Protein AF-0000000080643439 (afdb_homodimer)

Sequence (658 aa):
MTVTIYDVAREARVSMATVSRVVNGNQNVKPETRDKVNDVIKKLNYRPNAVARGLASKRTTTVGVIIPDISNVYYSQLARGLEDIATMYKYHSIISNSDNDPNKEKEIFNNLLSKQVDGIIFLGGTISEEIKELINKSSVPVVVSGTNGKDEGISSVNIDFKTAAKEITTELIEKGAKTFAFVGGDYSKKAQEDVLTGLKEVLDSNHLELKNELIFNGNETYKDGLRAFESLKSGKPDAILSISDEQAIGLVHAAQDEGVNVPEDVQIISFNNTRLVEMVRPQLSSVIQPLYDIGAVGMRLLTKYMNEEEIDEPNVILPHRIEYRGTTKMTVTIYDVAREARVSMATVSRVVNGNQNVKPETRDKVNDVIKKLNYRPNAVARGLASKRTTTVGVIIPDISNVYYSQLARGLEDIATMYKYHSIISNSDNDPNKEKEIFNNLLSKQVDGIIFLGGTISEEIKELINKSSVPVVVSGTNGKDEGISSVNIDFKTAAKEITTELIEKGAKTFAFVGGDYSKKAQEDVLTGLKEVLDSNHLELKNELIFNGNETYKDGLRAFESLKSGKPDAILSISDEQAIGLVHAAQDEGVNVPEDVQIISFNNTRLVEMVRPQLSSVIQPLYDIGAVGMRLLTKYMNEEEIDEPNVILPHRIEYRGTTK

pLDDT: mean 87.73, std 12.02, range [42.56, 98.75]

Nearest PDB structures (foldseek):
  7e5w-assembly2_C  TM=8.189E-01  e=4.121E-43  Staphylococcus aureus subsp. aureus N315
  7e5w-assembly1_A-2  TM=8.144E-01  e=6.106E-43  Staphylococcus aureus subsp. aureus N315
  2o20-assembly3_E  TM=9.509E-01  e=1.280E-27  Lactococcus lactis
  3c3k-assembly1_A  TM=9.237E-01  e=1.361E-20  Actinobacillus succinogenes 130Z
  4rk1-assembly2_D  TM=8.914E-01  e=1.151E-18  Enterococcus faecium DO

Secondary structure (DSSP, 8-state):
----HHHHHHHHTS-HHHHHHHHTT-S-S-HHHHHHHHHHHHHHT----HHHHHHHHT---EEEEEES-TTSHHHHHHHHHHHHHHHHTT-EEEEEE-TT-HHHHHHHHHHHHHTT-SEEEEESS---HHHHHHHHH-SS-EEEESS---STT-EEEEE-HHHHHHHHHHHHHHTT---EEEEEETT-HHHHHHHHHHHHHHHHHTT----GGGEEEE-SSHHHHHHHHHHHGGG--SEEEES-HHHHHHHHHHHHHTT--TTTT-EEEESS--GGGGSSSSPPEEEE--HHHHHHHHHHHHHHHHTT---S-SEEEE--EEE--TT--/----HHHHHHHHTS-HHHHHHHHTT-S-S-HHHHHHHHHHHHHHT----HHHHHHHHT---EEEEEES-TTSHHHHHHHHHHHHHHHHTT-EEEEEE-TT-HHHHHHHHHHHHHTT-SEEEEESS---HHHHHHHHH-SS-EEEESS---STT-EEEEE-HHHHHHHHHHHHHHTT---EEEEEETT-HHHHHHHHHHHHHHHHHTT----GGGEEEE-SSHHHHHHHHHHHGGG--SEEEES-HHHHHHHHHHHHHTT--TTTT-EEEESS--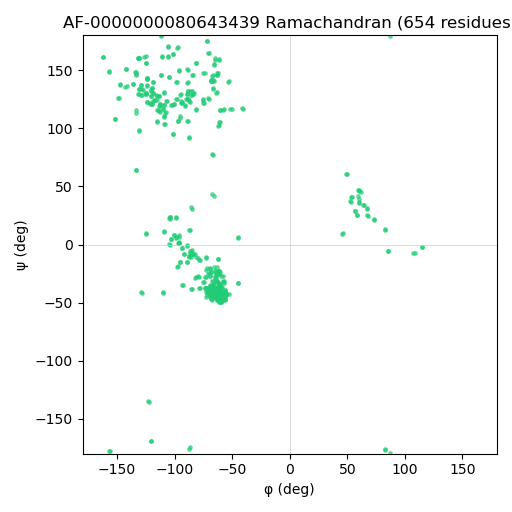GGGGSSSSPPEEEE--HHHHHHHHHHHHHHHHTT---S-SEEEE--EEE--TT--

Foldseek 3Di:
DQCDLVNLCVQLVHDSVLLLCLLVVNPPHDPVSSVSSVVSCVVNVHDPDLVVNCVVVVASLEEEEEEQDCPDLLQVLLVLLQVVLSVVVPHHYDYDHQVLPQVSVVVSVVVCVVVSHQAYEYEFFDQDPVNVVVQVPDPHAYEYFDAPCVPPPHFYEEAQLLVVLLVVLVVQVVVPWAAEAEEEANRHVRSRVSNVNSNQVNCVVVVGHHDPQRYHYDHLALVSLLVSLVSNVVVQGLEYEYAHPSSLLSVCVNCVVVVHDANPRYAYEYERPGPVQVVHVVRHKYKYDPSSVRSNVRNVLSVCVSVVHDDDHSYHHDDIDTDDTRRGD/DQCDLVNLCVQLVHDSVLLLCLLVVNPPHDPVSSVSSVVSCVVNVHDPDLVVNCVVVVASLEEEEEEQDCPDLLQVLLVLLQVVLSVVVPHHYDYDHQVLPPVSVVVSVVVCVVVSHQAYEYEFFDQDPVNVVVQVPDPHAYEYFDAPCVPPPHFYEEAQLLVVLLVVLVVQVVVPWAAEAEEEANRHVRSRVSNVNSNQVNCVVVVGHHDPQRYHYDHLALVSLLVSLVSNVVVQGLEYEYAHPSSLLSVCVNCVVVVHDANVRYAYEYERPGPVQVVHVVRHKYKYDPSSVRSNVRNVLSVCVSVVHDDDHSYHHDDIDTDDTRRGD

Solvent-accessible surface area (backbone atoms only — not comparable to full-atom values): 33015 Å² total; per-residue (Å²): 128,84,60,43,69,63,52,46,10,60,72,49,72,44,53,57,68,55,47,50,33,49,76,68,63,44,78,91,51,58,67,71,55,41,50,47,45,49,50,41,29,60,75,60,65,46,64,75,47,47,61,62,52,13,64,75,68,75,43,56,49,27,31,32,32,41,28,36,45,54,55,37,56,67,47,15,35,22,47,50,22,22,48,55,45,31,48,74,72,65,32,41,48,33,56,42,71,28,69,74,32,70,70,47,40,51,52,48,51,52,49,40,55,36,60,47,38,47,29,38,36,32,44,36,41,71,82,47,74,68,53,49,52,50,51,71,71,41,90,47,50,57,28,27,18,67,18,70,42,82,49,86,91,42,29,20,19,31,60,59,42,29,61,53,25,31,53,52,47,50,53,41,41,76,71,65,41,68,39,51,28,39,34,38,28,70,58,34,48,52,54,39,50,31,28,49,51,18,38,50,53,52,32,49,76,68,75,38,68,74,52,72,74,30,52,38,76,35,79,47,33,41,70,38,11,35,52,42,35,69,62,31,53,86,71,59,37,32,28,35,45,20,47,31,50,42,17,40,50,18,31,53,50,42,34,48,75,68,70,44,47,63,25,85,56,29,22,42,35,22,46,42,53,47,78,62,32,72,57,37,86,56,28,45,13,22,32,36,47,56,42,42,53,31,19,25,51,31,41,52,53,44,50,34,54,66,66,68,45,89,75,91,62,54,69,40,70,46,79,67,48,77,46,84,41,41,15,42,128,128,83,62,44,68,62,51,46,12,61,70,50,70,44,53,59,68,54,47,51,34,49,76,66,64,44,77,92,50,58,67,72,56,40,50,47,45,50,52,41,30,60,74,59,64,46,65,76,46,45,60,63,53,14,63,75,67,74,43,57,50,27,30,34,33,41,29,36,44,53,54,37,57,66,46,15,36,21,47,49,22,23,50,54,45,31,48,74,72,63,34,41,48,33,55,40,73,28,68,74,32,69,69,46,39,51,52,49,52,53,49,39,54,34,60,47,37,46,28,38,36,33,44,39,41,69,81,46,74,68,52,50,52,51,51,70,69,42,90,47,50,58,28,28,17,68,18,70,42,83,47,87,91,43,30,22,18,33,61,59,43,29,61,52,25,31,53,52,48,51,55,42,40,75,72,64,42,69,39,50,28,39,34,38,32,69,56,33,49,53,54,39,51,31,28,50,49,18,37,50,54,50,30,49,77,67,75,38,67,75,51,74,76,30,52,39,76,35,78,47,33,40,69,39,10,35,51,39,38,68,64,31,52,86,71,59,38,33,28,36,46,20,47,31,51,43,18,39,50,18,32,54,51,44,35,46,74,69,72,43,47,62,26,85,56,30,22,42,35,20,48,42,52,47,77,62,34,73,55,36,86,56,28,47,13,22,31,36,48,55,42,42,52,31,18,26,52,32,40,52,52,44,49,35,54,68,64,68,45,90,76,91,62,54,68,40,72,45,79,67,48,76,47,84,44,41,15,42,129

Organism: Staphylococcus saprophyticus subsp. saprophyticus (strain ATCC 15305 / DSM 20229 / NCIMB 8711 / NCTC 7292 / S-41) (NCBI:txid342451)

InterPro domains:
  IPR000843 LacI-type HTH domain [PF00356] (4-49)
  IPR000843 LacI-type HTH domain [PR00036] (4-14)
  IPR000843 LacI-type HTH domain [PR00036] (14-24)
  IPR000843 LacI-type HTH domain [PS50932] (3-57)
  IPR000843 LacI-type HTH domain [SM00354] (2-72)
  IPR000843 LacI-type HTH domain [cd01392] (6-57)
  IPR006377 Catabolite control protein A [TIGR01481] (1-329)
  IPR010982 Lambda repressor-like, DNA-binding domain superfamily [G3DSA:1.10.260.40] (1-60)
  IPR010982 Lambda repressor-like, DNA-binding domain superfamily [SSF47413] (2-60)
  IPR028082 Periplasmic binding protein-like I [SSF53822] (62-329)
  IPR046335 Transcriptional regulator LacI/GalR-like, sensor domain [PF13377] (171-328)

Structure (mmCIF, N/CA/C/O backbone):
data_AF-0000000080643439-model_v1
#
loop_
_entity.id
_entity.type
_entity.pdbx_description
1 polymer 'Catabolite control protein A'
#
loop_
_atom_site.group_PDB
_atom_site.id
_atom_site.type_symbol
_atom_site.label_atom_id
_atom_site.label_alt_id
_atom_site.label_comp_id
_atom_site.label_asym_id
_atom_site.label_entity_id
_atom_site.label_seq_id
_atom_site.pdbx_PDB_ins_code
_atom_site.Cartn_x
_atom_site.Cartn_y
_atom_site.Cartn_z
_atom_site.occupancy
_atom_site.B_iso_or_equiv
_atom_site.auth_seq_id
_atom_site.auth_comp_id
_atom_site.auth_asym_id
_atom_site.auth_atom_id
_atom_site.pdbx_PDB_model_num
ATOM 1 N N . MET A 1 1 ? -21.844 30.562 17.359 1 43.69 1 MET A N 1
ATOM 2 C CA . MET A 1 1 ? -20.562 31.234 17.609 1 43.69 1 MET A CA 1
ATOM 3 C C . MET A 1 1 ? -19.531 30.25 18.141 1 43.69 1 MET A C 1
ATOM 5 O O . MET A 1 1 ? -19.812 29.453 19.031 1 43.69 1 MET A O 1
ATOM 9 N N . THR A 1 2 ? -18.516 29.969 17.391 1 54.53 2 THR A N 1
ATOM 10 C CA . THR A 1 2 ? -17.516 29 17.828 1 54.53 2 THR A CA 1
ATOM 11 C C . THR A 1 2 ? -16.844 29.469 19.125 1 54.53 2 THR A C 1
ATOM 13 O O . THR A 1 2 ? -16.484 30.641 19.25 1 54.53 2 THR A O 1
ATOM 16 N N . VAL A 1 3 ? -17.031 28.719 20.172 1 67.62 3 VAL A N 1
ATOM 17 C CA . VAL A 1 3 ? -16.469 29.062 21.484 1 67.62 3 VAL A CA 1
ATOM 18 C C . VAL A 1 3 ? -14.953 29.188 21.359 1 67.62 3 VAL A C 1
ATOM 20 O O . VAL A 1 3 ? -14.289 28.328 20.781 1 67.62 3 VAL A O 1
ATOM 23 N N . THR A 1 4 ? -14.484 30.391 21.594 1 70.12 4 THR A N 1
ATOM 24 C CA . THR A 1 4 ? -13.055 30.656 21.547 1 70.12 4 THR A CA 1
ATOM 25 C C . THR A 1 4 ? -12.445 30.609 22.938 1 70.12 4 THR A C 1
ATOM 27 O O . THR A 1 4 ? -13.164 30.5 23.938 1 70.12 4 THR A O 1
ATOM 30 N N . ILE A 1 5 ? -11.133 30.641 22.906 1 77.88 5 ILE A N 1
ATOM 31 C CA . ILE A 1 5 ? -10.414 30.656 24.172 1 77.88 5 ILE A CA 1
ATOM 32 C C . ILE A 1 5 ? -10.82 31.891 24.984 1 77.88 5 ILE A C 1
ATOM 34 O O . ILE A 1 5 ? -10.828 31.859 26.219 1 77.88 5 ILE A O 1
ATOM 38 N N . TYR A 1 6 ? -11.234 32.938 24.297 1 76.31 6 TYR A N 1
ATOM 39 C CA . TYR A 1 6 ? -11.672 34.156 24.953 1 76.31 6 TYR A CA 1
ATOM 40 C C . TYR A 1 6 ? -12.977 33.938 25.719 1 76.31 6 TYR A C 1
ATOM 42 O O . TYR A 1 6 ? -13.148 34.438 26.828 1 76.31 6 TYR A O 1
ATOM 50 N N . ASP A 1 7 ? -13.742 33.156 25.078 1 82.19 7 ASP A N 1
ATOM 51 C CA . ASP A 1 7 ? -15.023 32.844 25.719 1 82.19 7 ASP A CA 1
ATOM 52 C C . ASP A 1 7 ? -14.828 32.031 27 1 82.19 7 ASP A C 1
ATOM 54 O O . ASP A 1 7 ? -15.5 32.281 28 1 82.19 7 ASP A O 1
ATOM 58 N N . VAL A 1 8 ? -13.891 31.172 26.812 1 85.88 8 VAL A N 1
ATOM 59 C CA . VAL A 1 8 ? -13.594 30.344 27.969 1 85.88 8 VAL A CA 1
ATOM 60 C C . VAL A 1 8 ? -13.023 31.203 29.094 1 85.88 8 VAL A C 1
ATOM 62 O O . VAL A 1 8 ? -13.422 31.078 30.25 1 85.88 8 VAL A O 1
ATOM 65 N N . ALA A 1 9 ? -12.164 32.062 28.781 1 86.69 9 ALA A N 1
ATOM 66 C CA . ALA A 1 9 ? -11.539 32.969 29.75 1 86.69 9 ALA A CA 1
ATOM 67 C C . ALA A 1 9 ? -12.57 33.844 30.406 1 86.69 9 ALA A C 1
ATOM 69 O O . ALA A 1 9 ? -12.555 34.031 31.625 1 86.69 9 ALA A O 1
ATOM 70 N N . ARG A 1 10 ? -13.398 34.312 29.672 1 85.75 10 ARG A N 1
ATOM 71 C CA . ARG A 1 10 ? -14.453 35.188 30.156 1 85.75 10 ARG A CA 1
ATOM 72 C C . ARG A 1 10 ? -15.383 34.469 31.125 1 85.75 10 ARG A C 1
ATOM 74 O O . ARG A 1 10 ? -15.68 34.969 32.219 1 85.75 10 ARG A O 1
ATOM 81 N N . GLU A 1 11 ? -15.672 33.344 30.656 1 87.62 11 GLU A N 1
ATOM 82 C CA . GLU A 1 11 ? -16.625 32.594 31.469 1 87.62 11 GLU A CA 1
ATOM 83 C C . GLU A 1 11 ? -15.992 32.062 32.75 1 87.62 11 GLU A C 1
ATOM 85 O O . GLU A 1 11 ? -16.641 32.031 33.812 1 87.62 11 GLU A O 1
ATOM 90 N N . ALA A 1 12 ? -14.859 31.688 32.625 1 88.69 12 ALA A N 1
ATOM 91 C CA . ALA A 1 12 ? -14.141 31.172 33.781 1 88.69 12 ALA A CA 1
ATOM 92 C C . ALA A 1 12 ? -13.578 32.312 34.625 1 88.69 12 ALA A C 1
ATOM 94 O O . ALA A 1 12 ? -13.094 32.094 35.719 1 88.69 12 ALA A O 1
ATOM 95 N N . ARG A 1 13 ? -13.594 33.531 34.156 1 87.62 13 ARG A N 1
ATOM 96 C CA . ARG A 1 13 ? -13.094 34.75 34.844 1 87.62 13 ARG A CA 1
ATOM 97 C C . ARG A 1 13 ? -11.602 34.625 35.156 1 87.62 13 ARG A C 1
ATOM 99 O O . ARG A 1 13 ? -11.172 34.875 36.281 1 87.62 13 ARG A O 1
ATOM 106 N N . VAL A 1 14 ? -10.984 34.062 34.188 1 87.12 14 VAL A N 1
ATOM 107 C CA . VAL A 1 14 ? -9.531 34 34.25 1 87.12 14 VAL A CA 1
ATOM 108 C C . VAL A 1 14 ? -8.914 34.625 33 1 87.12 14 VAL A C 1
ATOM 110 O O . VAL A 1 14 ? -9.633 34.938 32.031 1 87.12 14 VAL A O 1
ATOM 113 N N . SER A 1 15 ? -7.629 34.938 33.156 1 79.56 15 SER A N 1
ATOM 114 C CA . SER A 1 15 ? -6.93 35.469 31.984 1 79.56 15 SER A CA 1
ATOM 115 C C . SER A 1 15 ? -6.824 34.438 30.875 1 79.56 15 SER A C 1
ATOM 117 O O . SER A 1 15 ? -6.945 33.219 31.125 1 79.56 15 SER A O 1
ATOM 119 N N . MET A 1 16 ? -6.609 34.906 29.641 1 79.31 16 MET A N 1
ATOM 120 C CA . MET A 1 16 ? -6.375 34.031 28.5 1 79.31 16 MET A CA 1
ATOM 121 C C . MET A 1 16 ? -5.156 33.156 28.734 1 79.31 16 MET A C 1
ATOM 123 O O . MET A 1 16 ? -5.148 31.969 28.359 1 79.31 16 MET A O 1
ATOM 127 N N . ALA A 1 17 ? -4.176 33.75 29.391 1 78.19 17 ALA A N 1
ATOM 128 C CA . ALA A 1 17 ? -2.947 33.031 29.703 1 78.19 17 ALA A CA 1
ATOM 129 C C . ALA A 1 17 ? -3.225 31.844 30.641 1 78.19 17 ALA A C 1
ATOM 131 O O . ALA A 1 17 ? -2.656 30.766 30.469 1 78.19 17 ALA A O 1
ATOM 132 N N . THR A 1 18 ? -4.105 32.094 31.5 1 82.62 18 THR A N 1
ATOM 133 C CA . THR A 1 18 ? -4.457 31.062 32.469 1 82.62 18 THR A CA 1
ATOM 134 C C . THR A 1 18 ? -5.199 29.922 31.766 1 82.62 18 THR A C 1
ATOM 136 O O . THR A 1 18 ? -4.914 28.75 32.031 1 82.62 18 THR A O 1
ATOM 139 N N . VAL A 1 19 ? -6.121 30.234 30.812 1 82.25 19 VAL A N 1
ATOM 140 C CA . VAL A 1 19 ? -6.848 29.219 30.047 1 82.25 19 VAL A CA 1
ATOM 141 C C . VAL A 1 19 ? -5.875 28.406 29.203 1 82.25 19 VAL A C 1
ATOM 143 O O . VAL A 1 19 ? -5.957 27.172 29.156 1 82.25 19 VAL A O 1
ATOM 146 N N . SER A 1 20 ? -5 29.062 28.688 1 77.38 20 SER A N 1
ATOM 147 C CA . SER A 1 20 ? -3.992 28.422 27.859 1 77.38 20 SER A CA 1
ATOM 148 C C . SER A 1 20 ? -3.145 27.438 28.672 1 77.38 20 SER A C 1
ATOM 150 O O . SER A 1 20 ? -2.883 26.328 28.234 1 77.38 20 SER A O 1
ATOM 152 N N . ARG A 1 21 ? -2.82 27.891 29.859 1 77.25 21 ARG A N 1
ATOM 153 C CA . ARG A 1 21 ? -2.016 27.047 30.734 1 77.25 21 ARG A CA 1
ATOM 154 C C . ARG A 1 21 ? -2.785 25.797 31.156 1 77.25 21 ARG A C 1
ATOM 156 O O . ARG A 1 21 ? -2.223 24.703 31.219 1 77.25 21 ARG A O 1
ATOM 163 N N . VAL A 1 22 ? -3.98 25.922 31.375 1 80.31 22 VAL A N 1
ATOM 164 C CA . VAL A 1 22 ? -4.812 24.812 31.812 1 80.31 22 VAL A CA 1
ATOM 165 C C . VAL A 1 22 ? -5.008 23.828 30.672 1 80.31 22 VAL A C 1
ATOM 167 O O . VAL A 1 22 ? -4.867 22.609 30.859 1 80.31 22 VAL A O 1
ATOM 170 N N . VAL A 1 23 ? -5.23 24.391 29.516 1 77.44 23 VAL A N 1
ATOM 171 C CA . VAL A 1 23 ? -5.531 23.562 28.344 1 77.44 23 VAL A CA 1
ATOM 172 C C . VAL A 1 23 ? -4.281 22.797 27.906 1 77.44 23 VAL A C 1
ATOM 174 O O . VAL A 1 23 ? -4.375 21.672 27.422 1 77.44 23 VAL A O 1
ATOM 177 N N . ASN A 1 24 ? -3.15 23.375 28.266 1 69.69 24 ASN A N 1
ATOM 178 C CA . ASN A 1 24 ? -1.884 22.766 27.875 1 69.69 24 ASN A CA 1
ATOM 179 C C . ASN A 1 24 ? -1.288 21.938 29 1 69.69 24 ASN A C 1
ATOM 181 O O . ASN A 1 24 ? -0.145 21.484 28.922 1 69.69 24 ASN A O 1
ATOM 185 N N . GLY A 1 25 ? -1.993 21.812 29.984 1 69.06 25 GLY A N 1
ATOM 186 C CA . GLY A 1 25 ? -1.599 20.953 31.078 1 69.06 25 GLY A CA 1
ATOM 187 C C . GLY A 1 25 ? -0.469 21.531 31.922 1 69.06 25 GLY A C 1
ATOM 188 O O . GLY A 1 25 ? 0.305 20.781 32.531 1 69.06 25 GLY A O 1
ATOM 189 N N . ASN A 1 26 ? -0.316 22.75 31.859 1 65.56 26 ASN A N 1
ATOM 190 C CA . ASN A 1 26 ? 0.713 23.406 32.688 1 65.56 26 ASN A CA 1
ATOM 191 C C . ASN A 1 26 ? 0.427 23.25 34.156 1 65.56 26 ASN A C 1
ATOM 193 O O . ASN A 1 26 ? -0.703 23.469 34.625 1 65.56 26 ASN A O 1
ATOM 197 N N . GLN A 1 27 ? 1.412 22.859 34.875 1 71.5 27 GLN A N 1
ATOM 198 C CA . GLN A 1 27 ? 1.262 22.562 36.312 1 71.5 27 GLN A CA 1
ATOM 199 C C . GLN A 1 27 ? 1.234 23.828 37.125 1 71.5 27 GLN A C 1
ATOM 201 O O . GLN A 1 27 ? 0.833 23.812 38.312 1 71.5 27 GLN A O 1
ATOM 206 N N . ASN A 1 28 ? 1.552 24.875 36.656 1 73.38 28 ASN A N 1
ATOM 207 C CA . ASN A 1 28 ? 1.639 26.109 37.406 1 73.38 28 ASN A CA 1
ATOM 208 C C . ASN A 1 28 ? 0.288 26.812 37.5 1 73.38 28 ASN A C 1
ATOM 210 O O . ASN A 1 28 ? 0.217 28.047 37.406 1 73.38 28 ASN A O 1
ATOM 214 N N . VAL A 1 29 ? -0.728 26.062 37.5 1 81 29 VAL A N 1
ATOM 215 C CA . VAL A 1 29 ? -2.07 26.609 37.688 1 81 29 VAL A CA 1
ATOM 216 C C . VAL A 1 29 ? -2.701 25.969 38.938 1 81 29 VAL A C 1
ATOM 218 O O . VAL A 1 29 ? -2.582 24.766 39.156 1 81 29 VAL A O 1
ATOM 221 N N . LYS A 1 30 ? -3.195 26.797 39.844 1 87.44 30 LYS A N 1
ATOM 222 C CA . LYS A 1 30 ? -3.84 26.281 41.031 1 87.44 30 LYS A CA 1
ATOM 223 C C . LYS A 1 30 ? -4.938 25.281 40.688 1 87.44 30 LYS A C 1
ATOM 225 O O . LYS A 1 30 ? -5.66 25.453 39.719 1 87.44 30 LYS A O 1
ATOM 230 N N . PRO A 1 31 ? -5.039 24.234 41.469 1 85.62 31 PRO A N 1
ATOM 231 C CA . PRO A 1 31 ? -6.023 23.172 41.188 1 85.62 31 PRO A CA 1
ATOM 232 C C . PRO A 1 31 ? -7.445 23.719 41.062 1 85.62 31 PRO A C 1
ATOM 234 O O . PRO A 1 31 ? -8.203 23.281 40.219 1 85.62 31 PRO A O 1
ATOM 237 N N . GLU A 1 32 ? -7.801 24.641 41.969 1 85.38 32 GLU A N 1
ATOM 238 C CA . GLU A 1 32 ? -9.148 25.203 41.938 1 85.38 32 GLU A CA 1
ATOM 239 C C . GLU A 1 32 ? -9.43 25.891 40.594 1 85.38 32 GLU A C 1
ATOM 241 O O . GLU A 1 32 ? -10.508 25.75 40.031 1 85.38 32 GLU A O 1
ATOM 246 N N . THR A 1 33 ? -8.477 26.578 40.156 1 87.44 33 THR A N 1
ATOM 247 C CA . THR A 1 33 ? -8.594 27.297 38.906 1 87.44 33 THR A CA 1
ATOM 248 C C . THR A 1 33 ? -8.641 26.344 37.719 1 87.44 33 THR A C 1
ATOM 250 O O . THR A 1 33 ? -9.414 26.547 36.781 1 87.44 33 THR A O 1
ATOM 253 N N . ARG A 1 34 ? -7.891 25.375 37.75 1 88.44 34 ARG A N 1
ATOM 254 C CA . ARG A 1 34 ? -7.867 24.344 36.719 1 88.44 34 ARG A CA 1
ATOM 255 C C . ARG A 1 34 ? -9.234 23.688 36.562 1 88.44 34 ARG A C 1
ATOM 257 O O . ARG A 1 34 ? -9.727 23.516 35.438 1 88.44 34 ARG A O 1
ATOM 264 N N . ASP A 1 35 ? -9.758 23.359 37.688 1 88.19 35 ASP A N 1
ATOM 265 C CA . ASP A 1 35 ? -11.062 22.719 37.688 1 88.19 35 ASP A CA 1
ATOM 266 C C . ASP A 1 35 ? -12.125 23.641 37.094 1 88.19 35 ASP A C 1
ATOM 268 O O . ASP A 1 35 ? -12.969 23.203 36.312 1 88.19 35 ASP A O 1
ATOM 272 N N . LYS A 1 36 ? -12.086 24.875 37.531 1 87.5 36 LYS A N 1
ATOM 273 C CA . LYS A 1 36 ? -13.031 25.875 37.031 1 87.5 36 LYS A CA 1
ATOM 274 C C . LYS A 1 36 ? -12.93 26 35.531 1 87.5 36 LYS A C 1
ATOM 276 O O . LYS A 1 36 ? -13.953 26.031 34.844 1 87.5 36 LYS A O 1
ATOM 281 N N . VAL A 1 37 ? -11.742 26.062 35.031 1 89 37 VAL A N 1
ATOM 282 C CA . VAL A 1 37 ? -11.5 26.203 33.594 1 89 37 VAL A CA 1
ATOM 283 C C . VAL A 1 37 ? -11.984 24.953 32.875 1 89 37 VAL A C 1
ATOM 285 O O . VAL A 1 37 ? -12.648 25.062 31.828 1 89 37 VAL A O 1
ATOM 288 N N . ASN A 1 38 ? -11.695 23.891 33.438 1 86.25 38 ASN A N 1
ATOM 289 C CA . ASN A 1 38 ? -12.109 22.625 32.844 1 86.25 38 ASN A CA 1
ATOM 290 C C . ASN A 1 38 ? -13.625 22.5 32.812 1 86.25 38 ASN A C 1
ATOM 292 O O . ASN A 1 38 ? -14.188 21.984 31.828 1 86.25 38 ASN A O 1
ATOM 296 N N . ASP A 1 39 ? -14.258 22.891 33.844 1 85.88 39 ASP A N 1
ATOM 297 C CA . ASP A 1 39 ? -15.719 22.875 33.875 1 85.88 39 ASP A CA 1
ATOM 298 C C . ASP A 1 39 ? -16.328 23.734 32.781 1 85.88 39 ASP A C 1
ATOM 300 O O . ASP A 1 39 ? -17.297 23.344 32.156 1 85.88 39 ASP A O 1
ATOM 304 N N . VAL A 1 40 ? -15.758 24.828 32.562 1 86.75 40 VAL A N 1
ATOM 305 C CA . VAL A 1 40 ? -16.266 25.75 31.547 1 86.75 40 VAL A CA 1
ATOM 306 C C . VAL A 1 40 ? -15.984 25.188 30.156 1 86.75 40 VAL A C 1
ATOM 308 O O . VAL A 1 40 ? -16.828 25.312 29.25 1 86.75 40 VAL A O 1
ATOM 311 N N . ILE A 1 41 ? -14.883 24.578 29.984 1 82.88 41 ILE A N 1
ATOM 312 C CA . ILE A 1 41 ? -14.523 23.953 28.719 1 82.88 41 ILE A CA 1
ATOM 313 C C . ILE A 1 41 ? -15.57 22.906 28.359 1 82.88 41 ILE A C 1
ATOM 315 O O . ILE A 1 41 ? -16.031 22.844 27.219 1 82.88 41 ILE A O 1
ATOM 319 N N . LYS A 1 42 ? -15.914 22.203 29.312 1 80.19 42 LYS A N 1
ATOM 320 C CA . LYS A 1 42 ? -16.938 21.172 29.125 1 80.19 42 LYS A CA 1
ATOM 321 C C . LYS A 1 42 ? -18.297 21.797 28.828 1 80.19 42 LYS A C 1
ATOM 323 O O . LYS A 1 42 ? -19.016 21.344 27.938 1 80.19 42 LYS A O 1
ATOM 328 N N . LYS A 1 43 ? -18.625 22.766 29.641 1 80.12 43 LYS A N 1
ATOM 329 C CA . LYS A 1 43 ? -19.922 23.438 29.516 1 80.12 43 LYS A CA 1
ATOM 330 C C . LYS A 1 43 ? -20.078 24.078 28.141 1 80.12 43 LYS A C 1
ATOM 332 O O . LYS A 1 43 ? -21.141 24 27.531 1 80.12 43 LYS A O 1
ATOM 337 N N . LEU A 1 44 ? -18.953 24.656 27.703 1 80.25 44 LEU A N 1
ATOM 338 C CA . LEU A 1 44 ? -19.031 25.406 26.453 1 80.25 44 LEU A CA 1
ATOM 339 C C . LEU A 1 44 ? -18.656 24.516 25.266 1 80.25 44 LEU A C 1
ATOM 341 O O . LEU A 1 44 ? -18.719 24.969 24.109 1 80.25 44 LEU A O 1
ATOM 345 N N . ASN A 1 45 ? -18.312 23.359 25.594 1 73.81 45 ASN A N 1
ATOM 346 C CA . ASN A 1 45 ? -17.844 22.422 24.578 1 73.81 45 ASN A CA 1
ATOM 347 C C . ASN A 1 45 ? -16.703 23.016 23.75 1 73.81 45 ASN A C 1
ATOM 349 O O . ASN A 1 45 ? -16.719 22.953 22.531 1 73.81 45 ASN A O 1
ATOM 353 N N . TYR A 1 46 ? -15.883 23.688 24.609 1 69.19 46 TYR A N 1
ATOM 354 C CA . TYR A 1 46 ? -14.719 24.328 24 1 69.19 46 TYR A CA 1
ATOM 355 C C . TYR A 1 46 ? -13.656 23.281 23.656 1 69.19 46 TYR A C 1
ATOM 357 O O . TYR A 1 46 ? -13.312 22.438 24.469 1 69.19 46 TYR A O 1
ATOM 365 N N . ARG A 1 47 ? -13.336 23.25 22.422 1 62.16 47 ARG A N 1
ATOM 366 C CA . ARG A 1 47 ? -12.211 22.422 22 1 62.16 47 ARG A CA 1
ATOM 367 C C . ARG A 1 47 ? -11.023 23.281 21.578 1 62.16 47 ARG A C 1
ATOM 369 O O . ARG A 1 47 ? -11.133 24.125 20.688 1 62.16 47 ARG A O 1
ATOM 376 N N . PRO A 1 48 ? -9.914 23.25 22.422 1 56.41 48 PRO A N 1
ATOM 377 C CA . PRO A 1 48 ? -8.75 24.062 22.078 1 56.41 48 PRO A CA 1
ATOM 378 C C . PRO A 1 48 ? -8.289 23.859 20.641 1 56.41 48 PRO A C 1
ATOM 380 O O . PRO A 1 48 ? -8.289 22.734 20.141 1 56.41 48 PRO A O 1
ATOM 383 N N . ASN A 1 49 ? -8.391 24.969 19.906 1 50.66 49 ASN A N 1
ATOM 384 C CA . ASN A 1 49 ? -7.926 24.938 18.531 1 50.66 49 ASN A CA 1
ATOM 385 C C . ASN A 1 49 ? -6.434 24.641 18.438 1 50.66 49 ASN A C 1
ATOM 387 O O . ASN A 1 49 ? -5.617 25.344 19.031 1 50.66 49 ASN A O 1
ATOM 391 N N . ALA A 1 50 ? -6.047 23.438 18.109 1 47.78 50 ALA A N 1
ATOM 392 C CA . ALA A 1 50 ? -4.641 23.062 17.984 1 47.78 50 ALA A CA 1
ATOM 393 C C . ALA A 1 50 ? -3.861 24.125 17.203 1 47.78 50 ALA A C 1
ATOM 395 O O . ALA A 1 50 ? -2.688 24.375 17.5 1 47.78 50 ALA A O 1
ATOM 396 N N . VAL A 1 51 ? -4.492 24.734 16.281 1 45.5 51 VAL A N 1
ATOM 397 C CA . VAL A 1 51 ? -3.83 25.75 15.469 1 45.5 51 VAL A CA 1
ATOM 398 C C . VAL A 1 51 ? -3.447 26.953 16.328 1 45.5 51 VAL A C 1
ATOM 400 O O . VAL A 1 51 ? -2.336 27.469 16.219 1 45.5 51 VAL A O 1
ATOM 403 N N . ALA A 1 52 ? -4.348 27.375 17.219 1 45.16 52 ALA A N 1
ATOM 404 C CA . ALA A 1 52 ? -4.059 28.516 18.094 1 45.16 52 ALA A CA 1
ATOM 405 C C . ALA A 1 52 ? -2.957 28.172 19.094 1 45.16 52 ALA A C 1
ATOM 407 O O . ALA A 1 52 ? -2.102 29.016 19.391 1 45.16 52 ALA A O 1
ATOM 408 N N . ARG A 1 53 ? -3.016 26.969 19.578 1 46.44 53 ARG A N 1
ATOM 409 C CA . ARG A 1 53 ? -1.954 26.516 20.469 1 46.44 53 ARG A CA 1
ATOM 410 C C . ARG A 1 53 ? -0.609 26.484 19.75 1 46.44 53 ARG A C 1
ATOM 412 O O . ARG A 1 53 ? 0.423 26.812 20.344 1 46.44 53 ARG A O 1
ATOM 419 N N . GLY A 1 54 ? -0.639 25.969 18.562 1 46.88 54 GLY A N 1
ATOM 420 C CA . GLY A 1 54 ? 0.567 25.938 17.75 1 46.88 54 GLY A CA 1
ATOM 421 C C . GLY A 1 54 ? 1.18 27.297 17.531 1 46.88 54 GLY A C 1
ATOM 422 O O . GLY A 1 54 ? 2.404 27.438 17.469 1 46.88 54 GLY A O 1
ATOM 423 N N . LEU A 1 55 ? 0.374 28.344 17.484 1 43.09 55 LEU A N 1
ATOM 424 C CA . LEU A 1 55 ? 0.873 29.703 17.328 1 43.09 55 LEU A CA 1
ATOM 425 C C . LEU A 1 55 ? 1.708 30.125 18.547 1 43.09 55 LEU A C 1
ATOM 427 O O . LEU A 1 55 ? 2.719 30.812 18.391 1 43.09 55 LEU A O 1
ATOM 431 N N . ALA A 1 56 ? 1.241 29.812 19.734 1 42.78 56 ALA A N 1
ATOM 432 C CA . ALA A 1 56 ? 2.035 30.203 20.891 1 42.78 56 ALA A CA 1
ATOM 433 C C . ALA A 1 56 ? 3.283 29.328 21.016 1 42.78 56 ALA A C 1
ATOM 435 O O . ALA A 1 56 ? 4.355 29.812 21.375 1 42.78 56 ALA A O 1
ATOM 436 N N . SER A 1 57 ? 3.195 28.031 20.875 1 48 57 SER A N 1
ATOM 437 C CA . SER A 1 57 ? 4.312 27.125 21.078 1 48 57 SER A CA 1
ATOM 438 C C . SER A 1 57 ? 5.148 26.969 19.812 1 48 57 SER A C 1
ATOM 440 O O . SER A 1 57 ? 6.246 26.422 19.859 1 48 57 SER A O 1
ATOM 442 N N . LYS A 1 58 ? 4.957 27.766 18.875 1 55.47 58 LYS A N 1
ATOM 443 C CA . LYS A 1 58 ? 5.629 27.75 17.578 1 55.47 58 LYS A CA 1
ATOM 444 C C . LYS A 1 58 ? 5.664 26.344 17 1 55.47 58 LYS A C 1
ATOM 446 O O . LYS A 1 58 ? 6.555 26.016 16.219 1 55.47 58 LYS A O 1
ATOM 451 N N . ARG A 1 59 ? 4.852 25.359 17.703 1 67.56 59 ARG A N 1
ATOM 452 C CA . ARG A 1 59 ? 4.875 23.984 17.219 1 67.56 59 ARG A CA 1
ATOM 453 C C . ARG A 1 59 ? 3.49 23.531 16.766 1 67.56 59 ARG A C 1
ATOM 455 O O . ARG A 1 59 ? 2.506 23.719 17.484 1 67.56 59 ARG A O 1
ATOM 462 N N . THR A 1 60 ? 3.402 23.109 15.578 1 73.94 60 THR A N 1
ATOM 463 C CA . THR A 1 60 ? 2.137 22.672 14.992 1 73.94 60 THR A CA 1
ATOM 464 C C . THR A 1 60 ? 1.889 21.203 15.289 1 73.94 60 THR A C 1
ATOM 466 O O . THR A 1 60 ? 0.775 20.703 15.109 1 73.94 60 THR A O 1
ATOM 469 N N . THR A 1 61 ? 2.846 20.438 15.812 1 81.5 61 THR A N 1
ATOM 470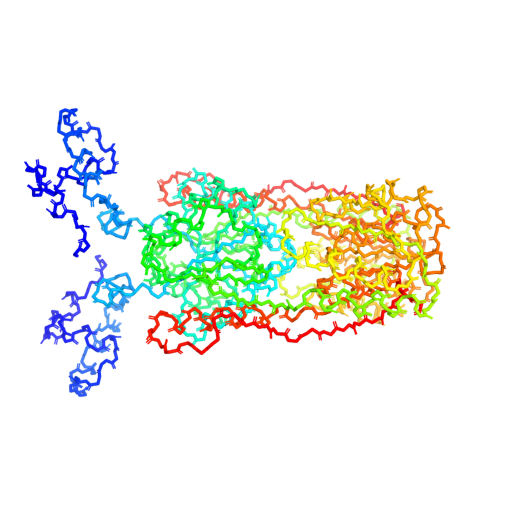 C CA . THR A 1 61 ? 2.797 19 16.062 1 81.5 61 THR A CA 1
ATOM 471 C C . THR A 1 61 ? 2.393 18.25 14.789 1 81.5 61 THR A C 1
ATOM 473 O O . THR A 1 61 ? 1.592 17.312 14.844 1 81.5 61 THR A O 1
ATOM 476 N N . THR A 1 62 ? 2.891 18.781 13.703 1 83.88 62 THR A N 1
ATOM 477 C CA . THR A 1 62 ? 2.652 18.156 12.398 1 83.88 62 THR A CA 1
ATOM 478 C C . THR A 1 62 ? 3.971 17.844 11.703 1 83.88 62 THR A C 1
ATOM 480 O O . THR A 1 62 ? 4.914 18.641 11.766 1 83.88 62 THR A O 1
ATOM 483 N N . VAL A 1 63 ? 3.982 16.672 11.141 1 91.31 63 VAL A N 1
ATOM 484 C CA . VAL A 1 63 ? 5.152 16.312 10.344 1 91.31 63 VAL A CA 1
ATOM 485 C C . VAL A 1 63 ? 4.738 16.047 8.898 1 91.31 63 VAL A C 1
ATOM 487 O O . VAL A 1 63 ? 3.646 15.539 8.641 1 91.31 63 VAL A O 1
ATOM 490 N N . GLY A 1 64 ? 5.59 16.516 7.992 1 91.25 64 GLY A N 1
ATOM 491 C CA . GLY A 1 64 ? 5.398 16.219 6.582 1 91.25 64 GLY A CA 1
ATOM 492 C C . GLY A 1 64 ? 6.066 14.93 6.152 1 91.25 64 GLY A C 1
ATOM 493 O O . GLY A 1 64 ? 7.219 14.672 6.512 1 91.25 64 GLY A O 1
ATOM 494 N N . VAL A 1 65 ? 5.305 14.141 5.449 1 92.12 65 VAL A N 1
ATOM 495 C CA . VAL A 1 65 ? 5.82 12.883 4.918 1 92.12 65 VAL A CA 1
ATOM 496 C C . VAL A 1 65 ? 5.719 12.891 3.393 1 92.12 65 VAL A C 1
ATOM 498 O O . VAL A 1 65 ? 4.629 13.039 2.838 1 92.12 65 VAL A O 1
ATOM 501 N N . ILE A 1 66 ? 6.855 12.742 2.758 1 90 66 ILE A N 1
ATOM 502 C CA . ILE A 1 66 ? 6.895 12.703 1.301 1 90 66 ILE A CA 1
ATOM 503 C C . ILE A 1 66 ? 7.223 11.281 0.836 1 90 66 ILE A C 1
ATOM 505 O O . ILE A 1 66 ? 8.266 10.727 1.196 1 90 66 ILE A O 1
ATOM 509 N N . ILE A 1 67 ? 6.32 10.727 0.083 1 89.5 67 ILE A N 1
ATOM 510 C CA . ILE A 1 67 ? 6.484 9.359 -0.403 1 89.5 67 ILE A CA 1
ATOM 511 C C . ILE A 1 67 ? 6.391 9.336 -1.927 1 89.5 67 ILE A C 1
ATOM 513 O O . ILE A 1 67 ? 5.578 10.055 -2.516 1 89.5 67 ILE A O 1
ATOM 517 N N . PRO A 1 68 ? 7.164 8.508 -2.604 1 85.94 68 PRO A N 1
ATOM 518 C CA . PRO A 1 68 ? 7.113 8.445 -4.066 1 85.94 68 PRO A CA 1
ATOM 519 C C . PRO A 1 68 ? 5.793 7.875 -4.586 1 85.94 68 PRO A C 1
ATOM 521 O O . PRO A 1 68 ? 5.23 8.391 -5.551 1 85.94 68 PRO A O 1
ATOM 524 N N . ASP A 1 69 ? 5.367 6.781 -3.936 1 82.94 69 ASP A N 1
ATOM 525 C CA . ASP A 1 69 ? 4.145 6.098 -4.352 1 82.94 69 ASP A CA 1
ATOM 526 C C . ASP A 1 69 ? 3.484 5.387 -3.174 1 82.94 69 ASP A C 1
ATOM 528 O O . ASP A 1 69 ? 3.893 4.285 -2.799 1 82.94 69 ASP A O 1
ATOM 532 N N . ILE A 1 70 ? 2.396 5.973 -2.793 1 83.06 70 ILE A N 1
ATOM 533 C CA . ILE A 1 70 ? 1.734 5.461 -1.599 1 83.06 70 ILE A CA 1
ATOM 534 C C . ILE A 1 70 ? 1.137 4.086 -1.892 1 83.06 70 ILE A C 1
ATOM 536 O O . ILE A 1 70 ? 0.888 3.301 -0.973 1 83.06 70 ILE A O 1
ATOM 540 N N . SER A 1 71 ? 0.924 3.764 -3.133 1 81.94 71 SER A N 1
ATOM 541 C CA . SER A 1 71 ? 0.288 2.496 -3.479 1 81.94 71 SER A CA 1
ATOM 542 C C . SER A 1 71 ? 1.312 1.368 -3.559 1 81.94 71 SER A C 1
ATOM 544 O O . SER A 1 71 ? 0.946 0.202 -3.723 1 81.94 71 SER A O 1
ATOM 546 N N . ASN A 1 72 ? 2.561 1.725 -3.418 1 86.25 72 ASN A N 1
ATOM 547 C CA . ASN A 1 72 ? 3.623 0.727 -3.355 1 86.25 72 ASN A CA 1
ATOM 548 C C . ASN A 1 72 ? 3.783 0.164 -1.946 1 86.25 72 ASN A C 1
ATOM 550 O O . ASN A 1 72 ? 3.941 0.92 -0.985 1 86.25 72 ASN A O 1
ATOM 554 N N . VAL A 1 73 ? 3.803 -1.193 -1.941 1 87.5 73 VAL A N 1
ATOM 555 C CA . VAL A 1 73 ? 3.781 -1.872 -0.649 1 87.5 73 VAL A CA 1
ATOM 556 C C . VAL A 1 73 ? 5.055 -1.545 0.127 1 87.5 73 VAL A C 1
ATOM 558 O O . VAL A 1 73 ? 5.035 -1.458 1.357 1 87.5 73 VAL A O 1
ATOM 561 N N . TYR A 1 74 ? 6.117 -1.282 -0.534 1 88.88 74 TYR A N 1
ATOM 562 C CA . TYR A 1 74 ? 7.371 -0.908 0.112 1 88.88 74 TYR A CA 1
ATOM 563 C C . TYR A 1 74 ? 7.211 0.389 0.897 1 88.88 74 TYR A C 1
ATOM 565 O O . TYR A 1 74 ? 7.5 0.435 2.096 1 88.88 74 TYR A O 1
ATOM 573 N N . TYR A 1 75 ? 6.637 1.303 0.335 1 89.12 75 TYR A N 1
ATOM 574 C CA . TYR A 1 75 ? 6.523 2.627 0.936 1 89.12 75 TYR A CA 1
ATOM 575 C C . TYR A 1 75 ? 5.43 2.654 1.995 1 89.12 75 TYR A C 1
ATOM 577 O O . TYR A 1 75 ? 5.547 3.357 3 1 89.12 75 TYR A O 1
ATOM 585 N N . SER A 1 76 ? 4.41 1.96 1.714 1 87.75 76 SER A N 1
ATOM 586 C CA . SER A 1 76 ? 3.307 1.978 2.668 1 87.75 76 SER A CA 1
ATOM 587 C C . SER A 1 76 ? 3.701 1.309 3.98 1 87.75 76 SER A C 1
ATOM 589 O O . SER A 1 76 ? 3.229 1.701 5.051 1 87.75 76 SER A O 1
ATOM 591 N N . GLN A 1 77 ? 4.59 0.307 3.918 1 89.38 77 GLN A N 1
ATOM 592 C CA . GLN A 1 77 ? 5.082 -0.322 5.137 1 89.38 77 GLN A CA 1
ATOM 593 C C . GLN A 1 77 ? 5.984 0.627 5.922 1 89.38 77 GLN A C 1
ATOM 595 O O . GLN A 1 77 ? 5.961 0.639 7.152 1 89.38 77 GLN A O 1
ATOM 600 N N . LEU A 1 78 ? 6.797 1.368 5.195 1 92.31 78 LEU A N 1
ATOM 601 C CA . LEU A 1 78 ? 7.582 2.412 5.848 1 92.31 78 LEU A CA 1
ATOM 602 C C . LEU A 1 78 ? 6.676 3.404 6.566 1 92.31 78 LEU A C 1
ATOM 604 O O . LEU A 1 78 ? 6.938 3.771 7.715 1 92.31 78 LEU A O 1
ATOM 608 N N . ALA A 1 79 ? 5.648 3.773 5.84 1 90.31 79 ALA A N 1
ATOM 609 C CA . ALA A 1 79 ? 4.711 4.766 6.363 1 90.31 79 ALA A CA 1
ATOM 610 C C . ALA A 1 79 ? 4.023 4.258 7.625 1 90.31 79 ALA A C 1
ATOM 612 O O . ALA A 1 79 ? 3.752 5.031 8.547 1 90.31 79 ALA A O 1
ATOM 613 N N . ARG A 1 80 ? 3.73 3.006 7.629 1 87.69 80 ARG A N 1
ATOM 614 C CA . ARG A 1 80 ? 3.082 2.418 8.797 1 87.69 80 ARG A CA 1
ATOM 615 C C . ARG A 1 80 ? 3.949 2.576 10.047 1 87.69 80 ARG A C 1
ATOM 617 O O . ARG A 1 80 ? 3.457 2.98 11.102 1 87.69 80 ARG A O 1
ATOM 624 N N . GLY A 1 81 ? 5.223 2.215 9.953 1 90.81 81 GLY A N 1
ATOM 625 C CA . GLY A 1 81 ? 6.141 2.381 11.07 1 90.81 81 GLY A CA 1
ATOM 626 C C . GLY A 1 81 ? 6.266 3.822 11.523 1 90.81 81 GLY A C 1
ATOM 627 O O . GLY A 1 81 ? 6.262 4.102 12.727 1 90.81 81 GLY A O 1
ATOM 628 N N . LEU A 1 82 ? 6.352 4.688 10.578 1 93.25 82 LEU A N 1
ATOM 629 C CA . LEU A 1 82 ? 6.453 6.113 10.859 1 93.25 82 LEU A CA 1
ATOM 630 C C . LEU A 1 82 ? 5.219 6.609 11.602 1 93.25 82 LEU A C 1
ATOM 632 O O . LEU A 1 82 ? 5.34 7.305 12.617 1 93.25 82 LEU A O 1
ATOM 636 N N . GLU A 1 83 ? 4.086 6.238 11.094 1 85.88 83 GLU A N 1
ATOM 637 C CA . GLU A 1 83 ? 2.824 6.723 11.641 1 85.88 83 GLU A CA 1
ATOM 638 C C . GLU A 1 83 ? 2.633 6.258 13.086 1 85.88 83 GLU A C 1
ATOM 640 O O . GLU A 1 83 ? 2.113 7 13.914 1 85.88 83 GLU A O 1
ATOM 645 N N . ASP A 1 84 ? 3 5.062 13.359 1 85.62 84 ASP A N 1
ATOM 646 C CA . ASP A 1 84 ? 2.859 4.539 14.711 1 85.62 84 ASP A CA 1
ATOM 647 C C . ASP A 1 84 ? 3.688 5.355 15.703 1 85.62 84 ASP A C 1
ATOM 649 O O . ASP A 1 84 ? 3.213 5.688 16.797 1 85.62 84 ASP A O 1
ATOM 653 N N . ILE A 1 85 ? 4.871 5.66 15.297 1 90.69 85 ILE A N 1
ATOM 654 C CA . ILE A 1 85 ? 5.754 6.43 16.172 1 90.69 85 ILE A CA 1
ATOM 655 C C . ILE A 1 85 ? 5.262 7.871 16.266 1 90.69 85 ILE A C 1
ATOM 657 O O . ILE A 1 85 ? 5.289 8.477 17.344 1 90.69 85 ILE A O 1
ATOM 661 N N . ALA A 1 86 ? 4.824 8.406 15.117 1 88.38 86 ALA A N 1
ATOM 662 C CA . ALA A 1 86 ? 4.266 9.758 15.141 1 88.38 86 ALA A CA 1
ATOM 663 C C . ALA A 1 86 ? 3.104 9.859 16.125 1 88.38 86 ALA A C 1
ATOM 665 O O . ALA A 1 86 ? 3.033 10.797 16.922 1 88.38 86 ALA A O 1
ATOM 666 N N . THR A 1 87 ? 2.293 8.914 16.078 1 80.44 87 THR A N 1
ATOM 667 C CA . THR A 1 87 ? 1.138 8.875 16.969 1 80.44 87 THR A CA 1
ATOM 668 C C . THR A 1 87 ? 1.579 8.781 18.422 1 80.44 87 THR A C 1
ATOM 670 O O . THR A 1 87 ? 1.018 9.453 19.297 1 80.44 87 THR A O 1
ATOM 673 N N . MET A 1 88 ? 2.553 7.973 18.688 1 84.25 88 MET A N 1
ATOM 674 C CA . MET A 1 88 ? 3.072 7.789 20.031 1 84.25 88 MET A CA 1
ATOM 675 C C . MET A 1 88 ? 3.549 9.117 20.625 1 84.25 88 MET A C 1
ATOM 677 O O . MET A 1 88 ? 3.422 9.352 21.828 1 84.25 88 MET A O 1
ATOM 681 N N . TYR A 1 89 ? 4.051 9.977 19.766 1 85.25 89 TYR A N 1
ATOM 682 C CA . TYR A 1 89 ? 4.578 11.258 20.219 1 85.25 89 TYR A CA 1
ATOM 683 C C . TYR A 1 89 ? 3.568 12.375 19.984 1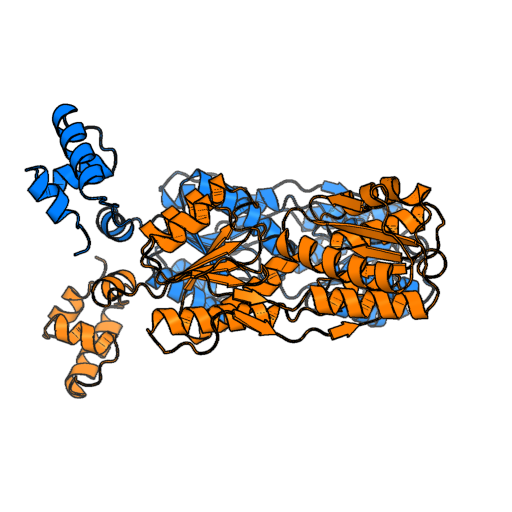 85.25 89 TYR A C 1
ATOM 685 O O . TYR A 1 89 ? 3.914 13.562 20.047 1 85.25 89 TYR A O 1
ATOM 693 N N . LYS A 1 90 ? 2.338 11.953 19.578 1 80.06 90 LYS A N 1
ATOM 694 C CA . LYS A 1 90 ? 1.208 12.859 19.406 1 80.06 90 LYS A CA 1
ATOM 695 C C . LYS A 1 90 ? 1.443 13.82 18.25 1 80.06 90 LYS A C 1
ATOM 697 O O . LYS A 1 90 ? 1.148 15.016 18.359 1 80.06 90 LYS A O 1
ATOM 702 N N . TYR A 1 91 ? 2.184 13.328 17.266 1 82.69 91 TYR A N 1
ATOM 703 C CA . TYR A 1 91 ? 2.33 14.07 16.016 1 82.69 91 TYR A CA 1
ATOM 704 C C . TYR A 1 91 ? 1.337 13.578 14.969 1 82.69 91 TYR A C 1
ATOM 706 O O . TYR A 1 91 ? 1.008 12.391 14.93 1 82.69 91 TYR A O 1
ATOM 714 N N . HIS A 1 92 ? 0.977 14.578 14.125 1 75.19 92 HIS A N 1
ATOM 715 C CA . HIS A 1 92 ? 0.171 14.25 12.953 1 75.19 92 HIS A CA 1
ATOM 716 C C . HIS A 1 92 ? 1.014 14.266 11.68 1 75.19 92 HIS A C 1
ATOM 718 O O . HIS A 1 92 ? 1.91 15.102 11.539 1 75.19 92 HIS A O 1
ATOM 724 N N . SER A 1 93 ? 0.619 13.336 10.836 1 82.75 93 SER A N 1
ATOM 725 C CA . SER A 1 93 ? 1.41 13.266 9.617 1 82.75 93 SER A CA 1
ATOM 726 C C . SER A 1 93 ? 0.618 13.773 8.414 1 82.75 93 SER A C 1
ATOM 728 O O . SER A 1 93 ? -0.562 13.445 8.258 1 82.75 93 SER A O 1
ATOM 730 N N . ILE A 1 94 ? 1.248 14.648 7.668 1 80.38 94 ILE A N 1
ATOM 731 C CA . ILE A 1 94 ? 0.771 15.016 6.34 1 80.38 94 ILE A CA 1
ATOM 732 C C . ILE A 1 94 ? 1.521 14.203 5.281 1 80.38 94 ILE A C 1
ATOM 734 O O . ILE A 1 94 ? 2.691 14.469 5.004 1 80.38 94 ILE A O 1
ATOM 738 N N . ILE A 1 95 ? 0.783 13.258 4.738 1 83.38 95 ILE A N 1
ATOM 739 C CA . ILE A 1 95 ? 1.425 12.398 3.752 1 83.38 95 ILE A CA 1
ATOM 740 C C . ILE A 1 95 ? 1.155 12.938 2.348 1 83.38 95 ILE A C 1
ATOM 742 O O . ILE A 1 95 ? 0.007 13.211 1.99 1 83.38 95 ILE A O 1
ATOM 746 N N . SER A 1 96 ? 2.232 13.078 1.599 1 82.62 96 SER A N 1
ATOM 747 C CA . SER A 1 96 ? 2.135 13.602 0.24 1 82.62 96 SER A CA 1
ATOM 748 C C . SER A 1 96 ? 2.832 12.688 -0.757 1 82.62 96 SER A C 1
ATOM 750 O O . SER A 1 96 ? 3.938 12.203 -0.5 1 82.62 96 SER A O 1
ATOM 752 N N . ASN A 1 97 ? 2.131 12.422 -1.864 1 83.19 97 ASN A N 1
ATOM 753 C CA . ASN A 1 97 ? 2.654 11.57 -2.926 1 83.19 97 ASN A CA 1
ATOM 754 C C . ASN A 1 97 ? 3.393 12.383 -3.984 1 83.19 97 ASN A C 1
ATOM 756 O O . ASN A 1 97 ? 2.803 13.25 -4.629 1 83.19 97 ASN A O 1
ATOM 760 N N . SER A 1 98 ? 4.676 12.102 -4.184 1 83 98 SER A N 1
ATOM 761 C CA . SER A 1 98 ? 5.469 12.906 -5.113 1 83 98 SER A CA 1
ATOM 762 C C . SER A 1 98 ? 5.508 12.266 -6.496 1 83 98 SER A C 1
ATOM 764 O O . SER A 1 98 ? 5.926 12.898 -7.465 1 83 98 SER A O 1
ATOM 766 N N . ASP A 1 99 ? 5.133 10.969 -6.66 1 78.25 99 ASP A N 1
ATOM 767 C CA . ASP A 1 99 ? 5.207 10.203 -7.902 1 78.25 99 ASP A CA 1
ATOM 768 C C . ASP A 1 99 ? 6.641 10.156 -8.43 1 78.25 99 ASP A C 1
ATOM 770 O O . ASP A 1 99 ? 6.859 10.125 -9.641 1 78.25 99 ASP A O 1
ATOM 774 N N . ASN A 1 100 ? 7.48 10.297 -7.496 1 79.12 100 ASN A N 1
ATOM 775 C CA . ASN A 1 100 ? 8.898 10.305 -7.82 1 79.12 100 ASN A CA 1
ATOM 776 C C . ASN A 1 100 ? 9.234 11.391 -8.836 1 79.12 100 ASN A C 1
ATOM 778 O O . ASN A 1 100 ? 10.172 11.242 -9.625 1 79.12 100 ASN A O 1
ATOM 782 N N . ASP A 1 101 ? 8.516 12.422 -8.859 1 81.69 101 ASP A N 1
ATOM 783 C CA . ASP A 1 101 ? 8.727 13.578 -9.711 1 81.69 101 ASP A CA 1
ATOM 784 C C . ASP A 1 101 ? 9.398 14.711 -8.945 1 81.69 101 ASP A C 1
ATOM 786 O O . ASP A 1 101 ? 8.836 15.234 -7.98 1 81.69 101 ASP A O 1
ATOM 790 N N . PRO A 1 102 ? 10.539 15.125 -9.414 1 82.5 102 PRO A N 1
ATOM 791 C CA . PRO A 1 102 ? 11.281 16.156 -8.68 1 82.5 102 PRO A CA 1
ATOM 792 C C . PRO A 1 102 ? 10.508 17.469 -8.578 1 82.5 102 PRO A C 1
ATOM 794 O O . PRO A 1 102 ? 10.602 18.156 -7.559 1 82.5 102 PRO A O 1
ATOM 797 N N . ASN A 1 103 ? 9.812 17.781 -9.633 1 83.94 103 ASN A N 1
ATOM 798 C CA . ASN A 1 103 ? 9.039 19.016 -9.594 1 83.94 103 ASN A CA 1
ATOM 799 C C . ASN A 1 103 ? 7.902 18.938 -8.578 1 83.94 103 ASN A C 1
ATOM 801 O O . ASN A 1 103 ? 7.656 19.891 -7.84 1 83.94 103 ASN A O 1
ATOM 805 N N . LYS A 1 104 ? 7.301 17.812 -8.555 1 82.88 104 LYS A N 1
ATOM 806 C CA . LYS A 1 104 ? 6.238 17.609 -7.57 1 82.88 104 LYS A CA 1
ATOM 807 C C . LYS A 1 104 ? 6.797 17.594 -6.148 1 82.88 104 LYS A C 1
ATOM 809 O O . LYS A 1 104 ? 6.168 18.125 -5.223 1 82.88 104 LYS A O 1
ATOM 814 N N . GLU A 1 105 ? 7.949 17.047 -6.035 1 87.12 105 GLU A N 1
ATOM 815 C CA . GLU A 1 105 ? 8.602 16.984 -4.73 1 87.12 105 GLU A CA 1
ATOM 816 C C . GLU A 1 105 ? 8.883 18.391 -4.195 1 87.12 105 GLU A C 1
ATOM 818 O O . GLU A 1 105 ? 8.672 18.656 -3.01 1 87.12 105 GLU A O 1
ATOM 823 N N . LYS A 1 106 ? 9.344 19.203 -5.074 1 86 106 LYS A N 1
ATOM 824 C CA . LYS A 1 106 ? 9.648 20.594 -4.703 1 86 106 LYS A CA 1
ATOM 825 C C . LYS A 1 106 ? 8.383 21.328 -4.266 1 86 106 LYS A C 1
ATOM 827 O O . LYS A 1 106 ? 8.398 22.047 -3.26 1 86 106 LYS A O 1
ATOM 832 N N . GLU A 1 107 ? 7.43 21.109 -5.016 1 82.69 107 GLU A N 1
ATOM 833 C CA . GLU A 1 1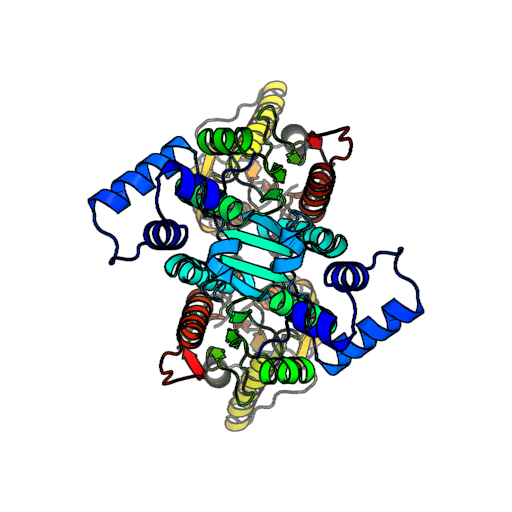07 ? 6.156 21.734 -4.688 1 82.69 107 GLU A CA 1
ATOM 834 C C . GLU A 1 107 ? 5.629 21.266 -3.34 1 82.69 107 GLU A C 1
ATOM 836 O O . GLU A 1 107 ? 5.176 22.062 -2.523 1 82.69 107 GLU A O 1
ATOM 841 N N . ILE A 1 108 ? 5.727 19.984 -3.152 1 84.5 108 ILE A N 1
ATOM 842 C CA . ILE A 1 108 ? 5.27 19.391 -1.9 1 84.5 108 ILE A CA 1
ATOM 843 C C . ILE A 1 108 ? 6.094 19.938 -0.738 1 84.5 108 ILE A C 1
ATOM 845 O O . ILE A 1 108 ? 5.539 20.328 0.293 1 84.5 108 ILE A O 1
ATOM 849 N N . PHE A 1 109 ? 7.352 20 -0.938 1 87.62 109 PHE A N 1
ATOM 850 C CA . PHE A 1 109 ? 8.258 20.484 0.098 1 87.62 109 PHE A CA 1
ATOM 851 C C . PHE A 1 109 ? 7.906 21.906 0.502 1 87.62 109 PHE A C 1
ATOM 853 O O . PHE A 1 109 ? 7.781 22.219 1.691 1 87.62 109 PHE A O 1
ATOM 860 N N . ASN A 1 110 ? 7.699 22.719 -0.451 1 83.44 110 ASN A N 1
ATOM 861 C CA . ASN A 1 110 ? 7.359 24.125 -0.205 1 83.44 110 ASN A CA 1
ATOM 862 C C . ASN A 1 110 ? 6.004 24.266 0.477 1 83.44 110 ASN A C 1
ATOM 864 O O . ASN A 1 110 ? 5.828 25.109 1.357 1 83.44 110 ASN A O 1
ATOM 868 N N . ASN A 1 111 ? 5.195 23.453 0.059 1 78.75 111 ASN A N 1
ATOM 869 C CA . ASN A 1 111 ? 3.869 23.453 0.668 1 78.75 111 ASN A CA 1
ATOM 870 C C . ASN A 1 111 ? 3.928 23.062 2.143 1 78.75 111 ASN A C 1
ATOM 872 O O . ASN A 1 111 ? 3.236 23.656 2.975 1 78.75 111 ASN A O 1
ATOM 876 N N . LEU A 1 112 ? 4.691 22.062 2.402 1 85.44 112 LEU A N 1
ATOM 877 C CA . LEU A 1 112 ? 4.84 21.609 3.781 1 85.44 112 LEU A CA 1
ATOM 878 C C . LEU A 1 112 ? 5.469 22.703 4.645 1 85.44 112 LEU A C 1
ATOM 880 O O . LEU A 1 112 ? 5.062 22.906 5.789 1 85.44 112 LEU A O 1
ATOM 884 N N . LEU A 1 113 ? 6.375 23.422 4.082 1 83.38 113 LEU A N 1
ATOM 885 C CA . LEU A 1 113 ? 6.992 24.531 4.797 1 83.38 113 LEU A CA 1
ATOM 886 C C . LEU A 1 113 ? 5.973 25.641 5.066 1 83.38 113 LEU A C 1
ATOM 888 O O . LEU A 1 113 ? 5.953 26.219 6.156 1 83.38 113 LEU A O 1
ATOM 892 N N . SER A 1 114 ? 5.266 25.859 4.055 1 74.06 114 SER A N 1
ATOM 893 C CA . SER A 1 114 ? 4.246 26.891 4.184 1 74.06 114 SER A CA 1
ATOM 894 C C . SER A 1 114 ? 3.23 26.531 5.266 1 74.06 114 SER A C 1
ATOM 896 O O . SER A 1 114 ? 2.656 27.422 5.898 1 74.06 114 SER A O 1
ATOM 898 N N . LYS A 1 115 ? 3.094 25.297 5.52 1 74.12 115 LYS A N 1
ATOM 899 C CA . LYS A 1 115 ? 2.156 24.828 6.535 1 74.12 115 LYS A CA 1
ATOM 900 C C . LYS A 1 115 ? 2.816 24.766 7.91 1 74.12 115 LYS A C 1
ATOM 902 O O . LYS A 1 115 ? 2.191 24.359 8.891 1 74.12 115 LYS A O 1
ATOM 907 N N . GLN A 1 116 ? 4.004 25.109 7.906 1 79 116 GLN A N 1
ATOM 908 C CA . GLN A 1 116 ? 4.777 25.234 9.141 1 79 116 GLN A CA 1
ATOM 909 C C . GLN A 1 116 ? 4.848 23.906 9.883 1 79 116 GLN A C 1
ATOM 911 O O . GLN A 1 116 ? 4.609 23.844 11.086 1 79 116 GLN A O 1
ATOM 916 N N . VAL A 1 117 ? 5.133 22.891 9.102 1 85.62 117 VAL A N 1
ATOM 917 C CA . VAL A 1 117 ? 5.344 21.609 9.766 1 85.62 117 VAL A CA 1
ATOM 918 C C . VAL A 1 117 ? 6.598 21.672 10.633 1 85.62 117 VAL A C 1
ATOM 920 O O . VAL A 1 117 ? 7.5 22.469 10.375 1 85.62 117 VAL A O 1
ATOM 923 N N . ASP A 1 118 ? 6.578 20.797 11.641 1 90.56 118 ASP A N 1
ATOM 924 C CA . ASP A 1 118 ? 7.703 20.781 12.57 1 90.56 118 ASP A CA 1
ATOM 925 C C . ASP A 1 118 ? 8.898 20.031 11.984 1 90.56 118 ASP A C 1
ATOM 927 O O . ASP A 1 118 ? 10.039 20.266 12.375 1 90.56 118 ASP A O 1
ATOM 931 N N . GLY A 1 119 ? 8.711 19.125 11.156 1 94.75 119 GLY A N 1
ATOM 932 C CA . GLY A 1 119 ? 9.719 18.312 10.508 1 94.75 119 GLY A CA 1
ATOM 933 C C . GLY A 1 119 ? 9.219 17.609 9.258 1 94.75 119 GLY A C 1
ATOM 934 O O . GLY A 1 119 ? 8.008 17.531 9.031 1 94.75 119 GLY A O 1
ATOM 935 N N . ILE A 1 120 ? 10.188 17.203 8.469 1 94.19 120 ILE A N 1
ATOM 936 C CA . ILE A 1 120 ? 9.836 16.516 7.227 1 94.19 120 ILE A CA 1
ATOM 937 C C . ILE A 1 120 ? 10.625 15.211 7.113 1 94.19 120 ILE A C 1
ATOM 939 O O . ILE A 1 120 ? 11.812 15.172 7.434 1 94.19 120 ILE A O 1
ATOM 943 N N . ILE A 1 121 ? 9.938 14.211 6.695 1 94.25 121 ILE A N 1
ATOM 944 C CA . ILE A 1 121 ? 10.602 12.93 6.457 1 94.25 121 ILE A CA 1
ATOM 945 C C . ILE A 1 121 ? 10.344 12.469 5.027 1 94.25 121 ILE A C 1
ATOM 947 O O . ILE A 1 121 ? 9.203 12.516 4.555 1 94.25 121 ILE A O 1
ATOM 951 N N . PHE A 1 122 ? 11.398 12.133 4.387 1 91.06 122 PHE A N 1
ATOM 952 C CA . PHE A 1 122 ? 11.312 11.492 3.08 1 91.06 122 PHE A CA 1
ATOM 953 C C . PHE A 1 122 ? 11.367 9.977 3.221 1 91.06 122 PHE A C 1
ATOM 955 O O . PHE A 1 122 ? 12.297 9.43 3.816 1 91.06 122 PHE A O 1
ATOM 962 N N . LEU A 1 123 ? 10.352 9.344 2.705 1 89.38 123 LEU A N 1
ATOM 963 C CA . LEU A 1 123 ? 10.352 7.887 2.699 1 89.38 123 LEU A CA 1
ATOM 964 C C . LEU A 1 123 ? 10.727 7.348 1.322 1 89.38 123 LEU A C 1
ATOM 966 O O . LEU A 1 123 ? 9.875 7.258 0.434 1 89.38 123 LEU A O 1
ATOM 970 N N . GLY A 1 124 ? 11.906 7.082 1.181 1 76.81 124 GLY A N 1
ATOM 971 C CA . GLY A 1 124 ? 12.398 6.531 -0.072 1 76.81 124 GLY A CA 1
ATOM 972 C C . GLY A 1 124 ? 12.672 7.59 -1.125 1 76.81 124 GLY A C 1
ATOM 973 O O . GLY A 1 124 ? 12.742 8.781 -0.812 1 76.81 124 GLY A O 1
ATOM 974 N N . GLY A 1 125 ? 13.031 7.137 -2.227 1 72.38 125 GLY A N 1
ATOM 975 C CA . GLY A 1 125 ? 13.273 7.988 -3.381 1 72.38 125 GLY A CA 1
ATOM 976 C C . GLY A 1 125 ? 14.688 8.531 -3.441 1 72.38 125 GLY A C 1
ATOM 977 O O . GLY A 1 125 ? 15.578 8.031 -2.744 1 72.38 125 GLY A O 1
ATOM 978 N N . THR A 1 126 ? 14.93 9.32 -4.488 1 71.06 126 THR A N 1
ATOM 979 C CA . THR A 1 126 ? 16.203 10 -4.699 1 71.06 126 THR A CA 1
ATOM 980 C C . THR A 1 126 ? 16.062 11.5 -4.43 1 71.06 126 THR A C 1
ATOM 982 O O . THR A 1 126 ? 15.148 12.148 -4.957 1 71.06 126 THR A O 1
ATOM 985 N N . ILE A 1 127 ? 16.906 11.898 -3.533 1 77 127 ILE A N 1
ATOM 986 C CA . ILE A 1 127 ? 16.875 13.336 -3.283 1 77 127 ILE A CA 1
ATOM 987 C C . ILE A 1 127 ? 17.688 14.055 -4.348 1 77 127 ILE A C 1
ATOM 989 O O . ILE A 1 127 ? 18.891 13.82 -4.484 1 77 127 ILE A O 1
ATOM 993 N N . SER A 1 128 ? 17.016 14.844 -5.09 1 78.94 128 SER A N 1
ATOM 994 C CA . SER A 1 128 ? 17.719 15.617 -6.109 1 78.94 128 SER A CA 1
ATOM 995 C C . SER A 1 128 ? 18.578 16.703 -5.48 1 78.94 128 SER A C 1
ATOM 997 O O . SER A 1 128 ? 18.406 17.047 -4.305 1 78.94 128 SER A O 1
ATOM 999 N N . GLU A 1 129 ? 19.469 17.219 -6.285 1 81.44 129 GLU A N 1
ATOM 1000 C CA . GLU A 1 129 ? 20.312 18.328 -5.816 1 81.44 129 GLU A CA 1
ATOM 1001 C C . GLU A 1 129 ? 19.469 19.547 -5.445 1 81.44 129 GLU A C 1
ATOM 1003 O O . GLU A 1 129 ? 19.797 20.25 -4.492 1 81.44 129 GLU A O 1
ATOM 1008 N N . GLU A 1 130 ? 18.453 19.688 -6.16 1 83.44 130 GLU A N 1
ATOM 1009 C CA . GLU A 1 130 ? 17.578 20.812 -5.898 1 83.44 130 GLU A CA 1
ATOM 1010 C C . GLU A 1 130 ? 16.891 20.672 -4.539 1 83.44 130 GLU A C 1
ATOM 1012 O O . GLU A 1 130 ? 16.781 21.656 -3.789 1 83.44 130 GLU A O 1
ATOM 1017 N N . ILE A 1 131 ? 16.484 19.516 -4.266 1 84.12 131 ILE A N 1
ATOM 1018 C CA . ILE A 1 131 ? 15.828 19.266 -2.99 1 84.12 131 ILE A CA 1
ATOM 1019 C C . ILE A 1 131 ? 16.844 19.375 -1.852 1 84.12 131 ILE A C 1
ATOM 1021 O O . ILE A 1 131 ? 16.516 19.891 -0.773 1 84.12 131 ILE A O 1
ATOM 1025 N N . LYS A 1 132 ? 18 18.984 -2.086 1 84.81 132 LYS A N 1
ATOM 1026 C CA . LYS A 1 132 ? 19.062 19.094 -1.092 1 84.81 132 LYS A CA 1
ATOM 1027 C C . LYS A 1 132 ? 19.297 20.547 -0.713 1 84.81 132 LYS A C 1
ATOM 1029 O O . LYS A 1 132 ? 19.5 20.875 0.462 1 84.81 132 LYS A O 1
ATOM 1034 N N . GLU A 1 133 ? 19.281 21.312 -1.69 1 85.31 133 GLU A N 1
ATOM 1035 C CA . GLU A 1 133 ? 19.484 22.734 -1.453 1 85.31 133 GLU A CA 1
ATOM 1036 C C . GLU A 1 133 ? 18.344 23.312 -0.613 1 85.31 133 GLU A C 1
ATOM 1038 O O . GLU A 1 133 ? 18.594 24.125 0.283 1 85.31 133 GLU A O 1
ATOM 1043 N N . LEU A 1 134 ? 17.234 22.891 -0.953 1 85.31 134 LEU A N 1
ATOM 1044 C CA . LEU A 1 134 ? 16.062 23.359 -0.206 1 85.31 134 LEU A CA 1
ATOM 1045 C C . LEU A 1 134 ? 16.141 22.906 1.248 1 85.31 134 LEU A C 1
ATOM 1047 O O . LEU A 1 134 ? 15.805 23.672 2.156 1 85.31 134 LEU A O 1
ATOM 1051 N N . ILE A 1 135 ? 16.562 21.703 1.414 1 86.5 135 ILE A N 1
ATOM 1052 C CA . ILE A 1 135 ? 16.688 21.125 2.754 1 86.5 135 ILE A CA 1
ATOM 1053 C C . ILE A 1 135 ? 17.703 21.938 3.559 1 86.5 135 ILE A C 1
ATOM 1055 O O . ILE A 1 135 ? 17.453 22.297 4.711 1 86.5 135 ILE A O 1
ATOM 1059 N N . ASN A 1 136 ? 18.75 22.281 2.982 1 85 136 ASN A N 1
ATOM 1060 C CA . ASN A 1 136 ? 19.828 23 3.65 1 85 136 ASN A CA 1
ATOM 1061 C C . ASN A 1 136 ? 19.422 24.422 4.008 1 85 136 ASN A C 1
ATOM 1063 O O . ASN A 1 136 ? 19.906 24.984 4.992 1 85 136 ASN A O 1
ATOM 1067 N N . LYS A 1 137 ? 18.547 24.891 3.25 1 84.12 137 LYS A N 1
ATOM 1068 C CA . LYS A 1 137 ? 18.109 26.266 3.463 1 84.12 137 LYS A CA 1
ATOM 1069 C C . LYS A 1 137 ? 16.938 26.312 4.445 1 84.12 137 LYS A C 1
ATOM 1071 O O . LYS A 1 137 ? 16.609 27.375 4.973 1 84.12 137 LYS A O 1
ATOM 1076 N N . SER A 1 138 ? 16.422 25.172 4.605 1 84.19 138 SER A N 1
ATOM 1077 C CA . SER A 1 138 ? 15.234 25.141 5.457 1 84.19 138 SER A CA 1
ATOM 1078 C C . SER A 1 138 ? 15.617 25.047 6.93 1 84.19 138 SER A C 1
ATOM 1080 O O . SER A 1 138 ? 16.641 24.469 7.281 1 84.19 138 SER A O 1
ATOM 1082 N N . SER A 1 139 ? 14.805 25.688 7.746 1 85.19 139 SER A N 1
ATOM 1083 C CA . SER A 1 139 ? 15.016 25.609 9.188 1 85.19 139 SER A CA 1
ATOM 1084 C C . SER A 1 139 ? 14.336 24.391 9.789 1 85.19 139 SER A C 1
ATOM 1086 O O . SER A 1 139 ? 14.547 24.062 10.961 1 85.19 139 SER A O 1
ATOM 1088 N N . VAL A 1 140 ? 13.617 23.719 9 1 90.31 140 VAL A N 1
ATOM 1089 C CA . VAL A 1 140 ? 12.891 22.531 9.469 1 90.31 140 VAL A CA 1
ATOM 1090 C C . VAL A 1 140 ? 13.766 21.297 9.32 1 90.31 140 VAL A C 1
ATOM 1092 O O . VAL A 1 140 ? 14.391 21.078 8.273 1 90.31 140 VAL A O 1
ATOM 1095 N N . PRO A 1 141 ? 13.891 20.516 10.391 1 94.12 141 PRO A N 1
ATOM 1096 C CA . PRO A 1 141 ? 14.695 19.297 10.266 1 94.12 141 PRO A CA 1
ATOM 1097 C C . PRO A 1 141 ? 14.117 18.312 9.258 1 94.12 141 PRO A C 1
ATOM 1099 O O . PRO A 1 141 ? 12.891 18.172 9.156 1 94.12 141 PRO A O 1
ATOM 1102 N N . VAL A 1 142 ? 15.094 17.609 8.586 1 93.19 142 VAL A N 1
ATOM 1103 C CA . VAL A 1 142 ? 14.711 16.641 7.562 1 93.19 142 VAL A CA 1
ATOM 1104 C C . VAL A 1 142 ? 15.445 15.32 7.797 1 93.19 142 VAL A C 1
ATOM 1106 O O . VAL A 1 142 ? 16.641 15.312 8.109 1 93.19 142 VAL A O 1
ATOM 1109 N N . VAL A 1 143 ? 14.703 14.234 7.715 1 93.56 143 VAL A N 1
ATOM 1110 C CA . VAL A 1 143 ? 15.273 12.891 7.773 1 93.56 143 VAL A CA 1
ATOM 1111 C C . VAL A 1 143 ? 14.875 12.102 6.531 1 93.56 143 VAL A C 1
ATOM 1113 O O . VAL A 1 143 ? 13.773 12.289 6 1 93.56 143 VAL A O 1
ATOM 1116 N N . VAL A 1 144 ? 15.773 11.32 6.055 1 91.44 144 VAL A N 1
ATOM 1117 C CA . VAL A 1 144 ? 15.5 10.453 4.918 1 91.44 144 VAL A CA 1
ATOM 1118 C C . VAL A 1 144 ? 15.539 8.992 5.367 1 91.44 144 VAL A C 1
ATOM 1120 O O . VAL A 1 144 ? 16.516 8.555 5.988 1 91.44 144 VAL A O 1
ATOM 1123 N N . SER A 1 145 ? 14.445 8.234 5.035 1 91.25 145 SER A N 1
ATOM 1124 C CA . SER A 1 145 ? 14.352 6.824 5.406 1 91.25 145 SER A CA 1
ATOM 1125 C C . SER A 1 145 ? 14.203 5.938 4.172 1 91.25 145 SER A C 1
ATOM 1127 O O . SER A 1 145 ? 13.289 6.137 3.365 1 91.25 145 SER A O 1
ATOM 1129 N N . GLY A 1 146 ? 14.953 4.883 4.062 1 83.94 146 GLY A N 1
ATOM 1130 C CA . GLY A 1 146 ? 14.867 3.941 2.959 1 83.94 146 GLY A CA 1
ATOM 1131 C C . GLY A 1 146 ? 15.695 4.355 1.757 1 83.94 146 GLY A C 1
ATOM 1132 O O . GLY A 1 146 ? 15.586 3.752 0.687 1 83.94 146 GLY A O 1
ATOM 1133 N N . THR A 1 147 ? 16.312 5.543 1.77 1 66.12 147 THR A N 1
ATOM 1134 C CA . THR A 1 147 ? 17.203 5.984 0.709 1 66.12 147 THR A CA 1
ATOM 1135 C C . THR A 1 147 ? 18.484 6.582 1.295 1 66.12 147 THR A C 1
ATOM 1137 O O . THR A 1 147 ? 18.484 7.066 2.43 1 66.12 147 THR A O 1
ATOM 1140 N N . ASN A 1 148 ? 19.594 5.91 1.075 1 58.03 148 ASN A N 1
ATOM 1141 C CA . ASN A 1 148 ? 20.75 6.543 1.694 1 58.03 148 ASN A CA 1
ATOM 1142 C C . ASN A 1 148 ? 20.984 7.953 1.152 1 58.03 148 ASN A C 1
ATOM 1144 O O . ASN A 1 148 ? 20.906 8.172 -0.057 1 58.03 148 ASN A O 1
ATOM 1148 N N . GLY A 1 149 ? 20.672 8.914 1.923 1 52.97 149 GLY A N 1
ATOM 1149 C CA . GLY A 1 149 ? 21.047 10.312 1.738 1 52.97 149 GLY A CA 1
ATOM 1150 C C . GLY A 1 149 ? 22.531 10.555 1.864 1 52.97 149 GLY A C 1
ATOM 1151 O O . GLY A 1 149 ? 22.984 11.234 2.787 1 52.97 149 GLY A O 1
ATOM 1152 N N . LYS A 1 150 ? 23.391 9.695 1.305 1 53.47 150 LYS A N 1
ATOM 1153 C CA . LYS A 1 150 ? 24.781 9.961 1.626 1 53.47 150 LYS A CA 1
ATOM 1154 C C . LYS A 1 150 ? 25.109 11.453 1.503 1 53.47 150 LYS A C 1
ATOM 1156 O O . LYS A 1 150 ? 26.266 11.844 1.541 1 53.47 150 LYS A O 1
ATOM 1161 N N . ASP A 1 151 ? 23.984 12.109 1.271 1 58.5 151 ASP A N 1
ATOM 1162 C CA . ASP A 1 151 ? 24.406 13.5 1.122 1 58.5 151 ASP A CA 1
ATOM 1163 C C . ASP A 1 151 ? 24.75 14.117 2.477 1 58.5 151 ASP A C 1
ATOM 1165 O O . ASP A 1 151 ? 24.109 13.82 3.482 1 58.5 151 ASP A O 1
ATOM 1169 N N . GLU A 1 152 ? 25.922 14.602 2.527 1 63.44 152 GLU A N 1
ATOM 1170 C CA . GLU A 1 152 ? 26.422 15.312 3.693 1 63.44 152 GLU A CA 1
ATOM 1171 C C . GLU A 1 152 ? 25.359 16.219 4.293 1 63.44 152 GLU A C 1
ATOM 1173 O O . GLU A 1 152 ? 24.688 16.953 3.568 1 63.44 152 GLU A O 1
ATOM 1178 N N . GLY A 1 153 ? 24.953 15.938 5.527 1 72.25 153 GLY A N 1
ATOM 1179 C CA . GLY A 1 153 ? 24.125 16.875 6.285 1 72.25 153 GLY A CA 1
ATOM 1180 C C . GLY A 1 153 ? 22.703 16.406 6.445 1 72.25 153 GLY A C 1
ATOM 1181 O O . GLY A 1 153 ? 21.922 17.016 7.184 1 72.25 153 GLY A O 1
ATOM 1182 N N . ILE A 1 154 ? 22.328 15.289 5.75 1 83 154 ILE A N 1
ATOM 1183 C CA . ILE A 1 154 ? 20.953 14.82 5.902 1 83 154 ILE A CA 1
ATOM 1184 C C . ILE A 1 154 ? 20.953 13.477 6.633 1 83 154 ILE A C 1
ATOM 1186 O O . ILE A 1 154 ? 21.625 12.539 6.219 1 83 154 ILE A O 1
ATOM 1190 N N . SER A 1 155 ? 20.297 13.461 7.707 1 90.06 155 SER A N 1
ATOM 1191 C CA . SER A 1 155 ? 20.203 12.234 8.492 1 90.06 155 SER A CA 1
ATOM 1192 C C . SER A 1 155 ? 19.391 11.172 7.762 1 90.06 155 SER A C 1
ATOM 1194 O O . SER A 1 155 ? 18.422 11.492 7.066 1 90.06 155 SER A O 1
ATOM 1196 N N . SER A 1 156 ? 19.891 9.93 7.93 1 91.44 156 SER A N 1
ATOM 1197 C CA . SER A 1 156 ? 19.266 8.867 7.145 1 91.44 156 SER A CA 1
ATOM 1198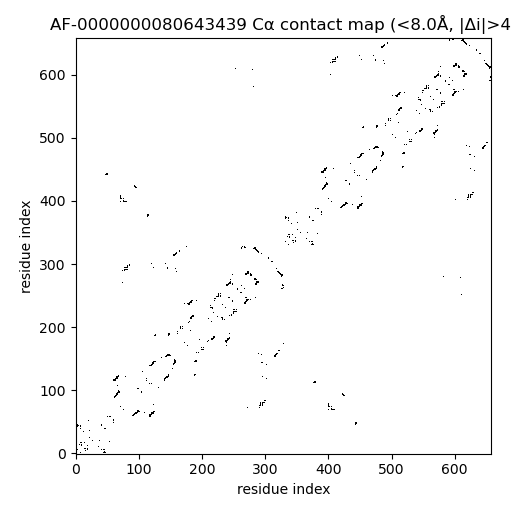 C C . SER A 1 156 ? 19.156 7.574 7.949 1 91.44 156 SER A C 1
ATOM 1200 O O . SER A 1 156 ? 19.906 7.367 8.906 1 91.44 156 SER A O 1
ATOM 1202 N N . VAL A 1 157 ? 18.156 6.781 7.648 1 93 157 VAL A N 1
ATOM 1203 C CA . VAL A 1 157 ? 17.969 5.438 8.188 1 93 157 VAL A CA 1
ATOM 1204 C C . VAL A 1 157 ? 17.859 4.434 7.043 1 93 157 VAL A C 1
ATOM 1206 O O . VAL A 1 157 ? 16.984 4.562 6.18 1 93 157 VAL A O 1
ATOM 1209 N N . ASN A 1 158 ? 18.75 3.436 7.051 1 92 158 ASN A N 1
ATOM 1210 C CA . ASN A 1 158 ? 18.766 2.441 5.984 1 92 158 ASN A CA 1
ATOM 1211 C C . ASN A 1 158 ? 19.406 1.138 6.441 1 92 158 ASN A C 1
ATOM 1213 O O . ASN A 1 158 ? 19.797 1.005 7.605 1 92 158 ASN A O 1
ATOM 1217 N N . ILE A 1 159 ? 19.484 0.221 5.461 1 93.38 159 ILE A N 1
ATOM 1218 C CA . ILE A 1 159 ? 20.328 -0.95 5.656 1 93.38 159 ILE A CA 1
ATOM 1219 C C . ILE A 1 159 ? 21.594 -0.82 4.812 1 93.38 159 ILE A C 1
ATOM 1221 O O . ILE A 1 159 ? 21.734 0.131 4.039 1 93.38 159 ILE A O 1
ATOM 1225 N N . ASP A 1 160 ? 22.547 -1.692 5.035 1 94.25 160 ASP A N 1
ATOM 1226 C CA . ASP A 1 160 ? 23.75 -1.742 4.219 1 94.25 160 ASP A CA 1
ATOM 1227 C C . ASP A 1 160 ? 23.547 -2.627 2.99 1 94.25 160 ASP A C 1
ATOM 1229 O O . ASP A 1 160 ? 23.891 -3.812 3.012 1 94.25 160 ASP A O 1
ATOM 1233 N N . PHE A 1 161 ? 23.141 -1.998 1.91 1 93.75 161 PHE A N 1
ATOM 1234 C CA . PHE A 1 161 ? 22.797 -2.727 0.694 1 93.75 161 PHE A CA 1
ATOM 1235 C C . PHE A 1 161 ? 24.031 -3.383 0.092 1 93.75 161 PHE A C 1
ATOM 1237 O O . PHE A 1 161 ? 23.953 -4.453 -0.512 1 93.75 161 PHE A O 1
ATOM 1244 N N . LYS A 1 162 ? 25.094 -2.691 0.198 1 95.94 162 LYS A N 1
ATOM 1245 C CA . LYS A 1 162 ? 26.312 -3.242 -0.357 1 95.94 162 LYS A CA 1
ATOM 1246 C C . LYS A 1 162 ? 26.688 -4.562 0.312 1 95.94 162 LYS A C 1
ATOM 1248 O O . LYS A 1 162 ? 26.953 -5.559 -0.368 1 95.94 162 LYS A O 1
ATOM 1253 N N . THR A 1 163 ? 26.656 -4.555 1.584 1 97.06 163 THR A N 1
ATOM 1254 C CA . THR A 1 163 ? 26.969 -5.762 2.336 1 97.06 163 THR A CA 1
ATOM 1255 C C . THR A 1 163 ? 25.953 -6.863 2.045 1 97.06 163 THR A C 1
ATOM 1257 O O . THR A 1 163 ? 26.312 -8.031 1.894 1 97.06 163 THR A O 1
ATOM 1260 N N . ALA A 1 164 ? 24.703 -6.484 1.974 1 96.94 164 ALA A N 1
ATOM 1261 C CA . ALA A 1 164 ? 23.672 -7.453 1.654 1 96.94 164 ALA A CA 1
ATOM 1262 C C . ALA A 1 164 ? 23.906 -8.086 0.288 1 96.94 164 ALA A C 1
ATOM 1264 O O . ALA A 1 164 ? 23.781 -9.305 0.132 1 96.94 164 ALA A O 1
ATOM 1265 N N . ALA A 1 165 ? 24.266 -7.258 -0.634 1 97.69 165 ALA A N 1
ATOM 1266 C CA . ALA A 1 165 ? 24.531 -7.742 -1.988 1 97.69 165 ALA A CA 1
ATOM 1267 C C . ALA A 1 165 ? 25.719 -8.688 -2.012 1 97.69 165 ALA A C 1
ATOM 1269 O O . ALA A 1 165 ? 25.703 -9.711 -2.709 1 97.69 165 ALA A O 1
ATOM 1270 N N . LYS A 1 166 ? 26.719 -8.344 -1.269 1 98.5 166 LYS A N 1
ATOM 1271 C CA . LYS A 1 166 ? 27.891 -9.195 -1.195 1 98.5 166 LYS A CA 1
ATOM 1272 C C . LYS A 1 166 ? 27.547 -10.57 -0.626 1 98.5 166 LYS A C 1
ATOM 1274 O O . LYS A 1 166 ? 28 -11.594 -1.149 1 98.5 166 LYS A O 1
ATOM 1279 N N 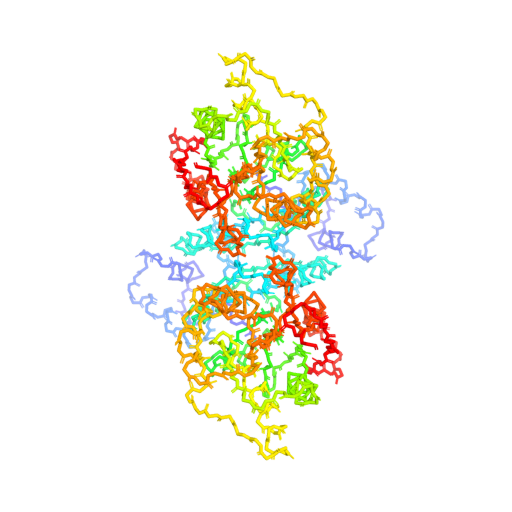. GLU A 1 167 ? 26.781 -10.562 0.385 1 98.25 167 GLU A N 1
ATOM 1280 C CA . GLU A 1 167 ? 26.406 -11.805 1.054 1 98.25 167 GLU A CA 1
ATOM 1281 C C . GLU A 1 167 ? 25.609 -12.711 0.12 1 98.25 167 GLU A C 1
ATOM 1283 O O . GLU A 1 167 ? 25.922 -13.898 -0.006 1 98.25 167 GLU A O 1
ATOM 1288 N N . ILE A 1 168 ? 24.656 -12.172 -0.601 1 98.06 168 ILE A N 1
ATOM 1289 C CA . ILE A 1 168 ? 23.797 -12.953 -1.476 1 98.06 168 ILE A CA 1
ATOM 1290 C C . ILE A 1 168 ? 24.594 -13.484 -2.658 1 98.06 168 ILE A C 1
ATOM 1292 O O . ILE A 1 168 ? 24.438 -14.641 -3.053 1 98.06 168 ILE A O 1
ATOM 1296 N N . THR A 1 169 ? 25.391 -12.617 -3.18 1 98.5 169 THR A N 1
ATOM 1297 C CA . THR A 1 169 ? 26.172 -13 -4.344 1 98.5 169 THR A CA 1
ATOM 1298 C C . THR A 1 169 ? 27.141 -14.125 -3.998 1 98.5 169 THR A C 1
ATOM 1300 O O . THR A 1 169 ? 27.266 -15.094 -4.754 1 98.5 169 THR A O 1
ATOM 1303 N N . THR A 1 170 ? 27.781 -14.008 -2.865 1 98.5 170 THR A N 1
ATOM 1304 C CA . THR A 1 170 ? 28.703 -15.039 -2.4 1 98.5 170 THR A CA 1
ATOM 1305 C C . THR A 1 170 ? 27.984 -16.375 -2.25 1 98.5 170 THR A C 1
ATOM 1307 O O . THR A 1 170 ? 28.484 -17.406 -2.721 1 98.5 170 THR A O 1
ATOM 1310 N N . GLU A 1 171 ? 26.844 -16.328 -1.614 1 98.06 171 GLU A N 1
ATOM 1311 C CA . GLU A 1 171 ? 26.047 -17.531 -1.393 1 98.06 171 GLU A CA 1
ATOM 1312 C C . GLU A 1 171 ? 25.656 -18.188 -2.715 1 98.06 171 GLU A C 1
ATOM 1314 O O . GLU A 1 171 ? 25.734 -19.406 -2.859 1 98.06 171 GLU A O 1
ATOM 1319 N N . LEU A 1 172 ? 25.25 -17.406 -3.678 1 98.12 172 LEU A N 1
ATOM 1320 C CA . LEU A 1 172 ? 24.797 -17.938 -4.965 1 98.12 172 LEU A CA 1
ATOM 1321 C C . LEU A 1 172 ? 25.953 -18.531 -5.75 1 98.12 172 LEU A C 1
ATOM 1323 O O . LEU A 1 172 ? 25.781 -19.547 -6.434 1 98.12 172 LEU A O 1
ATOM 1327 N N . ILE A 1 173 ? 27.125 -17.938 -5.66 1 98.12 173 ILE A N 1
ATOM 1328 C CA . ILE A 1 173 ? 28.328 -18.453 -6.32 1 98.12 173 ILE A CA 1
ATOM 1329 C C . ILE A 1 173 ? 28.703 -19.797 -5.703 1 98.12 173 ILE A C 1
ATOM 1331 O O . ILE A 1 173 ? 29.031 -20.75 -6.418 1 98.12 173 ILE A O 1
ATOM 1335 N N . GLU A 1 174 ? 28.625 -19.812 -4.398 1 97 174 GLU A N 1
ATOM 1336 C CA . GLU A 1 174 ? 28.953 -21.047 -3.689 1 97 174 GLU A CA 1
ATOM 1337 C C . GLU A 1 174 ? 28 -22.172 -4.094 1 97 174 GLU A C 1
ATOM 1339 O O . GLU A 1 174 ? 28.375 -23.344 -4.078 1 97 174 GLU A O 1
ATOM 1344 N N . LYS A 1 175 ? 26.875 -21.781 -4.562 1 95.75 175 LYS A N 1
ATOM 1345 C CA . LYS A 1 175 ? 25.875 -22.766 -4.965 1 95.75 175 LYS A CA 1
ATOM 1346 C C . LYS A 1 175 ? 25.938 -23.031 -6.469 1 95.75 175 LYS A C 1
ATOM 1348 O O . LYS A 1 175 ? 25.062 -23.703 -7.02 1 95.75 175 LYS A O 1
ATOM 1353 N N . GLY A 1 176 ? 26.859 -22.375 -7.156 1 95.69 176 GLY A N 1
ATOM 1354 C CA . GLY A 1 176 ? 27.172 -22.797 -8.516 1 95.69 176 GLY A CA 1
ATOM 1355 C C . GLY A 1 176 ? 26.812 -21.75 -9.555 1 95.69 176 GLY A C 1
ATOM 1356 O O . GLY A 1 176 ? 27.047 -21.938 -10.75 1 95.69 176 GLY A O 1
ATOM 1357 N N . ALA A 1 177 ? 26.234 -20.641 -9.141 1 98 177 ALA A N 1
ATOM 1358 C CA . ALA A 1 177 ? 25.891 -19.594 -10.102 1 98 177 ALA A CA 1
ATOM 1359 C C . ALA A 1 177 ? 27.125 -18.953 -10.695 1 98 177 ALA A C 1
ATOM 1361 O O . ALA A 1 177 ? 28.109 -18.719 -9.992 1 98 177 ALA A O 1
ATOM 1362 N N . LYS A 1 178 ? 27.078 -18.656 -11.977 1 97.88 178 LYS A N 1
ATOM 1363 C CA . LYS A 1 178 ? 28.234 -18.062 -12.656 1 97.88 178 LYS A CA 1
ATOM 1364 C C . LYS A 1 178 ? 27.828 -16.812 -13.422 1 97.88 178 LYS A C 1
ATOM 1366 O O . LYS A 1 178 ? 28.609 -15.859 -13.508 1 97.88 178 LYS A O 1
ATOM 1371 N N . THR A 1 179 ? 26.688 -16.891 -14.047 1 98.44 179 THR A N 1
ATOM 1372 C CA . THR A 1 179 ? 26.203 -15.75 -14.82 1 98.44 179 THR A CA 1
ATOM 1373 C C . THR A 1 179 ? 25.109 -15.008 -14.055 1 98.44 179 THR A C 1
ATOM 1375 O O . THR A 1 179 ? 24.047 -15.562 -13.773 1 98.44 179 THR A O 1
ATOM 1378 N N . PHE A 1 180 ? 25.406 -13.75 -13.797 1 98.69 180 PHE A N 1
ATOM 1379 C CA . PHE A 1 180 ? 24.5 -12.953 -12.977 1 98.69 180 PHE A CA 1
ATOM 1380 C C . PHE A 1 180 ? 23.828 -11.859 -13.805 1 98.69 180 PHE A C 1
ATOM 1382 O O . PHE A 1 180 ? 24.438 -11.344 -14.75 1 98.69 180 PHE A O 1
ATOM 1389 N N . ALA A 1 181 ? 22.594 -11.555 -13.484 1 98.75 181 ALA A N 1
ATOM 1390 C CA . ALA A 1 181 ? 21.891 -10.391 -14 1 98.75 181 ALA A CA 1
ATOM 1391 C C . ALA A 1 181 ? 21.359 -9.516 -12.859 1 98.75 181 ALA A C 1
ATOM 1393 O O . ALA A 1 181 ? 21.203 -9.992 -11.734 1 98.75 181 ALA A O 1
ATOM 1394 N N . PHE A 1 182 ? 21.172 -8.258 -13.219 1 98.25 182 PHE A N 1
ATOM 1395 C CA . PHE A 1 182 ? 20.703 -7.293 -12.227 1 98.25 182 PHE A CA 1
ATOM 1396 C C . PHE A 1 182 ? 19.547 -6.477 -12.773 1 98.25 182 PHE A C 1
ATOM 1398 O O . PHE A 1 182 ? 19.609 -5.977 -13.898 1 98.25 182 PHE A O 1
ATOM 1405 N N . VAL A 1 183 ? 18.484 -6.441 -11.953 1 97.38 183 VAL A N 1
ATOM 1406 C CA . VAL A 1 183 ? 17.328 -5.617 -12.289 1 97.38 183 VAL A CA 1
ATOM 1407 C C . VAL A 1 183 ? 17.172 -4.504 -11.258 1 97.38 183 VAL A C 1
ATOM 1409 O O . VAL A 1 183 ? 16.719 -4.75 -10.133 1 97.38 183 VAL A O 1
ATOM 1412 N N . GLY A 1 184 ? 17.516 -3.324 -11.688 1 93.5 184 GLY A N 1
ATOM 1413 C CA . GLY A 1 184 ? 17.469 -2.166 -10.812 1 93.5 184 GLY A CA 1
ATOM 1414 C C . GLY A 1 184 ? 16.109 -1.492 -10.789 1 93.5 184 GLY A C 1
ATOM 1415 O O . GLY A 1 184 ? 15.102 -2.09 -11.195 1 93.5 184 GLY A O 1
ATOM 1416 N N . GLY A 1 185 ? 16.062 -0.345 -10.078 1 83.25 185 GLY A N 1
ATOM 1417 C CA . GLY A 1 185 ? 14.852 0.464 -9.992 1 83.25 185 GLY A CA 1
ATOM 1418 C C . GLY A 1 185 ? 15.133 1.955 -9.984 1 83.25 185 GLY A C 1
ATOM 1419 O O . GLY A 1 185 ? 16.031 2.42 -9.273 1 83.25 185 GLY A O 1
ATOM 1420 N N . ASP A 1 186 ? 14.422 2.689 -10.703 1 72.62 186 ASP A N 1
ATOM 1421 C CA . ASP A 1 186 ? 14.656 4.121 -10.875 1 72.62 186 ASP A CA 1
ATOM 1422 C C . ASP A 1 186 ? 14.281 4.895 -9.617 1 72.62 186 ASP A C 1
ATOM 1424 O O . ASP A 1 186 ? 14.797 5.984 -9.375 1 72.62 186 ASP A O 1
ATOM 1428 N N . TYR A 1 187 ? 13.469 4.297 -8.789 1 70.38 187 TYR A N 1
ATOM 1429 C CA . TYR A 1 187 ? 13.008 4.984 -7.586 1 70.38 187 TYR A CA 1
ATOM 1430 C C . TYR A 1 187 ? 14.016 4.82 -6.453 1 70.38 187 TYR A C 1
ATOM 1432 O O . TYR A 1 187 ? 13.953 5.535 -5.449 1 70.38 187 TYR A O 1
ATOM 1440 N N . SER A 1 188 ? 14.961 4.027 -6.645 1 75.81 188 SER A N 1
ATOM 1441 C CA . SER A 1 188 ? 15.906 3.684 -5.59 1 75.81 188 SER A CA 1
ATOM 1442 C C . SER A 1 188 ? 17.344 3.75 -6.09 1 75.81 188 SER A C 1
ATOM 1444 O O . SER A 1 188 ? 18.109 2.787 -5.953 1 75.81 188 SER A O 1
ATOM 1446 N N . LYS A 1 189 ? 17.766 4.871 -6.438 1 76.12 189 LYS A N 1
ATOM 1447 C CA . LYS A 1 189 ? 19.062 5.008 -7.086 1 76.12 189 LYS A CA 1
ATOM 1448 C C . LYS A 1 189 ? 20.188 4.59 -6.148 1 76.12 189 LYS A C 1
ATOM 1450 O O . LYS A 1 189 ? 21.109 3.879 -6.555 1 76.12 189 LYS A O 1
ATOM 1455 N N . LYS A 1 190 ? 20.094 4.984 -4.992 1 77.12 190 LYS A N 1
ATOM 1456 C CA . LYS A 1 190 ? 21.172 4.652 -4.059 1 77.12 190 LYS A CA 1
ATOM 1457 C C . LYS A 1 190 ? 21.203 3.152 -3.777 1 77.12 190 LYS A C 1
ATOM 1459 O O . LYS A 1 190 ? 22.281 2.547 -3.77 1 77.12 190 LYS A O 1
ATOM 1464 N N . ALA A 1 191 ? 20.078 2.586 -3.52 1 85 191 ALA A N 1
ATOM 1465 C CA . ALA A 1 191 ? 20.031 1.144 -3.303 1 85 191 ALA A CA 1
ATOM 1466 C C . ALA A 1 191 ? 20.594 0.389 -4.504 1 85 191 ALA A C 1
ATOM 1468 O O . ALA A 1 191 ? 21.359 -0.557 -4.34 1 85 191 ALA A O 1
ATOM 1469 N N . GLN A 1 192 ? 20.203 0.863 -5.637 1 89.56 192 GLN A N 1
ATOM 1470 C CA . GLN A 1 192 ? 20.688 0.246 -6.871 1 89.56 192 GLN A CA 1
ATOM 1471 C C . GLN A 1 192 ? 22.203 0.332 -6.977 1 89.56 192 GLN A C 1
ATOM 1473 O O . GLN A 1 192 ? 22.859 -0.656 -7.305 1 89.56 192 GLN A O 1
ATOM 1478 N N . GLU A 1 193 ? 22.734 1.458 -6.688 1 89.44 193 GLU A N 1
ATOM 1479 C CA . GLU A 1 193 ? 24.172 1.657 -6.793 1 89.44 193 GLU A CA 1
ATOM 1480 C C . GLU A 1 193 ? 24.922 0.795 -5.781 1 89.44 193 GLU A C 1
ATOM 1482 O O . GLU A 1 193 ? 25.938 0.186 -6.109 1 89.44 193 GLU A O 1
ATOM 1487 N N . ASP A 1 194 ? 24.438 0.768 -4.609 1 92 194 ASP A N 1
ATOM 1488 C CA . ASP A 1 194 ? 25.078 -0.001 -3.551 1 92 194 ASP A CA 1
ATOM 1489 C C . ASP A 1 194 ? 25.031 -1.497 -3.854 1 92 194 ASP A C 1
ATOM 1491 O O . ASP A 1 194 ? 26.016 -2.205 -3.656 1 92 194 ASP A O 1
ATOM 1495 N N . VAL A 1 195 ? 23.906 -1.956 -4.32 1 95.06 195 VAL A N 1
ATOM 1496 C CA . VAL A 1 195 ? 23.75 -3.371 -4.648 1 95.06 195 VAL A CA 1
ATOM 1497 C C . VAL A 1 195 ? 24.688 -3.729 -5.812 1 95.06 195 VAL A C 1
ATOM 1499 O O . VAL A 1 195 ? 25.359 -4.754 -5.773 1 95.06 195 VAL A O 1
ATOM 1502 N N . LEU A 1 196 ? 24.672 -2.865 -6.781 1 95.44 196 LEU A N 1
ATOM 1503 C CA . LEU A 1 196 ? 25.531 -3.1 -7.938 1 95.44 196 LEU A CA 1
ATOM 1504 C C . LEU A 1 196 ? 27 -3.154 -7.523 1 95.44 196 LEU A C 1
ATOM 1506 O O . LEU A 1 196 ? 27.766 -3.998 -8.016 1 95.44 196 LEU A O 1
ATOM 1510 N N . THR A 1 197 ? 27.375 -2.256 -6.699 1 96.25 197 THR A N 1
ATOM 1511 C CA . THR A 1 197 ? 28.75 -2.217 -6.215 1 96.25 197 THR A CA 1
ATOM 1512 C C . THR A 1 197 ? 29.094 -3.51 -5.484 1 96.25 197 THR A C 1
ATOM 1514 O O . THR A 1 197 ? 30.141 -4.109 -5.742 1 96.25 197 THR A O 1
ATOM 1517 N N . GLY A 1 198 ? 28.25 -3.924 -4.578 1 97.94 198 GLY A N 1
ATOM 1518 C CA . GLY A 1 198 ? 28.484 -5.164 -3.854 1 97.94 198 GLY A CA 1
ATOM 1519 C C . GLY A 1 198 ? 28.531 -6.383 -4.754 1 97.94 198 GLY A C 1
ATOM 1520 O O . GLY A 1 198 ? 29.391 -7.246 -4.598 1 97.94 198 GLY A O 1
ATOM 1521 N N . LEU A 1 199 ? 27.625 -6.422 -5.715 1 98.38 199 LEU A N 1
ATOM 1522 C CA . LEU A 1 199 ? 27.562 -7.504 -6.688 1 98.38 199 LEU A CA 1
ATOM 1523 C C . LEU A 1 199 ? 28.844 -7.578 -7.504 1 98.38 199 LEU A C 1
ATOM 1525 O O . LEU A 1 199 ? 29.469 -8.641 -7.59 1 98.38 199 LEU A O 1
ATOM 1529 N N . LYS A 1 200 ? 29.266 -6.496 -8.016 1 98.31 200 LYS A N 1
ATOM 1530 C CA . LYS A 1 200 ? 30.438 -6.438 -8.875 1 98.31 200 LYS A CA 1
ATOM 1531 C C . LYS A 1 200 ? 31.703 -6.801 -8.109 1 98.31 200 LYS A C 1
ATOM 1533 O O . LYS A 1 200 ? 32.594 -7.484 -8.633 1 98.31 200 LYS A O 1
ATOM 1538 N N . GLU A 1 201 ? 31.797 -6.305 -6.918 1 98.31 201 GLU A N 1
ATOM 1539 C CA . GLU A 1 201 ? 32.969 -6.594 -6.098 1 98.31 201 GLU A CA 1
ATOM 1540 C C . GLU A 1 201 ? 33.125 -8.094 -5.883 1 98.31 201 GLU A C 1
ATOM 1542 O O . GLU A 1 201 ? 34.25 -8.625 -6.016 1 98.31 201 GLU A O 1
ATOM 1547 N N . VAL A 1 202 ? 32.062 -8.758 -5.543 1 98.62 202 VAL A N 1
ATOM 1548 C CA . VAL A 1 202 ? 32.125 -10.188 -5.281 1 98.62 202 VAL A CA 1
ATOM 1549 C C . VAL A 1 202 ? 32.406 -10.945 -6.582 1 98.62 202 VAL A C 1
ATOM 1551 O O . VAL A 1 202 ? 33.156 -11.906 -6.609 1 98.62 202 VAL A O 1
ATOM 1554 N N . LEU A 1 203 ? 31.734 -10.516 -7.672 1 98.56 203 LEU A N 1
ATOM 1555 C CA . LEU A 1 203 ? 31.969 -11.156 -8.961 1 98.56 203 LEU A CA 1
ATOM 1556 C C . LEU A 1 203 ? 33.438 -11.047 -9.359 1 98.56 203 LEU A C 1
ATOM 1558 O O . LEU A 1 203 ? 34.062 -12.039 -9.75 1 98.56 203 LEU A O 1
ATOM 1562 N N . ASP A 1 204 ? 34 -9.914 -9.211 1 98 204 ASP A N 1
ATOM 1563 C CA . ASP A 1 204 ? 35.406 -9.664 -9.555 1 98 204 ASP A CA 1
ATOM 1564 C C . ASP A 1 204 ? 36.344 -10.562 -8.742 1 98 204 ASP A C 1
ATOM 1566 O O . ASP A 1 204 ? 37.25 -11.156 -9.281 1 98 204 ASP A O 1
ATOM 1570 N N . SER A 1 205 ? 36.062 -10.672 -7.527 1 97.88 205 SER A N 1
ATOM 1571 C CA . SER A 1 205 ? 36.906 -11.477 -6.629 1 97.88 205 SER A CA 1
ATOM 1572 C C . SER A 1 205 ? 36.844 -12.953 -6.996 1 97.88 205 SER A C 1
ATOM 1574 O O . SER A 1 205 ? 37.688 -13.734 -6.59 1 97.88 205 SER A O 1
ATOM 1576 N N . ASN A 1 206 ? 35.844 -13.352 -7.715 1 98.06 206 ASN A N 1
ATOM 1577 C CA . ASN A 1 206 ? 35.688 -14.742 -8.133 1 98.06 206 ASN A CA 1
ATOM 1578 C C . ASN A 1 206 ? 35.938 -14.914 -9.625 1 98.06 206 ASN A C 1
ATOM 1580 O O . ASN A 1 206 ? 35.562 -15.922 -10.219 1 98.06 206 ASN A O 1
ATOM 1584 N N . HIS A 1 207 ? 36.469 -13.867 -10.219 1 97.88 207 HIS A N 1
ATOM 1585 C CA . HIS A 1 207 ? 36.844 -13.852 -11.625 1 97.88 207 HIS A CA 1
ATOM 1586 C C . HIS A 1 207 ? 35.656 -14.023 -12.539 1 97.88 207 HIS A C 1
ATOM 1588 O O . HIS A 1 207 ? 35.719 -14.75 -13.531 1 97.88 207 HIS A O 1
ATOM 1594 N N . LEU A 1 208 ? 34.531 -13.484 -12.094 1 98.06 208 LEU A N 1
ATOM 1595 C CA . LEU A 1 208 ? 33.312 -13.375 -12.883 1 98.06 208 LEU A CA 1
ATOM 1596 C C . LEU A 1 208 ? 33 -11.922 -13.242 1 98.06 208 LEU A C 1
ATOM 1598 O O . LEU A 1 208 ? 33.625 -11.008 -12.703 1 98.06 208 LEU A O 1
ATOM 1602 N N . GLU A 1 209 ? 32.156 -11.742 -14.25 1 96.62 209 GLU A N 1
ATOM 1603 C CA . GLU A 1 209 ? 31.828 -10.383 -14.68 1 96.62 209 GLU A CA 1
ATOM 1604 C C . GLU A 1 209 ? 30.328 -10.203 -14.867 1 96.62 209 GLU A C 1
ATOM 1606 O O . GLU A 1 209 ? 29.625 -11.141 -15.242 1 96.62 209 GLU A O 1
ATOM 1611 N N . LEU A 1 210 ? 29.938 -9.039 -14.578 1 98 210 LEU A N 1
ATOM 1612 C CA . LEU A 1 210 ? 28.578 -8.633 -14.914 1 98 210 LEU A CA 1
ATOM 1613 C C . LEU A 1 210 ? 28.547 -7.895 -16.25 1 98 210 LEU A C 1
ATOM 1615 O O . LEU A 1 210 ? 28.984 -6.75 -16.344 1 98 210 LEU A O 1
ATOM 1619 N N . LYS A 1 211 ? 28 -8.555 -17.234 1 96.81 211 LYS A N 1
ATOM 1620 C CA . LYS A 1 211 ? 27.938 -7.941 -18.562 1 96.81 211 LYS A CA 1
ATOM 1621 C C . LYS A 1 211 ? 26.875 -6.836 -18.594 1 96.81 211 LYS A C 1
ATOM 1623 O O . LYS A 1 211 ? 25.828 -6.953 -17.969 1 96.81 211 LYS A O 1
ATOM 1628 N N . ASN A 1 212 ? 27.078 -5.855 -19.344 1 95.56 212 ASN A N 1
ATOM 1629 C CA . ASN A 1 212 ? 26.172 -4.707 -19.453 1 95.56 212 ASN A CA 1
ATOM 1630 C C . ASN A 1 212 ? 24.797 -5.113 -19.969 1 95.56 212 ASN A C 1
ATOM 1632 O O . ASN A 1 212 ? 23.781 -4.523 -19.594 1 95.56 212 ASN A O 1
ATOM 1636 N N . GLU A 1 213 ? 24.781 -6.133 -20.828 1 96.5 213 GLU A N 1
ATOM 1637 C CA . GLU A 1 213 ? 23.531 -6.578 -21.422 1 96.5 213 GLU A CA 1
ATOM 1638 C C . GLU A 1 213 ? 22.656 -7.312 -20.406 1 96.5 213 GLU A C 1
ATOM 1640 O O . GLU A 1 213 ? 21.469 -7.551 -20.641 1 96.5 213 GLU A O 1
ATOM 1645 N N . LEU A 1 214 ? 23.297 -7.613 -19.234 1 98.25 214 LEU A N 1
ATOM 1646 C CA . LEU A 1 214 ? 22.578 -8.336 -18.188 1 98.25 214 LEU A CA 1
ATOM 1647 C C . LEU A 1 214 ? 22.188 -7.402 -17.047 1 98.25 214 LEU A C 1
ATOM 1649 O O . LEU A 1 214 ? 22 -7.844 -15.914 1 98.25 214 LEU A O 1
ATOM 1653 N N . ILE A 1 215 ? 22.125 -6.121 -17.406 1 97.44 215 ILE A N 1
ATOM 1654 C CA . ILE A 1 215 ? 21.625 -5.094 -16.5 1 97.44 215 ILE A CA 1
ATOM 1655 C C . ILE A 1 215 ? 20.359 -4.465 -17.094 1 97.44 215 ILE A C 1
ATOM 1657 O O . ILE A 1 215 ? 20.359 -4.035 -18.25 1 97.44 215 ILE A O 1
ATOM 1661 N N . PHE A 1 216 ? 19.281 -4.508 -16.297 1 96.81 216 PHE A N 1
ATOM 1662 C CA . PHE A 1 216 ? 18 -3.906 -16.688 1 96.81 216 PHE A CA 1
ATOM 1663 C C . PHE A 1 216 ? 17.516 -2.922 -15.633 1 96.81 216 PHE A C 1
ATOM 1665 O O . PHE A 1 216 ? 17.594 -3.203 -14.438 1 96.81 216 PHE A O 1
ATOM 1672 N N . ASN A 1 217 ? 17.156 -1.747 -16.047 1 92.62 217 ASN A N 1
ATOM 1673 C CA . ASN A 1 217 ? 16.578 -0.751 -15.156 1 92.62 217 ASN A CA 1
ATOM 1674 C C . ASN A 1 217 ? 15.133 -0.433 -15.531 1 92.62 217 ASN A C 1
ATOM 1676 O O . ASN A 1 217 ? 14.867 0.019 -16.641 1 92.62 217 ASN A O 1
ATOM 1680 N N . GLY A 1 218 ? 14.258 -0.771 -14.617 1 88.25 218 GLY A N 1
ATOM 1681 C CA . GLY A 1 218 ? 12.852 -0.481 -14.82 1 88.25 218 GLY A CA 1
ATOM 1682 C C . GLY A 1 218 ? 12.258 0.415 -13.75 1 88.25 218 GLY A C 1
ATOM 1683 O O . GLY A 1 218 ? 12.992 1.03 -12.977 1 88.25 218 GLY A O 1
ATOM 1684 N N . ASN A 1 219 ? 10.906 0.559 -13.719 1 83 219 ASN A N 1
ATOM 1685 C CA . ASN A 1 219 ? 10.203 1.418 -12.773 1 83 219 ASN A CA 1
ATOM 1686 C C . ASN A 1 219 ? 9.641 0.62 -11.602 1 83 219 ASN A C 1
ATOM 1688 O O . ASN A 1 219 ? 8.578 0.953 -11.07 1 83 219 ASN A O 1
ATOM 1692 N N . GLU A 1 220 ? 10.219 -0.522 -11.344 1 88.56 220 GLU A N 1
ATOM 1693 C CA . GLU A 1 220 ? 9.961 -1.332 -10.156 1 88.56 220 GLU A CA 1
ATOM 1694 C C . GLU A 1 220 ? 8.547 -1.897 -10.172 1 88.56 220 GLU A C 1
ATOM 1696 O O . GLU A 1 220 ? 7.957 -2.145 -9.109 1 88.56 220 GLU A O 1
ATOM 1701 N N . THR A 1 221 ? 7.977 -2.037 -11.375 1 91 221 THR A N 1
ATOM 1702 C CA . THR A 1 221 ? 6.629 -2.59 -11.484 1 91 221 THR A CA 1
ATOM 1703 C C . THR A 1 221 ? 6.68 -4.051 -11.914 1 91 221 THR A C 1
ATOM 1705 O O . THR A 1 221 ? 7.707 -4.531 -12.398 1 91 221 THR A O 1
ATOM 1708 N N . TYR A 1 222 ? 5.574 -4.699 -11.711 1 95.5 222 TYR A N 1
ATOM 1709 C CA . TYR A 1 222 ? 5.41 -6.07 -12.172 1 95.5 222 TYR A CA 1
ATOM 1710 C C . TYR A 1 222 ? 5.668 -6.176 -13.672 1 95.5 222 TYR A C 1
ATOM 1712 O O . TYR A 1 222 ? 6.387 -7.066 -14.117 1 95.5 222 TYR A O 1
ATOM 1720 N N . LYS A 1 223 ? 5.09 -5.293 -14.453 1 95.38 223 LYS A N 1
ATOM 1721 C CA . LYS A 1 223 ? 5.25 -5.281 -15.906 1 95.38 223 LYS A CA 1
ATOM 1722 C C . LYS A 1 223 ? 6.715 -5.082 -16.297 1 95.38 223 LYS A C 1
ATOM 1724 O O . LYS A 1 223 ? 7.184 -5.652 -17.281 1 95.38 223 LYS A O 1
ATOM 1729 N N . ASP A 1 224 ? 7.371 -4.344 -15.531 1 95.5 224 ASP A N 1
ATOM 1730 C CA . ASP A 1 224 ? 8.797 -4.156 -15.773 1 95.5 224 ASP A CA 1
ATOM 1731 C C . ASP A 1 224 ? 9.57 -5.453 -15.539 1 95.5 224 ASP A C 1
ATOM 1733 O O . ASP A 1 224 ? 10.57 -5.719 -16.203 1 95.5 224 ASP A O 1
ATOM 1737 N N . GLY A 1 225 ? 9.102 -6.23 -14.555 1 97.38 225 GLY A N 1
ATOM 1738 C CA . GLY A 1 225 ? 9.703 -7.535 -14.344 1 97.38 225 GLY A CA 1
ATOM 1739 C C . GLY A 1 225 ? 9.578 -8.453 -15.547 1 97.38 225 GLY A C 1
ATOM 1740 O O . GLY A 1 225 ? 10.539 -9.133 -15.914 1 97.38 225 GLY A O 1
ATOM 1741 N N . LEU A 1 226 ? 8.406 -8.406 -16.188 1 97.62 226 LEU A N 1
ATOM 1742 C CA . LEU A 1 226 ? 8.188 -9.195 -17.406 1 97.62 226 LEU A CA 1
ATOM 1743 C C . LEU A 1 226 ? 9.125 -8.742 -18.516 1 97.62 226 LEU A C 1
ATOM 1745 O O . LEU A 1 226 ? 9.766 -9.578 -19.172 1 97.62 226 LEU A O 1
ATOM 1749 N N . ARG A 1 227 ? 9.227 -7.477 -18.672 1 97.56 227 ARG A N 1
ATOM 1750 C CA . ARG A 1 227 ? 10.094 -6.91 -19.703 1 97.56 227 ARG A CA 1
ATOM 1751 C C . ARG A 1 227 ? 11.562 -7.203 -19.406 1 97.56 227 ARG A C 1
ATOM 1753 O O . ARG A 1 227 ? 12.344 -7.449 -20.328 1 97.56 227 ARG A O 1
ATOM 1760 N N . ALA A 1 228 ? 11.883 -7.102 -18.156 1 98.12 228 ALA A N 1
ATOM 1761 C CA . ALA A 1 228 ? 13.258 -7.387 -17.766 1 98.12 228 ALA A CA 1
ATOM 1762 C C . ALA A 1 228 ? 13.664 -8.797 -18.172 1 98.12 228 ALA A C 1
ATOM 1764 O O . ALA A 1 228 ? 14.75 -9 -18.734 1 98.12 228 ALA A O 1
ATOM 1765 N N . PHE A 1 229 ? 12.82 -9.734 -17.922 1 98.5 229 PHE A N 1
ATOM 1766 C CA . PHE A 1 229 ? 13.164 -11.109 -18.266 1 98.5 229 PHE A CA 1
ATOM 1767 C C . PHE A 1 229 ? 13.367 -11.258 -19.766 1 98.5 229 PHE A C 1
ATOM 1769 O O . PHE A 1 229 ? 14.289 -11.938 -20.219 1 98.5 229 PHE A O 1
ATOM 1776 N N . GLU A 1 230 ? 12.492 -10.664 -20.5 1 97.88 230 GLU A N 1
ATOM 1777 C CA . GLU A 1 230 ? 12.602 -10.695 -21.953 1 97.88 230 GLU A CA 1
ATOM 1778 C C . GLU A 1 230 ? 13.953 -10.156 -22.422 1 97.88 230 GLU A C 1
ATOM 1780 O O . GLU A 1 230 ? 14.555 -10.695 -23.344 1 97.88 230 GLU A O 1
ATOM 1785 N N . SER A 1 231 ? 14.383 -9.18 -21.797 1 97.81 231 SER A N 1
ATOM 1786 C CA . SER A 1 231 ? 15.641 -8.539 -22.156 1 97.81 231 SER A CA 1
ATOM 1787 C C . SER A 1 231 ? 16.844 -9.383 -21.734 1 97.81 231 SER A C 1
ATOM 1789 O O . SER A 1 231 ? 17.875 -9.375 -22.375 1 97.81 231 SER A O 1
ATOM 1791 N N . LEU A 1 232 ? 16.703 -10.109 -20.641 1 98.31 232 LEU A N 1
ATOM 1792 C CA . LEU A 1 232 ? 17.844 -10.75 -20 1 98.31 232 LEU A CA 1
ATOM 1793 C C . LEU A 1 232 ? 17.969 -12.211 -20.422 1 98.31 232 LEU A C 1
ATOM 1795 O O . LEU A 1 232 ? 19.016 -12.828 -20.281 1 98.31 232 LEU A O 1
ATOM 1799 N N . LYS A 1 233 ? 16.922 -12.781 -20.938 1 96.94 233 LYS A N 1
ATOM 1800 C CA . LYS A 1 233 ? 16.828 -14.234 -21.094 1 96.94 233 LYS A CA 1
ATOM 1801 C C . LYS A 1 233 ? 17.891 -14.75 -22.062 1 96.94 233 LYS A C 1
ATOM 1803 O O . LYS A 1 233 ? 18.375 -15.875 -21.922 1 96.94 233 LYS A O 1
ATOM 1808 N N . SER A 1 234 ? 18.266 -13.977 -23.047 1 96.56 234 SER A N 1
ATOM 1809 C CA . SER A 1 234 ? 19.234 -14.414 -24.047 1 96.56 234 SER A CA 1
ATOM 1810 C C . SER A 1 234 ? 20.594 -14.672 -23.406 1 96.56 234 SER A C 1
ATOM 1812 O O . SER A 1 234 ? 21.375 -15.5 -23.891 1 96.56 234 SER A O 1
ATOM 1814 N N . GLY A 1 235 ? 20.875 -14.031 -22.266 1 97 235 GLY A N 1
ATOM 1815 C CA . GLY A 1 235 ? 22.125 -14.219 -21.562 1 97 235 GLY A CA 1
ATOM 1816 C C . GLY A 1 235 ? 22.141 -15.445 -20.672 1 97 235 GLY A C 1
ATOM 1817 O O . GLY A 1 235 ? 23.188 -15.828 -20.141 1 97 235 GLY A O 1
ATOM 1818 N N . LYS A 1 236 ? 21.031 -16.031 -20.547 1 96.81 236 LYS A N 1
ATOM 1819 C CA . LYS A 1 236 ? 20.844 -17.234 -19.75 1 96.81 236 LYS A CA 1
ATOM 1820 C C . LYS A 1 236 ? 21.469 -17.078 -18.359 1 96.81 236 LYS A C 1
ATOM 1822 O O . LYS A 1 236 ? 22.281 -17.906 -17.938 1 96.81 236 LYS A O 1
ATOM 1827 N N . PRO A 1 237 ? 20.984 -16.125 -17.625 1 98.31 237 PRO A N 1
ATOM 1828 C CA . PRO A 1 237 ? 21.531 -15.961 -16.281 1 98.31 237 PRO A CA 1
ATOM 1829 C C . PRO A 1 237 ? 21.188 -17.125 -15.359 1 98.31 237 PRO A C 1
ATOM 1831 O O . PRO A 1 237 ? 20.078 -17.688 -15.445 1 98.31 237 PRO A O 1
ATOM 1834 N N . ASP A 1 238 ? 22.172 -17.422 -14.477 1 98 238 ASP A N 1
ATOM 1835 C CA . ASP A 1 238 ? 21.938 -18.391 -13.422 1 98 238 ASP A CA 1
ATOM 1836 C C . ASP A 1 238 ? 21.203 -17.766 -12.234 1 98 238 ASP A C 1
ATOM 1838 O O . ASP A 1 238 ? 20.562 -18.469 -11.461 1 98 238 ASP A O 1
ATOM 1842 N N . ALA A 1 239 ? 21.453 -16.469 -12.117 1 98.62 239 ALA A N 1
ATOM 1843 C CA . ALA A 1 239 ? 20.891 -15.766 -10.969 1 98.62 239 ALA A CA 1
ATOM 1844 C C . ALA A 1 239 ? 20.547 -14.32 -11.344 1 98.62 239 ALA A C 1
ATOM 1846 O O . ALA A 1 239 ? 21.281 -13.664 -12.078 1 98.62 239 ALA A O 1
ATOM 1847 N N . ILE A 1 240 ? 19.422 -13.875 -10.883 1 98.75 240 ILE A N 1
ATOM 1848 C CA . ILE A 1 240 ? 18.984 -12.5 -11.078 1 98.75 240 ILE A CA 1
ATOM 1849 C C . ILE A 1 240 ? 18.75 -11.836 -9.727 1 98.75 240 ILE A C 1
ATOM 1851 O O . ILE A 1 240 ? 18 -12.352 -8.891 1 98.75 240 ILE A O 1
ATOM 1855 N N . LEU A 1 241 ? 19.438 -10.758 -9.484 1 98.5 241 LEU A N 1
ATOM 1856 C CA . LEU A 1 241 ? 19.172 -9.891 -8.344 1 98.5 241 LEU A CA 1
ATOM 1857 C C . LEU A 1 241 ? 18.25 -8.75 -8.742 1 98.5 241 LEU A C 1
ATOM 1859 O O . LEU A 1 241 ? 18.547 -7.996 -9.672 1 98.5 241 LEU A O 1
ATOM 1863 N N . SER A 1 242 ? 17.125 -8.641 -8.094 1 97.31 242 SER A N 1
ATOM 1864 C CA . SER A 1 242 ? 16.141 -7.602 -8.383 1 97.31 242 SER A CA 1
ATOM 1865 C C . SER A 1 242 ? 15.898 -6.719 -7.164 1 97.31 242 SER A C 1
ATOM 1867 O O . SER A 1 242 ? 15.648 -7.219 -6.066 1 97.31 242 SER A O 1
ATOM 1869 N N . ILE A 1 243 ? 15.867 -5.469 -7.348 1 93.69 243 ILE A N 1
ATOM 1870 C CA . ILE A 1 243 ? 15.664 -4.551 -6.23 1 93.69 243 ILE A CA 1
ATOM 1871 C C . ILE A 1 243 ? 14.242 -4.684 -5.703 1 93.69 243 ILE A C 1
ATOM 1873 O O . ILE A 1 243 ? 14.031 -4.84 -4.5 1 93.69 243 ILE A O 1
ATOM 1877 N N . SER A 1 244 ? 13.297 -4.73 -6.562 1 93.25 244 SER A N 1
ATOM 1878 C CA . SER A 1 244 ? 11.883 -4.684 -6.215 1 93.25 244 SER A CA 1
ATOM 1879 C C . SER A 1 244 ? 11.273 -6.078 -6.18 1 93.25 244 SER A C 1
ATOM 1881 O O . SER A 1 244 ? 11.555 -6.91 -7.043 1 93.25 244 SER A O 1
ATOM 1883 N N . ASP A 1 245 ? 10.414 -6.273 -5.172 1 95.81 245 ASP A N 1
ATOM 1884 C CA . ASP A 1 245 ? 9.695 -7.543 -5.098 1 95.81 245 ASP A CA 1
ATOM 1885 C C . ASP A 1 245 ? 8.742 -7.699 -6.277 1 95.81 245 ASP A C 1
ATOM 1887 O O . ASP A 1 245 ? 8.594 -8.797 -6.82 1 95.81 245 ASP A O 1
ATOM 1891 N N . GLU A 1 246 ? 8.117 -6.625 -6.656 1 95 246 GLU A N 1
ATOM 1892 C CA . GLU A 1 246 ? 7.168 -6.684 -7.762 1 95 246 GLU A CA 1
ATOM 1893 C C . GLU A 1 246 ? 7.863 -7.082 -9.062 1 95 246 GLU A C 1
ATOM 1895 O O . GLU A 1 246 ? 7.355 -7.914 -9.812 1 95 246 GLU A O 1
ATOM 1900 N N . GLN A 1 247 ? 8.961 -6.492 -9.305 1 96.19 247 GLN A N 1
ATOM 1901 C CA . GLN A 1 247 ? 9.742 -6.859 -10.477 1 96.19 247 GLN A CA 1
ATOM 1902 C C . GLN A 1 247 ? 10.172 -8.32 -10.414 1 96.19 247 GLN A C 1
ATOM 1904 O O . GLN A 1 247 ? 10.148 -9.023 -11.43 1 96.19 247 GLN A O 1
ATOM 1909 N N . ALA A 1 248 ? 10.594 -8.719 -9.227 1 98.19 248 ALA A N 1
ATOM 1910 C CA . ALA A 1 248 ? 11.031 -10.102 -9.055 1 98.19 248 ALA A CA 1
ATOM 1911 C C . ALA A 1 248 ? 9.906 -11.078 -9.359 1 98.19 248 ALA A C 1
ATOM 1913 O O . ALA A 1 248 ? 10.141 -12.125 -9.984 1 98.19 248 ALA A O 1
ATOM 1914 N N . ILE A 1 249 ? 8.719 -10.727 -8.945 1 98.12 249 ILE A N 1
ATOM 1915 C CA . ILE A 1 249 ? 7.566 -11.57 -9.234 1 98.12 249 ILE A CA 1
ATOM 1916 C C . ILE A 1 249 ? 7.34 -11.625 -10.742 1 98.12 249 ILE A C 1
ATOM 1918 O O . ILE A 1 249 ? 7.082 -12.695 -11.297 1 98.12 249 ILE A O 1
ATOM 1922 N N . GLY A 1 250 ? 7.438 -10.469 -11.406 1 98.25 250 GLY A N 1
ATOM 1923 C CA . GLY A 1 250 ? 7.359 -10.445 -12.852 1 98.25 250 GLY A CA 1
ATOM 1924 C C . GLY A 1 250 ? 8.391 -11.344 -13.523 1 98.25 250 GLY A C 1
ATOM 1925 O O . GLY A 1 250 ? 8.078 -12.047 -14.484 1 98.25 250 GLY A O 1
ATOM 1926 N N . LEU A 1 251 ? 9.586 -11.344 -13.008 1 98.62 251 LEU A N 1
ATOM 1927 C CA . LEU A 1 251 ? 10.664 -12.188 -13.508 1 98.62 251 LEU A CA 1
ATOM 1928 C C . LEU A 1 251 ? 10.32 -13.664 -13.344 1 98.62 251 LEU A C 1
ATOM 1930 O O . LEU A 1 251 ? 10.508 -14.453 -14.273 1 98.62 251 LEU A O 1
ATOM 1934 N N . VAL A 1 252 ? 9.82 -14.055 -12.18 1 98.5 252 VAL A N 1
ATOM 1935 C CA . VAL A 1 252 ? 9.453 -15.438 -11.898 1 98.5 252 VAL A CA 1
ATOM 1936 C C . VAL A 1 252 ? 8.383 -15.898 -12.883 1 98.5 252 VAL A C 1
ATOM 1938 O O . VAL A 1 252 ? 8.516 -16.953 -13.508 1 98.5 252 VAL A O 1
ATOM 1941 N N . HIS A 1 253 ? 7.387 -15.07 -13.07 1 97.81 253 HIS A N 1
ATOM 1942 C CA . HIS A 1 253 ? 6.27 -15.445 -13.93 1 97.81 253 HIS A CA 1
ATOM 1943 C C . HIS A 1 253 ? 6.699 -15.516 -15.398 1 97.81 253 HIS A C 1
ATOM 1945 O O . HIS A 1 253 ? 6.293 -16.422 -16.125 1 97.81 253 HIS A O 1
ATOM 1951 N N . ALA A 1 254 ? 7.461 -14.539 -15.812 1 98.06 254 ALA A N 1
ATOM 1952 C CA . ALA A 1 254 ? 7.945 -14.539 -17.188 1 98.06 254 ALA A CA 1
ATOM 1953 C C . ALA A 1 254 ? 8.805 -15.766 -17.469 1 98.06 254 ALA A C 1
ATOM 1955 O O . ALA A 1 254 ? 8.695 -16.375 -18.531 1 98.06 254 ALA A O 1
ATOM 1956 N N . ALA A 1 255 ? 9.648 -16.156 -16.531 1 98.19 255 ALA A N 1
ATOM 1957 C CA . ALA A 1 255 ? 10.461 -17.359 -16.656 1 98.19 255 ALA A CA 1
ATOM 1958 C C . ALA A 1 255 ? 9.578 -18.594 -16.781 1 98.19 255 ALA A C 1
ATOM 1960 O O . ALA A 1 255 ? 9.766 -19.406 -17.703 1 98.19 255 ALA A O 1
ATOM 1961 N N . GLN A 1 256 ? 8.609 -18.656 -15.93 1 96.06 256 GLN A N 1
ATOM 1962 C CA . GLN A 1 256 ? 7.699 -19.797 -15.938 1 96.06 256 GLN A CA 1
ATOM 1963 C C . GLN A 1 256 ? 6.918 -19.875 -17.25 1 96.06 256 GLN A C 1
ATOM 1965 O O . GLN A 1 256 ? 6.738 -20.969 -17.797 1 96.06 256 GLN A O 1
ATOM 1970 N N . ASP A 1 257 ? 6.52 -18.75 -17.703 1 95.94 257 ASP A N 1
ATOM 1971 C CA . ASP A 1 257 ? 5.766 -18.688 -18.953 1 95.94 257 ASP A CA 1
ATOM 1972 C C . ASP A 1 257 ? 6.59 -19.219 -20.125 1 95.94 257 ASP A C 1
ATOM 1974 O O . ASP A 1 257 ? 6.039 -19.719 -21.094 1 95.94 257 ASP A O 1
ATOM 1978 N N . GLU A 1 258 ? 7.852 -19.188 -19.969 1 96.25 258 GLU A N 1
ATOM 1979 C CA . GLU A 1 258 ? 8.742 -19.609 -21.047 1 96.25 258 GLU A CA 1
ATOM 1980 C C . GLU A 1 258 ? 9.305 -21 -20.797 1 96.25 258 GLU A C 1
ATOM 1982 O O . GLU A 1 258 ? 10.195 -21.453 -21.516 1 96.25 258 GLU A O 1
ATOM 1987 N N . GLY A 1 259 ? 8.859 -21.594 -19.797 1 96.44 259 GLY A N 1
ATOM 1988 C CA . GLY A 1 259 ? 9.273 -22.969 -19.5 1 96.44 259 GLY A CA 1
ATOM 1989 C C . GLY A 1 259 ? 10.602 -23.047 -18.766 1 96.44 259 GLY A C 1
ATOM 1990 O O . GLY A 1 259 ? 11.234 -24.094 -18.734 1 96.44 259 GLY A O 1
ATOM 1991 N N . VAL A 1 260 ? 11.078 -21.906 -18.266 1 97.56 260 VAL A N 1
ATOM 1992 C CA . VAL A 1 260 ? 12.305 -21.875 -17.469 1 97.56 260 VAL A CA 1
ATOM 1993 C C . VAL A 1 260 ? 11.984 -22.172 -16 1 97.56 260 VAL A C 1
ATOM 1995 O O . VAL A 1 260 ? 11.125 -21.531 -15.406 1 97.56 260 VAL A O 1
ATOM 1998 N N . ASN A 1 261 ? 12.688 -23.109 -15.406 1 97.25 261 ASN A N 1
ATOM 1999 C CA . ASN A 1 261 ? 12.398 -23.531 -14.047 1 97.25 261 ASN A CA 1
ATOM 2000 C C . ASN A 1 261 ? 13.086 -22.625 -13.023 1 97.25 261 ASN A C 1
ATOM 2002 O O . ASN A 1 261 ? 14.273 -22.328 -13.148 1 97.25 261 ASN A O 1
ATOM 2006 N N . VAL A 1 262 ? 12.383 -22.203 -12.07 1 97.94 262 VAL A N 1
ATOM 2007 C CA . VAL A 1 262 ? 12.883 -21.453 -10.914 1 97.94 262 VAL A CA 1
ATOM 2008 C C . VAL A 1 262 ? 12.797 -22.328 -9.664 1 97.94 262 VAL A C 1
ATOM 2010 O O . VAL A 1 262 ? 11.711 -22.75 -9.266 1 97.94 262 VAL A O 1
ATOM 2013 N N . PRO A 1 263 ? 13.922 -22.656 -9.062 1 97.69 263 PRO A N 1
ATOM 2014 C CA . PRO A 1 263 ? 15.234 -22.016 -9.141 1 97.69 263 PRO A CA 1
ATOM 2015 C C . PRO A 1 263 ? 16.234 -22.812 -9.992 1 97.69 263 PRO A C 1
ATOM 2017 O O . PRO A 1 263 ? 17.391 -22.438 -10.102 1 97.69 263 PRO A O 1
ATOM 2020 N N . GLU A 1 264 ? 15.82 -23.922 -10.547 1 97.56 264 GLU A N 1
ATOM 2021 C CA . GLU A 1 264 ? 16.75 -24.875 -11.141 1 97.56 264 GLU A CA 1
ATOM 2022 C C . GLU A 1 264 ? 17.531 -24.234 -12.289 1 97.56 264 GLU A C 1
ATOM 2024 O O . GLU A 1 264 ? 18.75 -24.406 -12.391 1 97.56 264 GLU A O 1
ATOM 2029 N N . ASP A 1 265 ? 16.828 -23.516 -13.148 1 97.5 265 ASP A N 1
ATOM 2030 C CA . ASP A 1 265 ? 17.453 -22.922 -14.32 1 97.5 265 ASP A CA 1
ATOM 2031 C C . ASP A 1 265 ? 17.922 -21.5 -14.023 1 97.5 265 ASP A C 1
ATOM 2033 O O . ASP A 1 265 ? 18.891 -21.016 -14.602 1 97.5 265 ASP A O 1
ATOM 2037 N N . VAL A 1 266 ? 17.156 -20.797 -13.188 1 98.38 266 VAL A N 1
ATOM 2038 C CA . VAL A 1 266 ? 17.5 -19.422 -12.828 1 98.38 266 VAL A CA 1
ATOM 2039 C C . VAL A 1 266 ? 17.031 -19.125 -11.414 1 98.38 266 VAL A C 1
ATOM 2041 O O . VAL A 1 266 ? 15.875 -19.375 -11.07 1 98.38 266 VAL A O 1
ATOM 2044 N N . GLN A 1 267 ? 17.969 -18.656 -10.602 1 98.69 267 GLN A N 1
ATOM 2045 C CA . GLN A 1 267 ? 17.641 -18.203 -9.25 1 98.69 267 GLN A CA 1
ATOM 2046 C C . GLN A 1 267 ? 17.266 -16.734 -9.242 1 98.69 267 GLN A C 1
ATOM 2048 O O . GLN A 1 267 ? 17.844 -15.93 -9.984 1 98.69 267 GLN A O 1
ATOM 2053 N N . ILE A 1 268 ? 16.234 -16.375 -8.469 1 98.75 268 ILE A N 1
ATOM 2054 C CA . ILE A 1 268 ? 15.773 -14.992 -8.398 1 98.75 268 ILE A CA 1
ATOM 2055 C C . ILE A 1 268 ? 15.672 -14.555 -6.938 1 98.75 268 ILE A C 1
ATOM 2057 O O . ILE A 1 268 ? 15.086 -15.258 -6.109 1 98.75 268 ILE A O 1
ATOM 2061 N N . ILE A 1 269 ? 16.25 -13.461 -6.594 1 98.56 269 ILE A N 1
ATOM 2062 C CA . ILE A 1 269 ? 16.234 -12.93 -5.238 1 98.56 269 ILE A CA 1
ATOM 2063 C C . ILE A 1 269 ? 15.961 -11.43 -5.277 1 98.56 269 ILE A C 1
ATOM 2065 O O . ILE A 1 269 ? 16.469 -10.727 -6.152 1 98.56 269 ILE A O 1
ATOM 2069 N N . SER A 1 270 ? 15.125 -10.93 -4.363 1 97.62 270 SER A N 1
ATOM 2070 C CA . SER A 1 270 ? 14.812 -9.508 -4.305 1 97.62 270 SER A CA 1
ATOM 2071 C C . SER A 1 270 ? 15.383 -8.867 -3.045 1 97.62 270 SER A C 1
ATOM 2073 O O . SER A 1 270 ? 16.047 -9.531 -2.254 1 97.62 270 SER A O 1
ATOM 2075 N N . PHE A 1 271 ? 15.172 -7.504 -2.84 1 94.12 271 PHE A N 1
ATOM 2076 C CA . PHE A 1 271 ? 15.836 -6.797 -1.75 1 94.12 271 PHE A CA 1
ATOM 2077 C C . PHE A 1 271 ? 14.82 -6.082 -0.869 1 94.12 271 PHE A C 1
ATOM 2079 O O . PHE A 1 271 ? 15.188 -5.32 0.023 1 94.12 271 PHE A O 1
ATOM 2086 N N . ASN A 1 272 ? 13.531 -6.262 -0.979 1 90.38 272 ASN A N 1
ATOM 2087 C CA . ASN A 1 272 ? 12.578 -5.48 -0.2 1 90.38 272 ASN A CA 1
ATOM 2088 C C . ASN A 1 272 ? 11.891 -6.332 0.86 1 90.38 272 ASN A C 1
ATOM 2090 O O . ASN A 1 272 ? 11.68 -5.875 1.985 1 90.38 272 ASN A O 1
ATOM 2094 N N . ASN A 1 273 ? 11.555 -7.457 0.517 1 94.5 273 ASN A N 1
ATOM 2095 C CA . ASN A 1 273 ? 10.867 -8.422 1.369 1 94.5 273 ASN A CA 1
ATOM 2096 C C . ASN A 1 273 ? 9.523 -7.879 1.852 1 94.5 273 ASN A C 1
ATOM 2098 O O . ASN A 1 273 ? 9.242 -7.883 3.051 1 94.5 273 ASN A O 1
ATOM 2102 N N . THR A 1 274 ? 8.766 -7.34 0.963 1 93.25 274 THR A N 1
ATOM 2103 C CA . THR A 1 274 ? 7.383 -7.02 1.288 1 93.25 274 THR A CA 1
ATOM 2104 C C . THR A 1 274 ? 6.543 -8.289 1.396 1 93.25 274 THR A C 1
ATOM 2106 O O . THR A 1 274 ? 7.035 -9.391 1.127 1 93.25 274 THR A O 1
ATOM 2109 N N . ARG A 1 275 ? 5.332 -8.109 1.768 1 90.88 275 ARG A N 1
ATOM 2110 C CA . ARG A 1 275 ? 4.469 -9.281 1.915 1 90.88 275 ARG A CA 1
ATOM 2111 C C . ARG A 1 275 ? 4.289 -10 0.583 1 90.88 275 ARG A C 1
ATOM 2113 O O . ARG A 1 275 ? 3.908 -11.172 0.551 1 90.88 275 ARG A O 1
ATOM 2120 N N . LEU A 1 276 ? 4.66 -9.414 -0.494 1 94.88 276 LEU A N 1
ATOM 2121 C CA . LEU A 1 276 ? 4.52 -9.977 -1.832 1 94.88 276 LEU A CA 1
ATOM 2122 C C . LEU A 1 276 ? 5.371 -11.227 -1.99 1 94.88 276 LEU A C 1
ATOM 2124 O O . LEU A 1 276 ? 5.055 -12.102 -2.799 1 94.88 276 LEU A O 1
ATOM 2128 N N . VAL A 1 277 ? 6.391 -11.375 -1.204 1 96.31 277 VAL A N 1
ATOM 2129 C CA . VAL A 1 277 ? 7.355 -12.461 -1.379 1 96.31 277 VAL A CA 1
ATOM 2130 C C . VAL A 1 277 ? 6.688 -13.797 -1.062 1 96.31 277 VAL A C 1
ATOM 2132 O O . VAL A 1 277 ? 7.121 -14.844 -1.549 1 96.31 277 VAL A O 1
ATOM 2135 N N . GLU A 1 278 ? 5.66 -13.703 -0.273 1 94.5 278 GLU A N 1
ATOM 2136 C CA . GLU A 1 278 ? 4.953 -14.922 0.105 1 94.5 278 GLU A CA 1
ATOM 2137 C C . GLU A 1 278 ? 3.797 -15.211 -0.85 1 94.5 278 GLU A C 1
ATOM 2139 O O . GLU A 1 278 ? 3.242 -16.312 -0.848 1 94.5 278 GLU A O 1
ATOM 2144 N N . MET A 1 279 ? 3.512 -14.305 -1.716 1 95.75 279 MET A N 1
ATOM 2145 C CA . MET A 1 279 ? 2.316 -14.406 -2.549 1 95.75 279 MET A CA 1
ATOM 2146 C C . MET A 1 279 ? 2.676 -14.836 -3.967 1 95.75 279 MET A C 1
ATOM 2148 O O . MET A 1 279 ? 1.976 -14.492 -4.922 1 95.75 279 MET A O 1
ATOM 2152 N N . VAL A 1 280 ? 3.746 -15.445 -4.07 1 96.44 280 VAL A N 1
ATOM 2153 C CA . VAL A 1 280 ? 4.219 -15.977 -5.348 1 96.44 280 VAL A CA 1
ATOM 2154 C C . VAL A 1 280 ? 4.711 -17.406 -5.168 1 96.44 280 VAL A C 1
ATOM 2156 O O . VAL A 1 280 ? 5.133 -17.797 -4.074 1 96.44 280 VAL A O 1
ATOM 2159 N N . ARG A 1 281 ? 4.551 -18.25 -6.242 1 94.38 281 ARG A N 1
ATOM 2160 C CA . ARG A 1 281 ? 5.062 -19.609 -6.238 1 94.38 281 ARG A CA 1
ATOM 2161 C C . ARG A 1 281 ? 6.094 -19.812 -7.34 1 94.38 281 ARG A C 1
ATOM 2163 O O . ARG A 1 281 ? 5.816 -19.562 -8.516 1 94.38 281 ARG A O 1
ATOM 2170 N N . PRO A 1 282 ? 7.258 -20.375 -7.039 1 96.31 282 PRO A N 1
ATOM 2171 C CA . PRO A 1 282 ? 7.719 -20.578 -5.668 1 96.31 282 PRO A CA 1
ATOM 2172 C C . PRO A 1 282 ? 7.883 -19.281 -4.891 1 96.31 282 PRO A C 1
ATOM 2174 O O . PRO A 1 282 ? 7.969 -18.203 -5.492 1 96.31 282 PRO A O 1
ATOM 2177 N N . GLN A 1 283 ? 7.879 -19.375 -3.602 1 97.19 283 GLN A N 1
ATOM 2178 C CA . GLN A 1 283 ? 8.023 -18.172 -2.781 1 97.19 283 GLN A CA 1
ATOM 2179 C C . GLN A 1 283 ? 9.383 -17.516 -3.014 1 97.19 283 GLN A C 1
ATOM 2181 O O . GLN A 1 283 ? 10.391 -18.203 -3.195 1 97.19 283 GLN A O 1
ATOM 2186 N N . LEU A 1 284 ? 9.398 -16.234 -2.914 1 98.25 284 LEU A N 1
ATOM 2187 C CA . LEU A 1 284 ? 10.523 -15.438 -3.375 1 98.25 284 LEU A CA 1
ATOM 2188 C C . LEU A 1 284 ? 11.57 -15.289 -2.277 1 98.25 284 LEU A C 1
ATOM 2190 O O . LEU A 1 284 ? 11.25 -14.891 -1.155 1 98.25 284 LEU A O 1
ATOM 2194 N N . SER A 1 285 ? 12.852 -15.656 -2.549 1 98.62 285 SER A N 1
ATOM 2195 C CA . SER A 1 285 ? 13.984 -15.32 -1.689 1 98.62 285 SER A CA 1
ATOM 2196 C C . SER A 1 285 ? 14.234 -13.812 -1.671 1 98.62 285 SER A C 1
ATOM 2198 O O . SER A 1 285 ? 14.086 -13.141 -2.693 1 98.62 285 SER A O 1
ATOM 2200 N N . SER A 1 286 ? 14.578 -13.336 -0.475 1 98.38 286 SER A N 1
ATOM 2201 C CA . SER A 1 286 ? 14.711 -11.883 -0.408 1 98.38 286 SER A CA 1
ATOM 2202 C C . SER A 1 286 ? 15.617 -11.461 0.744 1 98.38 286 SER A C 1
ATOM 2204 O O . SER A 1 286 ? 15.719 -12.172 1.747 1 98.38 286 SER A O 1
ATOM 2206 N N . VAL A 1 287 ? 16.297 -10.336 0.521 1 97.5 287 VAL A N 1
ATOM 2207 C CA . VAL A 1 287 ? 16.906 -9.602 1.631 1 97.5 287 VAL A CA 1
ATOM 2208 C C . VAL A 1 287 ? 15.805 -8.945 2.469 1 97.5 287 VAL A C 1
ATOM 2210 O O . VAL A 1 287 ? 14.922 -8.281 1.931 1 97.5 287 VAL A O 1
ATOM 2213 N N . ILE A 1 288 ? 15.828 -9.211 3.717 1 96.5 288 ILE A N 1
ATOM 2214 C CA . ILE A 1 288 ? 14.836 -8.648 4.625 1 96.5 288 ILE A CA 1
ATOM 2215 C C . ILE A 1 288 ? 15.328 -7.305 5.156 1 96.5 288 ILE A C 1
ATOM 2217 O O . ILE A 1 288 ? 16.281 -7.246 5.945 1 96.5 288 ILE A O 1
ATOM 2221 N N . GLN A 1 289 ? 14.672 -6.246 4.594 1 93.88 289 GLN A N 1
ATOM 2222 C CA . GLN A 1 289 ? 14.797 -4.926 5.199 1 93.88 289 GLN A CA 1
ATOM 2223 C C . GLN A 1 289 ? 13.758 -4.723 6.301 1 93.88 289 GLN A C 1
ATOM 2225 O O . GLN A 1 289 ? 12.57 -4.973 6.094 1 93.88 289 GLN A O 1
ATOM 2230 N N . PRO A 1 290 ? 14.18 -4.426 7.488 1 94.31 290 PRO A N 1
ATOM 2231 C CA . PRO A 1 290 ? 13.164 -4.113 8.5 1 94.31 290 PRO A CA 1
ATOM 2232 C C . PRO A 1 290 ? 12.406 -2.822 8.195 1 94.31 290 PRO A C 1
ATOM 2234 O O . PRO A 1 290 ? 12.617 -1.809 8.867 1 94.31 290 PRO A O 1
ATOM 2237 N N . LEU A 1 291 ? 11.461 -2.846 7.27 1 93.06 291 LEU A N 1
ATOM 2238 C CA . LEU A 1 291 ? 10.789 -1.68 6.715 1 93.06 291 LEU A CA 1
ATOM 2239 C C . LEU A 1 291 ? 10.039 -0.912 7.801 1 93.06 291 LEU A C 1
ATOM 2241 O O . LEU A 1 291 ? 10.148 0.314 7.887 1 93.06 291 LEU A O 1
ATOM 2245 N N . TYR A 1 292 ? 9.297 -1.646 8.625 1 91.19 292 TYR A N 1
ATOM 2246 C CA . TYR A 1 292 ? 8.594 -1.01 9.734 1 91.19 292 TYR A CA 1
ATOM 2247 C C . TYR A 1 292 ? 9.57 -0.24 10.625 1 91.19 292 TYR A C 1
ATOM 2249 O O . TYR A 1 292 ? 9.312 0.914 10.977 1 91.19 292 TYR A O 1
ATOM 2257 N N . ASP A 1 293 ? 10.656 -0.852 10.875 1 95.44 293 ASP A N 1
ATOM 2258 C CA . ASP A 1 293 ? 11.648 -0.249 11.758 1 95.44 293 ASP A CA 1
ATOM 2259 C C . ASP A 1 293 ? 12.328 0.947 11.094 1 95.44 293 ASP A C 1
ATOM 2261 O O . ASP A 1 293 ? 12.688 1.916 11.766 1 95.44 293 ASP A O 1
ATOM 2265 N N . ILE A 1 294 ? 12.555 0.844 9.867 1 94.81 294 ILE A N 1
ATOM 2266 C CA . ILE A 1 294 ? 13.18 1.955 9.148 1 94.81 294 ILE A CA 1
ATOM 2267 C C . ILE A 1 294 ? 12.297 3.197 9.266 1 94.81 294 ILE A C 1
ATOM 2269 O O . ILE A 1 294 ? 12.789 4.285 9.578 1 94.81 294 ILE A O 1
ATOM 2273 N N . GLY A 1 295 ? 11.016 3 9.039 1 94.5 295 GLY A N 1
ATOM 2274 C CA . GLY A 1 295 ? 10.094 4.105 9.203 1 94.5 295 GLY A CA 1
ATOM 2275 C C . GLY A 1 295 ? 10.016 4.609 10.633 1 94.5 295 GLY A C 1
ATOM 2276 O O . GLY A 1 295 ? 10.039 5.82 10.875 1 94.5 295 GLY A O 1
ATOM 2277 N N . ALA A 1 296 ? 9.945 3.658 11.578 1 95.38 296 ALA A N 1
ATOM 2278 C CA . ALA A 1 296 ? 9.828 3.977 12.992 1 95.38 296 ALA A CA 1
ATOM 2279 C C . ALA A 1 296 ? 11.062 4.734 13.492 1 95.38 296 ALA A C 1
ATOM 2281 O O . ALA A 1 296 ? 10.938 5.777 14.141 1 95.38 296 ALA A O 1
ATOM 2282 N N . VAL A 1 297 ? 12.25 4.23 13.156 1 96.12 297 VAL A N 1
ATOM 2283 C CA . VAL A 1 297 ? 13.508 4.832 13.594 1 96.12 297 VAL A CA 1
ATOM 2284 C C . VAL A 1 297 ? 13.688 6.195 12.93 1 96.12 297 VAL A C 1
ATOM 2286 O O . VAL A 1 297 ? 14.188 7.133 13.547 1 96.12 297 VAL A O 1
ATOM 2289 N N . GLY A 1 298 ? 13.258 6.258 11.656 1 95.5 298 GLY A N 1
ATOM 2290 C CA . GLY A 1 298 ? 13.297 7.547 10.984 1 95.5 298 GLY A CA 1
ATOM 2291 C C . GLY A 1 298 ? 12.484 8.617 11.688 1 95.5 298 GLY A C 1
ATOM 2292 O O . GLY A 1 298 ? 12.953 9.734 11.883 1 95.5 298 GLY A O 1
ATOM 2293 N N . MET A 1 299 ? 11.32 8.273 12.133 1 95.56 299 MET A N 1
ATOM 2294 C CA . MET A 1 299 ? 10.461 9.211 12.844 1 95.56 299 MET A CA 1
ATOM 2295 C C . MET A 1 299 ? 11.047 9.555 14.211 1 95.56 299 MET A C 1
ATOM 2297 O O . MET A 1 299 ? 10.953 10.703 14.656 1 95.56 299 MET A O 1
ATOM 2301 N N . ARG A 1 300 ? 11.586 8.586 14.852 1 95.56 300 ARG A N 1
ATOM 2302 C CA . ARG A 1 300 ? 12.219 8.828 16.141 1 95.56 300 ARG A CA 1
ATOM 2303 C C . ARG A 1 300 ? 13.391 9.797 16 1 95.56 300 ARG A C 1
ATOM 2305 O O . ARG A 1 300 ? 13.57 10.688 16.844 1 95.56 300 ARG A O 1
ATOM 2312 N N . LEU A 1 301 ? 14.172 9.578 15.023 1 95.56 301 LEU A N 1
ATOM 2313 C CA . LEU A 1 301 ? 15.289 10.477 14.75 1 95.56 301 LEU A CA 1
ATOM 2314 C C . LEU A 1 301 ? 14.789 11.898 14.484 1 95.56 301 LEU A C 1
ATOM 2316 O O . LEU A 1 301 ? 15.367 12.859 14.992 1 95.56 301 LEU A O 1
ATOM 2320 N N . LEU A 1 302 ? 13.742 12.008 13.703 1 95.62 302 LEU A N 1
ATOM 2321 C CA . LEU A 1 302 ? 13.148 13.312 13.414 1 95.62 302 LEU A CA 1
ATOM 2322 C C . LEU A 1 302 ? 12.656 13.984 14.688 1 95.62 302 LEU A C 1
ATOM 2324 O O . LEU A 1 302 ? 12.836 15.195 14.867 1 95.62 302 LEU A O 1
ATOM 2328 N N . THR A 1 303 ? 12.086 13.211 15.539 1 93.88 303 THR A N 1
ATOM 2329 C CA . THR A 1 303 ? 11.594 13.742 16.812 1 93.88 303 THR A CA 1
ATOM 2330 C C . THR A 1 303 ? 12.734 14.281 17.656 1 93.88 303 THR A C 1
ATOM 2332 O O . THR A 1 303 ? 12.594 15.32 18.312 1 93.88 303 THR A O 1
ATOM 2335 N N . LYS A 1 304 ? 13.797 13.617 17.641 1 94.12 304 LYS A N 1
ATOM 2336 C CA . LYS A 1 304 ? 14.969 14.094 18.375 1 94.12 304 LYS A CA 1
ATOM 2337 C C . LYS A 1 304 ? 15.438 15.445 17.844 1 94.12 304 LYS A C 1
ATOM 2339 O O . LYS A 1 304 ? 15.773 16.344 18.625 1 94.12 304 LYS A O 1
ATOM 2344 N N . TYR A 1 305 ? 15.43 15.57 16.562 1 93.31 305 TYR A N 1
ATOM 2345 C CA . TYR A 1 305 ? 15.797 16.844 15.953 1 93.31 305 TYR A CA 1
ATOM 2346 C C . TYR A 1 305 ? 14.82 17.938 16.344 1 93.31 305 TYR A C 1
ATOM 2348 O O . TYR A 1 305 ? 15.234 19.047 16.688 1 93.31 305 TYR A O 1
ATOM 2356 N N . MET A 1 306 ? 13.602 17.609 16.266 1 92 306 MET A N 1
ATOM 2357 C CA . MET A 1 306 ? 12.562 18.578 16.562 1 92 306 MET A CA 1
ATOM 2358 C C . MET A 1 306 ? 12.633 19.016 18.031 1 92 306 MET A C 1
ATOM 2360 O O . MET A 1 306 ? 12.297 20.156 18.359 1 92 306 MET A O 1
ATOM 2364 N N . ASN A 1 307 ? 13.117 18.188 18.812 1 90.44 307 ASN A N 1
ATOM 2365 C CA . ASN A 1 307 ? 13.242 18.484 20.25 1 90.44 307 ASN A CA 1
ATOM 2366 C C . ASN A 1 307 ? 14.641 19 20.578 1 90.44 307 ASN A C 1
ATOM 2368 O O . ASN A 1 307 ? 14.977 19.172 21.75 1 90.44 307 ASN A O 1
ATOM 2372 N N . GLU A 1 308 ? 15.453 19.141 19.688 1 90.5 308 GLU A N 1
ATOM 2373 C CA . GLU A 1 308 ? 16.812 19.641 19.828 1 90.5 308 GLU A CA 1
ATOM 2374 C C . GLU A 1 308 ? 17.625 18.75 20.781 1 90.5 308 GLU A C 1
ATOM 2376 O O . GLU A 1 308 ? 18.359 19.266 21.625 1 90.5 308 GLU A O 1
ATOM 2381 N N . GLU A 1 309 ? 17.297 17.531 20.641 1 91.31 309 GLU A N 1
ATOM 2382 C CA . GLU A 1 309 ? 18.078 16.578 21.406 1 91.31 309 GLU A CA 1
ATOM 2383 C C . GLU A 1 309 ? 19.406 16.25 20.703 1 91.31 309 GLU A C 1
ATOM 2385 O O . GLU A 1 309 ? 19.531 16.453 19.5 1 91.31 309 GLU A O 1
ATOM 2390 N N . GLU A 1 310 ? 20.344 15.82 21.484 1 89.44 310 GLU A N 1
ATOM 2391 C CA . GLU A 1 310 ? 21.625 15.414 20.922 1 89.44 310 GLU A CA 1
ATOM 2392 C C . GLU A 1 310 ? 21.469 14.156 20.062 1 89.44 310 GLU A C 1
ATOM 2394 O O . GLU A 1 310 ? 20.75 13.227 20.422 1 89.44 310 GLU A O 1
ATOM 2399 N N . ILE A 1 311 ? 22.078 14.266 18.953 1 89.88 311 ILE A N 1
ATOM 2400 C CA . ILE A 1 311 ? 22.047 13.133 18.031 1 89.88 311 ILE A CA 1
ATOM 2401 C C . ILE A 1 311 ? 23.438 12.531 17.891 1 89.88 311 ILE A C 1
ATOM 2403 O O . ILE A 1 311 ? 24.359 13.195 17.406 1 89.88 311 ILE A O 1
ATOM 2407 N N . ASP A 1 312 ? 23.562 11.273 18.266 1 88.06 312 ASP A N 1
ATOM 2408 C CA . ASP A 1 312 ? 24.844 10.594 18.219 1 88.06 312 ASP A CA 1
ATOM 2409 C C . ASP A 1 312 ? 25.125 10.008 16.844 1 88.06 312 ASP A C 1
ATOM 2411 O O . ASP A 1 312 ? 26.25 10.047 16.359 1 88.06 312 ASP A O 1
ATOM 2415 N N . GLU A 1 313 ? 24.109 9.5 16.234 1 89.88 313 GLU A N 1
ATOM 2416 C CA . GLU A 1 313 ? 24.25 8.844 14.938 1 89.88 313 GLU A CA 1
ATOM 2417 C C . GLU A 1 313 ? 23.203 9.359 13.945 1 89.88 313 GLU A C 1
ATOM 2419 O O . GLU A 1 313 ? 22.094 8.828 13.867 1 89.88 313 GLU A O 1
ATOM 2424 N N . PRO A 1 314 ? 23.625 10.289 13.109 1 90.25 314 PRO A N 1
ATOM 2425 C CA . PRO A 1 314 ? 22.672 10.836 12.133 1 90.25 314 PRO A CA 1
ATOM 2426 C C . PRO A 1 314 ? 22.359 9.852 11.008 1 90.25 314 PRO A C 1
ATOM 2428 O O . PRO A 1 314 ? 21.328 9.969 10.352 1 90.25 314 PRO A O 1
ATOM 2431 N N . ASN A 1 315 ? 23.359 9.047 10.805 1 91 315 ASN A N 1
ATOM 2432 C CA . ASN A 1 315 ? 23.172 8 9.812 1 91 315 ASN A CA 1
ATOM 2433 C C . ASN A 1 315 ? 23.047 6.625 10.461 1 91 315 ASN A C 1
ATOM 2435 O O . ASN A 1 315 ? 24.047 6.035 10.859 1 91 315 ASN A O 1
ATOM 2439 N N . VAL A 1 316 ? 21.812 6.125 10.523 1 93.19 316 VAL A N 1
ATOM 2440 C CA . VAL A 1 316 ? 21.547 4.871 11.219 1 93.19 316 VAL A CA 1
ATOM 2441 C C . VAL A 1 316 ? 21.484 3.723 10.211 1 93.19 316 VAL A C 1
ATOM 2443 O O . VAL A 1 316 ? 20.719 3.793 9.242 1 93.19 316 VAL A O 1
ATOM 2446 N N . ILE A 1 317 ? 22.25 2.742 10.422 1 94.12 317 ILE A N 1
ATOM 2447 C CA . ILE A 1 317 ? 22.234 1.534 9.609 1 94.12 317 ILE A CA 1
ATOM 2448 C C . ILE A 1 317 ? 21.625 0.381 10.406 1 94.12 317 ILE A C 1
ATOM 2450 O O . ILE A 1 317 ? 22.203 -0.059 11.406 1 94.12 317 ILE A O 1
ATOM 2454 N N . LEU A 1 318 ? 20.469 -0.082 9.984 1 95.5 318 LEU A N 1
ATOM 2455 C CA . LEU A 1 318 ? 19.812 -1.198 10.648 1 95.5 318 LEU A CA 1
ATOM 2456 C C . LEU A 1 318 ? 20.281 -2.529 10.07 1 95.5 318 LEU A C 1
ATOM 2458 O O . LEU A 1 318 ? 20.641 -2.604 8.891 1 95.5 318 LEU A O 1
ATOM 2462 N N . PRO A 1 319 ? 20.266 -3.502 10.883 1 96.19 319 PRO A N 1
ATOM 2463 C CA . PRO A 1 319 ? 20.672 -4.816 10.391 1 96.19 319 PRO A CA 1
ATOM 2464 C C . PRO A 1 319 ? 19.688 -5.418 9.398 1 96.19 319 PRO A C 1
ATOM 2466 O O . PRO A 1 319 ? 18.469 -5.246 9.555 1 96.19 319 PRO A O 1
ATOM 2469 N N . HIS A 1 320 ? 20.234 -6.051 8.398 1 96.06 320 HIS A N 1
ATOM 2470 C CA . HIS A 1 320 ? 19.422 -6.816 7.453 1 96.06 320 HIS A CA 1
ATOM 2471 C C . HIS A 1 320 ? 19.578 -8.312 7.688 1 96.06 320 HIS A C 1
ATOM 2473 O O . HIS A 1 320 ? 20.422 -8.742 8.469 1 96.06 320 HIS A O 1
ATOM 2479 N N . ARG A 1 321 ? 18.672 -9.07 7.172 1 96.94 321 ARG A N 1
ATOM 2480 C CA . ARG A 1 321 ? 18.75 -10.523 7.102 1 96.94 321 ARG A CA 1
ATOM 2481 C C . ARG A 1 321 ? 18.406 -11.023 5.699 1 96.94 321 ARG A C 1
ATOM 2483 O O . ARG A 1 321 ? 17.891 -10.266 4.871 1 96.94 321 ARG A O 1
ATOM 2490 N N . ILE A 1 322 ? 18.859 -12.258 5.496 1 97.88 322 ILE A N 1
ATOM 2491 C CA . ILE A 1 322 ? 18.5 -12.867 4.219 1 97.88 322 ILE A CA 1
ATOM 2492 C C . ILE A 1 322 ? 17.609 -14.086 4.461 1 97.88 322 ILE A C 1
ATOM 2494 O O . ILE A 1 322 ? 17.906 -14.914 5.324 1 97.88 322 ILE A O 1
ATOM 2498 N N . GLU A 1 323 ? 16.516 -14.141 3.799 1 97.88 323 GLU A N 1
ATOM 2499 C CA . GLU A 1 323 ? 15.648 -15.305 3.848 1 97.88 323 GLU A CA 1
ATOM 2500 C C . GLU A 1 323 ? 15.602 -16.016 2.498 1 97.88 323 GLU A C 1
ATOM 2502 O O . GLU A 1 323 ? 15.148 -15.453 1.505 1 97.88 323 GLU A O 1
ATOM 2507 N N . TYR A 1 324 ? 16.109 -17.203 2.502 1 98 324 TYR A N 1
ATOM 2508 C CA . TYR A 1 324 ? 16.078 -18.031 1.298 1 98 324 TYR A CA 1
ATOM 2509 C C . TYR A 1 324 ? 14.812 -18.875 1.25 1 98 324 TYR A C 1
ATOM 2511 O O . TYR A 1 324 ? 14.5 -19.594 2.199 1 98 324 TYR A O 1
ATOM 2519 N N . ARG A 1 325 ? 14.094 -18.703 0.095 1 97.62 325 ARG A N 1
ATOM 2520 C CA . ARG A 1 325 ? 12.844 -19.438 -0.085 1 97.62 325 ARG A CA 1
ATOM 2521 C C . ARG A 1 325 ? 12.883 -20.297 -1.346 1 97.62 325 ARG A C 1
ATOM 2523 O O . ARG A 1 325 ? 13.875 -21 -1.594 1 97.62 325 ARG A O 1
ATOM 2530 N N . GLY A 1 326 ? 11.805 -20.266 -2.107 1 97.69 326 GLY A N 1
ATOM 2531 C CA . GLY A 1 326 ? 11.672 -21.234 -3.18 1 97.69 326 GLY A CA 1
ATOM 2532 C C . GLY A 1 326 ? 12.336 -20.797 -4.469 1 97.69 326 GLY A C 1
ATOM 2533 O O . GLY A 1 326 ? 12.547 -21.609 -5.375 1 97.69 326 GLY A O 1
ATOM 2534 N N . THR A 1 327 ? 12.773 -19.531 -4.57 1 98.5 327 THR A N 1
ATOM 2535 C CA . THR A 1 327 ? 13.312 -19.047 -5.84 1 98.5 327 THR A CA 1
ATOM 2536 C C . THR A 1 327 ? 14.836 -19.156 -5.852 1 98.5 327 THR A C 1
ATOM 2538 O O . THR A 1 327 ? 15.484 -18.672 -6.785 1 98.5 327 THR A O 1
ATOM 2541 N N . THR A 1 328 ? 15.43 -19.766 -4.836 1 98.19 328 THR A N 1
ATOM 2542 C CA . THR A 1 328 ? 16.859 -20.031 -4.812 1 98.19 328 THR A CA 1
ATOM 2543 C C . THR A 1 328 ? 17.141 -21.484 -4.441 1 98.19 328 THR A C 1
ATOM 2545 O O . THR A 1 328 ? 16.281 -22.141 -3.857 1 98.19 328 THR A O 1
ATOM 2548 N N . LYS A 1 329 ? 18.406 -21.938 -4.801 1 95.75 329 LYS A N 1
ATOM 2549 C CA . LYS A 1 329 ? 18.812 -23.312 -4.555 1 95.75 329 LYS A CA 1
ATOM 2550 C C . LYS A 1 329 ? 19.312 -23.484 -3.125 1 95.75 329 LYS A C 1
ATOM 2552 O O . LYS A 1 329 ? 19.938 -22.578 -2.566 1 95.75 329 LYS A O 1
ATOM 2557 N N . MET B 1 1 ? 14.648 36.781 12.711 1 44 1 MET B N 1
ATOM 2558 C CA . MET B 1 1 ? 13.266 37.156 12.93 1 44 1 MET B CA 1
ATOM 2559 C C . MET B 1 1 ? 12.383 36.75 11.766 1 44 1 MET B C 1
ATOM 2561 O O . MET B 1 1 ? 12.734 36.938 10.602 1 44 1 MET B O 1
ATOM 2565 N N . THR B 1 2 ? 11.508 35.812 11.977 1 54.5 2 THR B N 1
ATOM 2566 C CA . THR B 1 2 ? 10.664 35.344 10.891 1 54.5 2 THR B CA 1
ATOM 2567 C C . THR B 1 2 ? 9.812 36.469 10.336 1 54.5 2 THR B C 1
ATOM 2569 O O . THR B 1 2 ? 9.219 37.25 11.094 1 54.5 2 THR B O 1
ATOM 2572 N N . VAL B 1 3 ? 10.039 36.812 9.094 1 67.69 3 VAL B N 1
ATOM 2573 C CA . VAL B 1 3 ? 9.312 37.906 8.438 1 67.69 3 VAL B CA 1
ATOM 2574 C C . VAL B 1 3 ? 7.812 37.625 8.492 1 67.69 3 VAL B C 1
ATOM 2576 O O . VAL B 1 3 ? 7.363 36.531 8.172 1 67.69 3 VAL B O 1
ATOM 2579 N N . THR B 1 4 ? 7.133 38.5 9.188 1 70.25 4 THR B N 1
ATOM 2580 C CA . THR B 1 4 ? 5.684 38.375 9.312 1 70.25 4 THR B CA 1
ATOM 2581 C C . THR B 1 4 ? 4.973 39.281 8.312 1 70.25 4 THR B C 1
ATOM 2583 O O . THR B 1 4 ? 5.617 40.062 7.625 1 70.25 4 THR B O 1
ATOM 2586 N N . ILE B 1 5 ? 3.682 39 8.25 1 77.81 5 ILE B N 1
ATOM 2587 C CA . ILE B 1 5 ? 2.863 39.844 7.375 1 77.81 5 ILE B CA 1
ATOM 2588 C C . ILE B 1 5 ? 2.977 41.312 7.793 1 77.81 5 ILE B C 1
ATOM 2590 O O . ILE B 1 5 ? 2.881 42.219 6.957 1 77.81 5 ILE B O 1
ATOM 2594 N N . TYR B 1 6 ? 3.264 41.531 9.055 1 76.5 6 TYR B N 1
ATOM 2595 C CA . TYR B 1 6 ? 3.42 42.906 9.57 1 76.5 6 TYR B CA 1
ATOM 2596 C C . TYR B 1 6 ? 4.668 43.562 9 1 76.5 6 TYR B C 1
ATOM 2598 O O . TYR B 1 6 ? 4.648 44.75 8.648 1 76.5 6 TYR B O 1
ATOM 2606 N N . ASP B 1 7 ? 5.605 42.719 8.883 1 82.31 7 ASP B N 1
ATOM 2607 C CA . ASP B 1 7 ? 6.855 43.25 8.344 1 82.31 7 ASP B CA 1
ATOM 2608 C C . ASP B 1 7 ? 6.699 43.625 6.875 1 82.31 7 ASP B C 1
ATOM 2610 O O . ASP B 1 7 ? 7.23 44.656 6.441 1 82.31 7 ASP B O 1
ATOM 2614 N N . VAL B 1 8 ? 5.953 42.781 6.285 1 85.94 8 VAL B N 1
ATOM 2615 C CA . VAL B 1 8 ? 5.703 43.062 4.875 1 85.94 8 VAL B CA 1
ATOM 2616 C C . VAL B 1 8 ? 4.891 44.344 4.746 1 85.94 8 VAL B C 1
ATOM 2618 O O . VAL B 1 8 ? 5.207 45.188 3.922 1 85.94 8 VAL B O 1
ATOM 2621 N N . ALA B 1 9 ? 3.936 44.5 5.531 1 86.88 9 ALA B N 1
ATOM 2622 C CA . ALA B 1 9 ? 3.078 45.688 5.512 1 86.88 9 ALA B CA 1
ATOM 2623 C C . ALA B 1 9 ? 3.879 46.938 5.82 1 86.88 9 ALA B C 1
ATOM 2625 O O . ALA B 1 9 ? 3.723 47.969 5.148 1 86.88 9 ALA B O 1
ATOM 2626 N N . ARG B 1 10 ? 4.672 46.812 6.707 1 85.94 10 ARG B N 1
ATOM 2627 C CA . ARG B 1 10 ? 5.5 47.938 7.133 1 85.94 10 ARG B CA 1
ATOM 2628 C C . ARG B 1 10 ? 6.461 48.375 6.027 1 85.94 10 ARG B C 1
ATOM 2630 O O . ARG B 1 10 ? 6.57 49.562 5.711 1 85.94 10 ARG B O 1
ATOM 2637 N N . GLU B 1 11 ? 6.992 47.344 5.5 1 87.69 11 GLU B N 1
ATOM 2638 C CA . GLU B 1 11 ? 8 47.656 4.484 1 87.69 11 GLU B CA 1
ATOM 2639 C C . GLU B 1 11 ? 7.355 48.156 3.199 1 87.69 11 GLU B C 1
ATOM 2641 O O . GLU B 1 11 ? 7.902 49.031 2.529 1 87.69 11 GLU B O 1
ATOM 2646 N N . ALA B 1 12 ? 6.332 47.594 2.93 1 88.75 12 ALA B N 1
ATOM 2647 C CA . ALA B 1 12 ? 5.613 48 1.726 1 88.75 12 ALA B CA 1
ATOM 2648 C C . ALA B 1 12 ? 4.789 49.281 1.978 1 88.75 12 ALA B C 1
ATOM 2650 O O . ALA B 1 12 ? 4.25 49.875 1.041 1 88.75 12 ALA B O 1
ATOM 2651 N N . ARG B 1 13 ? 4.625 49.719 3.186 1 87.38 13 ARG B N 1
ATOM 2652 C CA . ARG B 1 13 ? 3.863 50.875 3.604 1 87.38 13 ARG B CA 1
ATOM 2653 C C . ARG B 1 13 ? 2.398 50.75 3.191 1 87.38 13 ARG B C 1
ATOM 2655 O O . ARG B 1 13 ? 1.831 51.688 2.609 1 87.38 13 ARG B O 1
ATOM 2662 N N . VAL B 1 14 ? 1.974 49.594 3.373 1 87.38 14 VAL B N 1
ATOM 2663 C CA . VAL B 1 14 ? 0.554 49.344 3.16 1 87.38 14 VAL B CA 1
ATOM 2664 C C . VAL B 1 14 ? -0.045 48.688 4.402 1 87.38 14 VAL B C 1
ATOM 2666 O O . VAL B 1 14 ? 0.683 48.312 5.32 1 87.38 14 VAL B O 1
ATOM 2669 N N . SER B 1 15 ? -1.383 48.781 4.453 1 79.56 15 SER B N 1
ATOM 2670 C CA . SER B 1 15 ? -2.062 48.125 5.566 1 79.56 15 SER B CA 1
ATOM 2671 C C . SER B 1 15 ? -1.883 46.594 5.512 1 79.56 15 SER B C 1
ATOM 2673 O O . SER B 1 15 ? -1.572 46.031 4.457 1 79.56 15 SER B O 1
ATOM 2675 N N . MET B 1 16 ? -2.092 45.938 6.648 1 79.62 16 MET B N 1
ATOM 2676 C CA . MET B 1 16 ? -2.064 44.5 6.727 1 79.62 16 MET B CA 1
ATOM 2677 C C . MET B 1 16 ? -3.125 43.875 5.816 1 79.62 16 MET B C 1
ATOM 2679 O O . MET B 1 16 ? -2.893 42.844 5.195 1 79.62 16 MET B O 1
ATOM 2683 N N . ALA B 1 17 ? -4.238 44.594 5.777 1 78.38 17 ALA B N 1
ATOM 2684 C CA . ALA B 1 17 ? -5.34 44.125 4.934 1 78.38 17 ALA B CA 1
ATOM 2685 C C . ALA B 1 17 ? -4.941 44.125 3.463 1 78.38 17 ALA B C 1
ATOM 2687 O O . ALA B 1 17 ? -5.293 43.188 2.721 1 78.38 17 ALA B O 1
ATOM 2688 N N . THR B 1 18 ? -4.195 45.094 3.154 1 82.69 18 THR B N 1
ATOM 2689 C CA . THR B 1 18 ? -3.754 45.188 1.769 1 82.69 18 THR B CA 1
ATOM 2690 C C . THR B 1 18 ? -2.766 44.094 1.424 1 82.69 18 THR B C 1
ATOM 2692 O O . THR B 1 18 ? -2.859 43.469 0.358 1 82.69 18 THR B O 1
ATOM 2695 N N . VAL B 1 19 ? -1.84 43.719 2.359 1 82.44 19 VAL B N 1
ATOM 2696 C CA . VAL B 1 19 ? -0.878 42.656 2.148 1 82.44 19 VAL B CA 1
ATOM 2697 C C . VAL B 1 19 ? -1.614 41.312 2.023 1 82.44 19 VAL B C 1
ATOM 2699 O O . VAL B 1 19 ? -1.312 40.531 1.139 1 82.44 19 VAL B O 1
ATOM 2702 N N . SER B 1 20 ? -2.541 41.219 2.779 1 77.44 20 SER B N 1
ATOM 2703 C CA . SER B 1 20 ? -3.342 40 2.764 1 77.44 20 SER B CA 1
ATOM 2704 C C . SER B 1 20 ? -4.07 39.812 1.434 1 77.44 20 SER B C 1
ATOM 2706 O O . SER B 1 20 ? -4.09 38.719 0.863 1 77.44 20 SER B O 1
ATOM 2708 N N . ARG B 1 21 ? -4.57 40.906 0.977 1 77.5 21 ARG B N 1
ATOM 2709 C CA . ARG B 1 21 ? -5.289 40.906 -0.293 1 77.5 21 ARG B CA 1
ATOM 2710 C C . ARG B 1 21 ? -4.352 40.562 -1.446 1 77.5 21 ARG B C 1
ATOM 2712 O O . ARG B 1 21 ? -4.715 39.781 -2.346 1 77.5 21 ARG B O 1
ATOM 2719 N N . VAL B 1 22 ? -3.217 41 -1.399 1 80.31 22 VAL B N 1
ATOM 2720 C CA . VAL B 1 22 ? -2.242 40.781 -2.463 1 80.31 22 VAL B CA 1
ATOM 2721 C C . VAL B 1 22 ? -1.773 39.344 -2.438 1 80.31 22 VAL B C 1
ATOM 2723 O O . VAL B 1 22 ? -1.715 38.688 -3.48 1 80.31 22 VAL B O 1
ATOM 2726 N N . VAL B 1 23 ? -1.562 38.844 -1.233 1 77.25 23 VAL B N 1
ATOM 2727 C CA . VAL B 1 23 ? -1.022 37.5 -1.052 1 77.25 23 VAL B CA 1
ATOM 2728 C C . VAL B 1 23 ? -2.074 36.469 -1.445 1 77.25 23 VAL B C 1
ATOM 2730 O O . VAL B 1 23 ? -1.739 35.406 -1.958 1 77.25 23 VAL B O 1
ATOM 2733 N N . ASN B 1 24 ? -3.303 36.906 -1.333 1 69.69 24 ASN B N 1
ATOM 2734 C CA . ASN B 1 24 ? -4.402 36 -1.629 1 69.69 24 ASN B CA 1
ATOM 2735 C C . ASN B 1 24 ? -4.938 36.219 -3.045 1 69.69 24 ASN B C 1
ATOM 2737 O O . ASN B 1 24 ? -5.969 35.656 -3.41 1 69.69 24 ASN B O 1
ATOM 2741 N N . GLY B 1 25 ? -4.312 37 -3.709 1 69.12 25 GLY B N 1
ATOM 2742 C CA . GLY B 1 25 ? -4.641 37.188 -5.109 1 69.12 25 GLY B CA 1
ATOM 2743 C C . GLY B 1 25 ? -5.926 37.969 -5.316 1 69.12 25 GLY B C 1
ATOM 2744 O O . GLY B 1 25 ? -6.609 37.781 -6.328 1 69.12 25 GLY B O 1
ATOM 2745 N N . ASN B 1 26 ? -6.285 38.688 -4.371 1 65.69 26 ASN B N 1
ATOM 2746 C CA . ASN B 1 26 ? -7.48 39.531 -4.5 1 65.69 26 ASN B CA 1
ATOM 2747 C C . ASN B 1 26 ? -7.312 40.594 -5.574 1 65.69 26 ASN B C 1
ATOM 2749 O O . ASN B 1 26 ? -6.281 41.25 -5.629 1 65.69 26 ASN B O 1
ATOM 2753 N N . GLN B 1 27 ? -8.258 40.688 -6.418 1 71.69 27 GLN B N 1
ATOM 2754 C CA . GLN B 1 27 ? -8.188 41.562 -7.57 1 71.69 27 GLN B CA 1
ATOM 2755 C C . GLN B 1 27 ? -8.453 43.031 -7.164 1 71.69 27 GLN B C 1
ATOM 2757 O O . GLN B 1 27 ? -8.156 43.938 -7.918 1 71.69 27 GLN B O 1
ATOM 2762 N N . ASN B 1 28 ? -8.906 43.281 -6.078 1 73.38 28 ASN B N 1
ATOM 2763 C CA . ASN B 1 28 ? -9.281 44.625 -5.66 1 73.38 28 ASN B CA 1
ATOM 2764 C C . ASN B 1 28 ? -8.086 45.375 -5.09 1 73.38 28 ASN B C 1
ATOM 2766 O O . ASN B 1 28 ? -8.219 46.094 -4.09 1 73.38 28 ASN B O 1
ATOM 2770 N N . VAL B 1 29 ? -6.969 45.094 -5.594 1 80.75 29 VAL B N 1
ATOM 2771 C CA . VAL B 1 29 ? -5.766 45.812 -5.223 1 80.75 29 VAL B CA 1
ATOM 2772 C C . VAL B 1 29 ? -5.145 46.469 -6.465 1 80.75 29 VAL B C 1
ATOM 2774 O O . VAL B 1 29 ? -5.066 45.812 -7.523 1 80.75 29 VAL B O 1
ATOM 2777 N N . LYS B 1 30 ? -4.887 47.75 -6.371 1 87.25 30 LYS B N 1
ATOM 2778 C CA . LYS B 1 30 ? -4.27 48.438 -7.496 1 87.25 30 LYS B CA 1
ATOM 2779 C C . LYS B 1 30 ? -2.986 47.75 -7.938 1 87.25 30 LYS B C 1
ATOM 2781 O O . LYS B 1 30 ? -2.221 47.25 -7.102 1 87.25 30 LYS B O 1
ATOM 2786 N N . PRO B 1 31 ? -2.768 47.656 -9.234 1 85.38 31 PRO B N 1
ATOM 2787 C CA . PRO B 1 31 ? -1.593 46.969 -9.766 1 85.38 31 PRO B CA 1
ATOM 2788 C C . PRO B 1 31 ? -0.283 47.469 -9.18 1 85.38 31 PRO B C 1
ATOM 2790 O O . PRO B 1 31 ? 0.617 46.688 -8.875 1 85.38 31 PRO B O 1
ATOM 2793 N N . GLU B 1 32 ? -0.174 48.812 -9.047 1 85.5 32 GLU B N 1
ATOM 2794 C CA . GLU B 1 32 ? 1.043 49.406 -8.508 1 85.5 32 GLU B CA 1
ATOM 2795 C C . GLU B 1 32 ? 1.313 48.906 -7.086 1 85.5 32 GLU B C 1
ATOM 2797 O O . GLU B 1 32 ? 2.453 48.594 -6.742 1 85.5 32 GLU B O 1
ATOM 2802 N N . THR B 1 33 ? 0.315 48.812 -6.352 1 87.38 33 THR B N 1
ATOM 2803 C CA . THR B 1 33 ? 0.413 48.344 -4.969 1 87.38 33 THR B CA 1
ATOM 2804 C C . THR B 1 33 ? 0.739 46.875 -4.91 1 87.38 33 THR B C 1
ATOM 2806 O O . THR B 1 33 ? 1.543 46.438 -4.078 1 87.38 33 THR B O 1
ATOM 2809 N N . ARG B 1 34 ? 0.142 46.125 -5.699 1 88.62 34 ARG B N 1
ATOM 2810 C CA . ARG B 1 34 ? 0.395 44.688 -5.797 1 88.62 34 ARG B CA 1
ATOM 2811 C C . ARG B 1 34 ? 1.867 44.406 -6.082 1 88.62 34 ARG B C 1
ATOM 2813 O O . ARG B 1 34 ? 2.479 43.531 -5.438 1 88.62 34 ARG B O 1
ATOM 2820 N N . ASP B 1 35 ? 2.342 45.156 -7.043 1 88 35 ASP B N 1
ATOM 2821 C CA . ASP B 1 35 ? 3.742 44.969 -7.414 1 88 35 ASP B CA 1
ATOM 2822 C C . ASP B 1 35 ? 4.668 45.312 -6.25 1 88 35 ASP B C 1
ATOM 2824 O O . ASP B 1 35 ? 5.645 44.594 -5.996 1 88 35 ASP B O 1
ATOM 2828 N N . LYS B 1 36 ? 4.375 46.438 -5.629 1 87.5 36 LYS B N 1
ATOM 2829 C CA . LYS B 1 36 ? 5.16 46.875 -4.48 1 87.5 36 LYS B CA 1
ATOM 2830 C C . LYS B 1 36 ? 5.176 45.812 -3.387 1 87.5 36 LYS B C 1
ATOM 2832 O O . LYS B 1 36 ? 6.23 45.5 -2.832 1 87.5 36 LYS B O 1
ATOM 2837 N N . VAL B 1 37 ? 4.051 45.25 -3.121 1 88.88 37 VAL B N 1
ATOM 2838 C CA . VAL B 1 37 ? 3.914 44.25 -2.084 1 88.88 37 VAL B CA 1
ATOM 2839 C C . VAL B 1 37 ? 4.668 42.969 -2.494 1 88.88 37 VAL B C 1
ATOM 2841 O O . VAL B 1 37 ? 5.395 42.406 -1.689 1 88.88 37 VAL B O 1
ATOM 2844 N N . ASN B 1 38 ? 4.52 42.688 -3.699 1 86.25 38 ASN B N 1
ATOM 2845 C CA . ASN B 1 38 ? 5.199 41.5 -4.207 1 86.25 38 ASN B CA 1
ATOM 2846 C C . ASN B 1 38 ? 6.715 41.656 -4.16 1 86.25 38 ASN B C 1
ATOM 2848 O O . ASN B 1 38 ? 7.438 40.688 -3.855 1 86.25 38 ASN B O 1
ATOM 2852 N N . ASP B 1 39 ? 7.176 42.812 -4.5 1 85.81 39 ASP B N 1
ATOM 2853 C CA . ASP B 1 39 ? 8.602 43.094 -4.438 1 85.81 39 ASP B CA 1
ATOM 2854 C C . ASP B 1 39 ? 9.141 42.938 -3.018 1 85.81 39 ASP B C 1
ATOM 2856 O O . ASP B 1 39 ? 10.227 42.375 -2.818 1 85.81 39 ASP B O 1
ATOM 2860 N N . VAL B 1 40 ? 8.398 43.344 -2.102 1 86.75 40 VAL B N 1
ATOM 2861 C CA . VAL B 1 40 ? 8.82 43.281 -0.705 1 86.75 40 VAL B CA 1
ATOM 2862 C C . VAL B 1 40 ? 8.766 41.844 -0.225 1 86.75 40 VAL B C 1
ATOM 2864 O O . VAL B 1 40 ? 9.641 41.375 0.524 1 86.75 40 VAL B O 1
ATOM 2867 N N . ILE B 1 41 ? 7.816 41.125 -0.649 1 82.69 41 ILE B N 1
ATOM 2868 C CA . ILE B 1 41 ? 7.688 39.688 -0.317 1 82.69 41 ILE B CA 1
ATOM 2869 C C . ILE B 1 41 ? 8.93 38.938 -0.779 1 82.69 41 ILE B C 1
ATOM 2871 O O . ILE B 1 41 ? 9.484 38.125 -0.033 1 82.69 41 ILE B O 1
ATOM 2875 N N . LYS B 1 42 ? 9.305 39.281 -1.91 1 80.06 42 LYS B N 1
ATOM 2876 C CA . LYS B 1 42 ? 10.508 38.656 -2.473 1 80.06 42 LYS B CA 1
ATOM 2877 C C . LYS B 1 42 ? 11.75 39.094 -1.704 1 80.06 42 LYS B C 1
ATOM 2879 O O . LYS B 1 42 ? 12.617 38.281 -1.407 1 80.06 42 LYS B O 1
ATOM 2884 N N . LYS B 1 43 ? 11.828 40.375 -1.485 1 80.12 43 LYS B N 1
ATOM 2885 C CA . LYS B 1 43 ? 12.992 40.938 -0.809 1 80.12 43 LYS B CA 1
ATOM 2886 C C . LYS B 1 43 ? 13.156 40.375 0.592 1 80.12 43 LYS B C 1
ATOM 2888 O O . LYS B 1 43 ? 14.266 40.062 1.013 1 80.12 43 LYS B O 1
ATOM 2893 N N . LEU B 1 44 ? 11.984 40.188 1.225 1 80.25 44 LEU B N 1
ATOM 2894 C CA . LEU B 1 44 ? 12.039 39.719 2.613 1 80.25 44 LEU B CA 1
ATOM 2895 C C . LEU B 1 44 ? 11.938 38.219 2.701 1 80.25 44 LEU B C 1
ATOM 2897 O O . LEU B 1 44 ? 12.023 37.656 3.793 1 80.25 44 LEU B O 1
ATOM 2901 N N . ASN B 1 45 ? 11.773 37.656 1.584 1 73.94 45 ASN B N 1
ATOM 2902 C CA . ASN B 1 45 ? 11.57 36.219 1.513 1 73.94 45 ASN B CA 1
ATOM 2903 C C . ASN B 1 45 ? 10.414 35.781 2.406 1 73.94 45 ASN B C 1
ATOM 2905 O O . ASN B 1 45 ? 10.555 34.812 3.178 1 73.94 45 ASN B O 1
ATOM 2909 N N . TYR B 1 46 ? 9.422 36.688 2.289 1 69.25 46 TYR B N 1
ATOM 2910 C CA . TYR B 1 46 ? 8.219 36.438 3.076 1 69.25 46 TYR B CA 1
ATOM 2911 C C . TYR B 1 46 ? 7.395 35.312 2.449 1 69.25 46 TYR B C 1
ATOM 2913 O O . TYR B 1 46 ? 7.141 35.312 1.243 1 69.25 46 TYR B O 1
ATOM 2921 N N . ARG B 1 47 ? 7.184 34.312 3.217 1 62.12 47 ARG B N 1
ATOM 2922 C CA . ARG B 1 47 ? 6.27 33.25 2.795 1 62.12 47 ARG B CA 1
ATOM 2923 C C . ARG B 1 47 ? 4.984 33.281 3.615 1 62.12 47 ARG B C 1
ATOM 2925 O O . ARG B 1 47 ? 5.023 33.156 4.844 1 62.12 47 ARG B O 1
ATOM 2932 N N . PRO B 1 48 ? 3.83 33.688 2.955 1 56.41 48 PRO B N 1
ATOM 2933 C CA . PRO B 1 48 ? 2.57 33.75 3.699 1 56.41 48 PRO B CA 1
ATOM 2934 C C . PRO B 1 48 ? 2.273 32.438 4.449 1 56.41 48 PRO B C 1
ATOM 2936 O O . PRO B 1 48 ? 2.52 31.359 3.928 1 56.41 48 PRO B O 1
ATOM 2939 N N . ASN B 1 49 ? 2.246 32.625 5.77 1 50.44 49 ASN B N 1
ATOM 2940 C CA . ASN B 1 49 ? 1.921 31.484 6.609 1 50.44 49 ASN B CA 1
ATOM 2941 C C . ASN B 1 49 ? 0.52 30.953 6.316 1 50.44 49 ASN B C 1
ATOM 2943 O O . ASN B 1 49 ? -0.459 31.703 6.391 1 50.44 49 ASN B O 1
ATOM 2947 N N . ALA B 1 50 ? 0.377 29.875 5.609 1 47.75 50 ALA B N 1
ATOM 2948 C CA . ALA B 1 50 ? -0.919 29.281 5.301 1 47.75 50 ALA B CA 1
ATOM 2949 C C . ALA B 1 50 ? -1.812 29.234 6.539 1 47.75 50 ALA B C 1
ATOM 2951 O O . ALA B 1 50 ? -3.031 29.391 6.438 1 47.75 50 ALA B O 1
ATOM 2952 N N . VAL B 1 51 ? -1.225 29.062 7.66 1 45.12 51 VAL B N 1
ATOM 2953 C CA . VAL B 1 51 ? -1.988 28.984 8.898 1 45.12 51 VAL B CA 1
ATOM 2954 C C . VAL B 1 51 ? -2.662 30.312 9.188 1 45.12 51 VAL B C 1
ATOM 2956 O O . VAL B 1 51 ? -3.838 30.359 9.562 1 45.12 51 VAL B O 1
ATOM 2959 N N . ALA B 1 52 ? -1.928 31.406 9 1 45.12 52 ALA B N 1
ATOM 2960 C CA . ALA B 1 52 ? -2.494 32.719 9.25 1 45.12 52 ALA B CA 1
ATOM 2961 C C . ALA B 1 52 ? -3.602 33.062 8.25 1 45.12 52 ALA B C 1
ATOM 2963 O O . ALA B 1 52 ? -4.621 33.656 8.617 1 45.12 52 ALA B O 1
ATOM 2964 N N . ARG B 1 53 ? -3.361 32.688 7.027 1 46.56 53 ARG B N 1
ATOM 2965 C CA . ARG B 1 53 ? -4.395 32.875 6.016 1 46.56 53 ARG B CA 1
ATOM 2966 C C . ARG B 1 53 ? -5.645 32.062 6.355 1 46.56 53 ARG B C 1
ATOM 2968 O O . ARG B 1 53 ? -6.766 32.5 6.129 1 46.56 53 ARG B O 1
ATOM 2975 N N . GLY B 1 54 ? -5.41 30.844 6.77 1 46.91 54 GLY B N 1
ATOM 2976 C CA . GLY B 1 54 ? -6.512 29.984 7.176 1 46.91 54 GLY B CA 1
ATOM 2977 C C . GLY B 1 54 ? -7.34 30.562 8.305 1 46.91 54 GLY B C 1
ATOM 2978 O O . GLY B 1 54 ? -8.562 30.375 8.344 1 46.91 54 GLY B O 1
ATOM 2979 N N . LEU B 1 55 ? -6.734 31.328 9.188 1 42.56 55 LEU B N 1
ATOM 2980 C CA . LEU B 1 55 ? -7.457 31.984 10.266 1 42.56 55 LEU B CA 1
ATOM 2981 C C . LEU B 1 55 ? -8.445 33 9.719 1 42.56 55 LEU B C 1
ATOM 2983 O O . LEU B 1 55 ? -9.555 33.156 10.242 1 42.56 55 LEU B O 1
ATOM 2987 N N . ALA B 1 56 ? -8.039 33.812 8.758 1 42.62 56 ALA B N 1
ATOM 2988 C CA . ALA B 1 56 ? -8.977 34.781 8.227 1 42.62 56 ALA B CA 1
ATOM 2989 C C . ALA B 1 56 ? -10.055 34.125 7.379 1 42.62 56 ALA B C 1
ATOM 2991 O O . ALA B 1 56 ? -11.227 34.5 7.418 1 42.62 56 ALA B O 1
ATOM 2992 N N . SER B 1 57 ? -9.719 33.188 6.527 1 48.06 57 SER B N 1
ATOM 2993 C CA . SER B 1 57 ? -10.664 32.562 5.602 1 48.06 57 SER B CA 1
ATOM 2994 C C . SER B 1 57 ? -11.359 31.375 6.242 1 48.06 57 SER B C 1
ATOM 2996 O O . SER B 1 57 ? -12.336 30.859 5.699 1 48.06 57 SER B O 1
ATOM 2998 N N . LYS B 1 58 ? -11.25 31.234 7.477 1 55.69 58 LYS B N 1
ATOM 2999 C CA . LYS B 1 58 ? -11.805 30.125 8.25 1 55.69 58 LYS B CA 1
ATOM 3000 C C . LYS B 1 58 ? -11.539 28.781 7.562 1 55.69 58 LYS B C 1
ATOM 3002 O O . LYS B 1 58 ? -12.289 27.828 7.742 1 55.69 58 LYS B O 1
ATOM 3007 N N . ARG B 1 59 ? -10.633 28.844 6.434 1 67.88 59 ARG B N 1
ATOM 3008 C CA . ARG B 1 59 ? -10.359 27.594 5.711 1 67.88 59 ARG B CA 1
ATOM 3009 C C . ARG B 1 59 ? -8.883 27.219 5.793 1 67.88 59 ARG B C 1
ATOM 3011 O O . ARG B 1 59 ? -8.016 28.062 5.527 1 67.88 59 ARG B O 1
ATOM 3018 N N . THR B 1 60 ? -8.617 26.078 6.254 1 74 60 THR B N 1
ATOM 3019 C CA . THR B 1 60 ? -7.246 25.594 6.414 1 74 60 THR B CA 1
ATOM 3020 C C . THR B 1 60 ? -6.762 24.922 5.141 1 74 60 THR B C 1
ATOM 3022 O O . THR B 1 60 ? -5.562 24.672 4.98 1 74 60 THR B O 1
ATOM 3025 N N . THR B 1 61 ? -7.605 24.656 4.133 1 81.62 61 THR B N 1
ATOM 3026 C CA . THR B 1 61 ? -7.316 23.922 2.9 1 81.62 61 THR B CA 1
ATOM 3027 C C . THR B 1 61 ? -6.684 22.578 3.209 1 81.62 61 THR B C 1
ATOM 3029 O O . THR B 1 61 ? -5.73 22.156 2.543 1 81.62 61 THR B O 1
ATOM 3032 N N . THR B 1 62 ? -7.176 22 4.277 1 84 62 THR B N 1
ATOM 3033 C CA . THR B 1 62 ? -6.727 20.688 4.699 1 84 62 THR B CA 1
ATOM 3034 C C . THR B 1 62 ? -7.902 19.719 4.812 1 84 62 THR B C 1
ATOM 3036 O O . THR B 1 62 ? -8.977 20.094 5.281 1 84 62 THR B O 1
ATOM 3039 N N . VAL B 1 63 ? -7.66 18.547 4.309 1 91.38 63 VAL B N 1
ATOM 3040 C CA . VAL B 1 63 ? -8.68 17.5 4.469 1 91.38 63 VAL B CA 1
ATOM 3041 C C . VAL B 1 63 ? -8.109 16.328 5.258 1 91.38 63 VAL B C 1
ATOM 3043 O O . VAL B 1 63 ? -6.922 16.016 5.133 1 91.38 63 VAL B O 1
ATOM 3046 N N . GLY B 1 64 ? -8.953 15.805 6.129 1 91.38 64 GLY B N 1
ATOM 3047 C CA . GLY B 1 64 ? -8.594 14.586 6.848 1 91.38 64 GLY B CA 1
ATOM 3048 C C . GLY B 1 64 ? -8.992 13.32 6.113 1 91.38 64 GLY B C 1
ATOM 3049 O O . GLY B 1 64 ? -10.102 13.219 5.594 1 91.38 64 GLY B O 1
ATOM 3050 N N . VAL B 1 65 ? -8.031 12.422 6.047 1 92.25 65 VAL B N 1
ATOM 3051 C CA . VAL B 1 65 ? -8.273 11.133 5.414 1 92.25 65 VAL B CA 1
ATOM 3052 C C . VAL B 1 65 ? -8.055 10.008 6.426 1 92.25 65 VAL B C 1
ATOM 3054 O O . VAL B 1 65 ? -6.961 9.883 6.988 1 92.25 65 VAL B O 1
ATOM 3057 N N . ILE B 1 66 ? -9.086 9.234 6.641 1 90.06 66 ILE B N 1
ATOM 3058 C CA . ILE B 1 66 ? -9 8.109 7.562 1 90.06 66 ILE B CA 1
ATOM 3059 C C . ILE B 1 66 ? -9.023 6.801 6.777 1 90.06 66 ILE B C 1
ATOM 3061 O O . ILE B 1 66 ? -9.977 6.531 6.043 1 90.06 66 ILE B O 1
ATOM 3065 N N . ILE B 1 67 ? -7.977 6.039 6.93 1 89.5 67 ILE B N 1
ATOM 3066 C CA . ILE B 1 67 ? -7.844 4.773 6.215 1 89.5 67 ILE B CA 1
ATOM 3067 C C . ILE B 1 67 ? -7.633 3.637 7.211 1 89.5 67 ILE B C 1
ATOM 3069 O O . ILE B 1 67 ? -6.922 3.797 8.203 1 89.5 67 ILE B O 1
ATOM 3073 N N . PRO B 1 68 ? -8.188 2.465 6.969 1 86.19 68 PRO B N 1
ATOM 3074 C CA . PRO B 1 68 ? -8.008 1.337 7.887 1 86.19 68 PRO B CA 1
ATOM 3075 C C . PRO B 1 68 ? -6.57 0.82 7.914 1 86.19 68 PRO B C 1
ATOM 3077 O O . PRO B 1 68 ? -6.035 0.53 8.984 1 86.19 68 PRO B O 1
ATOM 3080 N N . ASP B 1 69 ? -6.012 0.681 6.707 1 83.12 69 ASP B N 1
ATOM 3081 C CA . ASP B 1 69 ? -4.656 0.156 6.57 1 83.12 69 ASP B CA 1
ATOM 3082 C C . ASP B 1 69 ? -3.979 0.701 5.316 1 83.12 69 ASP B C 1
ATOM 3084 O O . ASP B 1 69 ? -4.215 0.205 4.211 1 83.12 69 ASP B O 1
ATOM 3088 N N . ILE B 1 70 ? -3.057 1.559 5.586 1 82.88 70 ILE B N 1
ATOM 3089 C CA . ILE B 1 70 ? -2.412 2.24 4.469 1 82.88 70 ILE B CA 1
ATOM 3090 C C . ILE B 1 70 ? -1.558 1.25 3.682 1 82.88 70 ILE B C 1
ATOM 3092 O O . ILE B 1 70 ? -1.25 1.479 2.508 1 82.88 70 ILE B O 1
ATOM 3096 N N . SER B 1 71 ? -1.179 0.154 4.281 1 82 71 SER B N 1
ATOM 3097 C CA . SER B 1 71 ? -0.298 -0.8 3.613 1 82 71 SER B CA 1
ATOM 3098 C C . SER B 1 71 ? -1.091 -1.765 2.738 1 82 71 SER B C 1
ATOM 3100 O O . SER B 1 71 ? -0.509 -2.564 2.002 1 82 71 SER B O 1
ATOM 3102 N N . ASN B 1 72 ? -2.4 -1.646 2.809 1 86.31 72 ASN B N 1
ATOM 3103 C CA . ASN B 1 72 ? -3.266 -2.428 1.931 1 86.31 72 ASN B CA 1
ATOM 3104 C C . ASN B 1 72 ? -3.436 -1.757 0.57 1 86.31 72 ASN B C 1
ATOM 3106 O O . ASN B 1 72 ? -3.805 -0.584 0.493 1 86.31 72 ASN B O 1
ATOM 3110 N N . VAL B 1 73 ? -3.199 -2.623 -0.456 1 87.62 73 VAL B N 1
ATOM 3111 C CA . VAL B 1 73 ? -3.162 -2.08 -1.81 1 87.62 73 VAL B CA 1
ATOM 3112 C C . VAL B 1 73 ? -4.531 -1.516 -2.178 1 87.62 73 VAL B C 1
ATOM 3114 O O . VAL B 1 73 ? -4.629 -0.534 -2.918 1 87.62 73 VAL B O 1
ATOM 3117 N N . TYR B 1 74 ? -5.57 -2.037 -1.639 1 88.94 74 TYR B N 1
ATOM 3118 C CA . TYR B 1 74 ? -6.918 -1.537 -1.885 1 88.94 74 TYR B CA 1
ATOM 3119 C C . TYR B 1 74 ? -7.059 -0.095 -1.414 1 88.94 74 TYR B C 1
ATOM 3121 O O . TYR B 1 74 ? -7.453 0.782 -2.188 1 88.94 74 TYR B O 1
ATOM 3129 N N . TYR B 1 75 ? -6.617 0.162 -0.314 1 89.12 75 TYR B N 1
ATOM 3130 C CA . TYR B 1 75 ? -6.793 1.477 0.294 1 89.12 75 TYR B CA 1
ATOM 3131 C C . TYR B 1 75 ? -5.809 2.484 -0.292 1 89.12 75 TYR B C 1
ATOM 3133 O O . TYR B 1 75 ? -6.133 3.666 -0.434 1 89.12 75 TYR B O 1
ATOM 3141 N N . SER B 1 76 ? -4.672 2.014 -0.542 1 87.62 76 SER B N 1
ATOM 3142 C CA . SER B 1 76 ? -3.67 2.936 -1.067 1 87.62 76 SER B CA 1
ATOM 3143 C C . SER B 1 76 ? -4.043 3.418 -2.465 1 87.62 76 SER B C 1
ATOM 3145 O O . SER B 1 76 ? -3.736 4.555 -2.838 1 87.62 76 SER B O 1
ATOM 3147 N N . GLN B 1 77 ? -4.723 2.572 -3.242 1 89.38 77 GLN B N 1
ATOM 3148 C CA . GLN B 1 77 ? -5.195 2.996 -4.555 1 89.38 77 GLN B CA 1
ATOM 3149 C C . GLN B 1 77 ? -6.312 4.027 -4.434 1 89.38 77 GLN B C 1
ATOM 3151 O O . GLN B 1 77 ? -6.395 4.961 -5.234 1 89.38 77 GLN B O 1
ATOM 3156 N N . LEU B 1 78 ? -7.188 3.811 -3.471 1 92.31 78 LEU B N 1
ATOM 3157 C CA . LEU B 1 78 ? -8.195 4.824 -3.182 1 92.31 78 LEU B CA 1
ATOM 3158 C C . LEU B 1 78 ? -7.539 6.156 -2.834 1 92.31 78 LEU B C 1
ATOM 3160 O O . LEU B 1 78 ? -7.953 7.203 -3.34 1 92.31 78 LEU B O 1
ATOM 3164 N N . ALA B 1 79 ? -6.539 6.035 -1.998 1 90.44 79 ALA B N 1
ATOM 3165 C CA . ALA B 1 79 ? -5.84 7.227 -1.521 1 90.44 79 ALA B CA 1
ATOM 3166 C C . ALA B 1 79 ? -5.176 7.973 -2.676 1 90.44 79 ALA B C 1
ATOM 3168 O O . ALA B 1 79 ? -5.129 9.203 -2.68 1 90.44 79 ALA B O 1
ATOM 3169 N N . ARG B 1 80 ? -4.668 7.227 -3.588 1 87.69 80 ARG B N 1
ATOM 3170 C CA . ARG B 1 80 ? -4.023 7.844 -4.742 1 87.69 80 ARG B CA 1
ATOM 3171 C C . ARG B 1 80 ? -5.004 8.719 -5.512 1 87.69 80 ARG B C 1
ATOM 3173 O O . ARG B 1 80 ? -4.68 9.859 -5.863 1 87.69 80 ARG B O 1
ATOM 3180 N N . GLY B 1 81 ? -6.18 8.203 -5.828 1 90.88 81 GLY B N 1
ATOM 3181 C CA . GLY B 1 81 ? -7.199 8.977 -6.512 1 90.88 81 GLY B CA 1
ATOM 3182 C C . GLY B 1 81 ? -7.621 10.219 -5.742 1 90.88 81 GLY B C 1
ATOM 3183 O O . GLY B 1 81 ? -7.762 11.297 -6.324 1 90.88 81 GLY B O 1
ATOM 3184 N N . LEU B 1 82 ? -7.777 10.047 -4.484 1 93.25 82 LEU B N 1
ATOM 3185 C CA . LEU B 1 82 ? -8.156 11.148 -3.607 1 93.25 82 LEU B CA 1
ATOM 3186 C C . LEU B 1 82 ? -7.094 12.242 -3.627 1 93.25 82 LEU B C 1
ATOM 3188 O O . LEU B 1 82 ? -7.418 13.422 -3.787 1 93.25 82 LEU B O 1
ATOM 3192 N N . GLU B 1 83 ? -5.883 11.82 -3.473 1 85.94 83 GLU B N 1
ATOM 3193 C CA . GLU B 1 83 ? -4.773 12.766 -3.363 1 85.94 83 GLU B CA 1
ATOM 3194 C C . GLU B 1 83 ? -4.617 13.578 -4.645 1 85.94 83 GLU B C 1
ATOM 3196 O O . GLU B 1 83 ? -4.305 14.773 -4.59 1 85.94 83 GLU B O 1
ATOM 3201 N N . ASP B 1 84 ? -4.785 12.969 -5.75 1 85.69 84 ASP B N 1
ATOM 3202 C CA . ASP B 1 84 ? -4.66 13.68 -7.02 1 85.69 84 ASP B CA 1
ATOM 3203 C C . ASP B 1 84 ? -5.699 14.797 -7.129 1 85.69 84 ASP B C 1
ATOM 3205 O O . ASP B 1 84 ? -5.379 15.906 -7.555 1 85.69 84 ASP B O 1
ATOM 3209 N N . ILE B 1 85 ? -6.879 14.477 -6.738 1 90.81 85 ILE B N 1
ATOM 3210 C CA . ILE B 1 85 ? -7.953 15.461 -6.812 1 90.81 85 ILE B CA 1
ATOM 3211 C C . ILE B 1 85 ? -7.738 16.547 -5.754 1 90.81 85 ILE B C 1
ATOM 3213 O O . ILE B 1 85 ? -7.965 17.719 -6.012 1 90.81 85 ILE B O 1
ATOM 3217 N N . ALA B 1 86 ? -7.312 16.094 -4.566 1 88.44 86 ALA B N 1
ATOM 3218 C CA . ALA B 1 86 ? -7.012 17.078 -3.523 1 88.44 86 ALA B CA 1
ATOM 3219 C C . ALA B 1 86 ? -5.965 18.078 -4 1 88.44 86 ALA B C 1
ATOM 3221 O O . ALA B 1 86 ? -6.125 19.297 -3.816 1 88.44 86 ALA B O 1
ATOM 3222 N N . THR B 1 87 ? -5 17.594 -4.605 1 80.38 87 THR B N 1
ATOM 3223 C CA . THR B 1 87 ? -3.932 18.438 -5.125 1 80.38 87 THR B CA 1
ATOM 3224 C C . THR B 1 87 ? -4.461 19.391 -6.191 1 80.38 87 THR B C 1
ATOM 3226 O O . THR B 1 87 ? -4.105 20.562 -6.215 1 80.38 87 THR B O 1
ATOM 3229 N N . MET B 1 88 ? -5.293 18.891 -7.047 1 84.12 88 MET B N 1
ATOM 3230 C CA . MET B 1 88 ? -5.879 19.703 -8.117 1 84.12 88 MET B CA 1
ATOM 3231 C C . MET B 1 88 ? -6.633 20.891 -7.547 1 84.12 88 MET B C 1
ATOM 3233 O O . MET B 1 88 ? -6.645 21.969 -8.148 1 84.12 88 MET B O 1
ATOM 3237 N N . TYR B 1 89 ? -7.207 20.703 -6.375 1 85.12 89 TYR B N 1
ATOM 3238 C CA . TYR B 1 89 ? -7.992 21.766 -5.758 1 85.12 89 TYR B CA 1
ATOM 3239 C C . TYR B 1 89 ? -7.188 22.5 -4.684 1 85.12 89 TYR B C 1
ATOM 3241 O O . TYR B 1 89 ? -7.746 23.234 -3.873 1 85.12 89 TYR B O 1
ATOM 3249 N N . LYS B 1 90 ? -5.875 22.141 -4.633 1 80.06 90 LYS B N 1
ATOM 3250 C CA . LYS B 1 90 ? -4.918 22.797 -3.75 1 80.06 90 LYS B CA 1
ATOM 3251 C C . LYS B 1 90 ? -5.23 22.5 -2.285 1 80.06 90 LYS B C 1
ATOM 3253 O O . LYS B 1 90 ? -5.16 23.391 -1.437 1 80.06 90 LYS B O 1
ATOM 3258 N N . TYR B 1 91 ? -5.789 21.312 -2.068 1 82.75 91 TYR B N 1
ATOM 3259 C CA . TYR B 1 91 ? -5.965 20.828 -0.705 1 82.75 91 TYR B CA 1
ATOM 3260 C C . TYR B 1 91 ? -4.816 19.906 -0.303 1 82.75 91 TYR B C 1
ATOM 3262 O O . TYR B 1 91 ? -4.277 19.172 -1.136 1 82.75 91 TYR B O 1
ATOM 3270 N N . HIS B 1 92 ? -4.574 19.969 1.031 1 75.44 92 HIS B N 1
ATOM 3271 C CA . HIS B 1 92 ? -3.631 19.031 1.627 1 75.44 92 HIS B CA 1
ATOM 3272 C C . HIS B 1 92 ? -4.355 17.938 2.404 1 75.44 92 HIS B C 1
ATOM 3274 O O . HIS B 1 92 ? -5.371 18.203 3.055 1 75.44 92 HIS B O 1
ATOM 3280 N N . SER B 1 93 ? -3.732 16.797 2.297 1 82.94 93 SER B N 1
ATOM 3281 C CA . SER B 1 93 ? -4.395 15.68 2.98 1 82.94 93 SER B CA 1
ATOM 3282 C C . SER B 1 93 ? -3.609 15.242 4.211 1 82.94 93 SER B C 1
ATOM 3284 O O . SER B 1 93 ? -2.383 15.141 4.168 1 82.94 93 SER B O 1
ATOM 3286 N N . ILE B 1 94 ? -4.328 15.133 5.305 1 80.31 94 ILE B N 1
ATOM 3287 C CA . ILE B 1 94 ? -3.818 14.461 6.492 1 80.31 94 ILE B CA 1
ATOM 3288 C C . ILE B 1 94 ? -4.32 13.016 6.523 1 80.31 94 ILE B C 1
ATOM 3290 O O . ILE B 1 94 ? -5.496 12.766 6.809 1 80.31 94 ILE B O 1
ATOM 3294 N N . ILE B 1 95 ? -3.391 12.133 6.234 1 83.44 95 ILE B N 1
ATOM 3295 C CA . ILE B 1 95 ? -3.785 10.734 6.184 1 83.44 95 ILE B CA 1
ATOM 3296 C C . ILE B 1 95 ? -3.504 10.07 7.527 1 83.44 95 ILE B C 1
ATOM 3298 O O . ILE B 1 95 ? -2.398 10.18 8.062 1 83.44 95 ILE B O 1
ATOM 3302 N N . SER B 1 96 ? -4.527 9.414 8.039 1 82.69 96 SER B N 1
ATOM 3303 C CA . SER B 1 96 ? -4.414 8.742 9.328 1 82.69 96 SER B CA 1
ATOM 3304 C C . SER B 1 96 ? -4.852 7.285 9.242 1 82.69 96 SER B C 1
ATOM 3306 O O . SER B 1 96 ? -5.875 6.977 8.625 1 82.69 96 SER B O 1
ATOM 3308 N N . ASN B 1 97 ? -4.02 6.406 9.82 1 83.25 97 ASN B N 1
ATOM 3309 C CA . ASN B 1 97 ? -4.293 4.973 9.844 1 83.25 97 ASN B CA 1
ATOM 3310 C C . ASN B 1 97 ? -5.078 4.566 11.086 1 83.25 97 ASN B C 1
ATOM 3312 O O . ASN B 1 97 ? -4.605 4.75 12.211 1 83.25 97 ASN B O 1
ATOM 3316 N N . SER B 1 98 ? -6.27 4.008 10.906 1 83.12 98 SER B N 1
ATOM 3317 C CA . SER B 1 98 ? -7.113 3.684 12.047 1 83.12 98 SER B CA 1
ATOM 3318 C C . SER B 1 98 ? -6.93 2.232 12.477 1 83.12 98 SER B C 1
ATOM 3320 O O . SER B 1 98 ? -7.375 1.838 13.555 1 83.12 98 SER B O 1
ATOM 3322 N N . ASP B 1 99 ? -6.309 1.349 11.648 1 78.31 99 ASP B N 1
ATOM 3323 C CA . ASP B 1 99 ? -6.148 -0.083 11.891 1 78.31 99 ASP B CA 1
ATOM 3324 C C . ASP B 1 99 ? -7.504 -0.762 12.078 1 78.31 99 ASP B C 1
ATOM 3326 O O . ASP B 1 99 ? -7.617 -1.734 12.828 1 78.31 99 ASP B O 1
ATOM 3330 N N . ASN B 1 100 ? -8.43 -0.11 11.5 1 79.25 100 ASN B N 1
ATOM 3331 C CA . ASN B 1 100 ? -9.805 -0.596 11.602 1 79.25 100 ASN B CA 1
ATOM 3332 C C . ASN B 1 100 ? -10.242 -0.729 13.055 1 79.25 100 ASN B C 1
ATOM 3334 O O . ASN B 1 100 ? -11.078 -1.572 13.383 1 79.25 100 ASN B O 1
ATOM 3338 N N . ASP B 1 101 ? -9.719 0.03 13.898 1 81.81 101 ASP B N 1
ATOM 3339 C CA . ASP B 1 101 ? -10.07 0.088 15.312 1 81.81 101 ASP B CA 1
ATOM 3340 C C . ASP B 1 101 ? -10.992 1.268 15.602 1 81.81 101 ASP B C 1
ATOM 3342 O O . ASP B 1 101 ? -10.617 2.424 15.406 1 81.81 101 ASP B O 1
ATOM 3346 N N . PRO B 1 102 ? -12.148 0.973 16.125 1 82.75 102 PRO B N 1
ATOM 3347 C CA . PRO B 1 102 ? -13.117 2.047 16.359 1 82.75 102 PRO B CA 1
ATOM 3348 C C . PRO B 1 102 ? -12.609 3.102 17.344 1 82.75 102 PRO B C 1
ATOM 3350 O O . PRO B 1 102 ? -12.898 4.289 17.172 1 82.75 102 PRO B O 1
ATOM 3353 N N . ASN B 1 103 ? -11.906 2.643 18.328 1 84.06 103 ASN B N 1
ATOM 3354 C CA . ASN B 1 103 ? -11.367 3.596 19.297 1 84.06 103 ASN B CA 1
ATOM 3355 C C . ASN B 1 103 ? -10.32 4.508 18.656 1 84.06 103 ASN B C 1
ATOM 3357 O O . ASN B 1 103 ? -10.312 5.715 18.906 1 84.06 103 ASN B O 1
ATOM 3361 N N . LYS B 1 104 ? -9.523 3.92 17.844 1 83.12 104 LYS B N 1
ATOM 3362 C CA . LYS B 1 104 ? -8.531 4.715 17.141 1 83.12 104 LYS B CA 1
ATOM 3363 C C . LYS B 1 104 ? -9.188 5.668 16.141 1 83.12 104 LYS B C 1
ATOM 3365 O O . LYS B 1 104 ? -8.742 6.805 15.977 1 83.12 104 LYS B O 1
ATOM 3370 N N . GLU B 1 105 ? -10.227 5.195 15.562 1 87.25 105 GLU B N 1
ATOM 3371 C CA . GLU B 1 105 ? -10.961 6.02 14.602 1 87.25 105 GLU B CA 1
ATOM 3372 C C . GLU B 1 105 ? -11.539 7.262 15.273 1 87.25 105 GLU B C 1
ATOM 3374 O O . GLU B 1 105 ? -11.469 8.359 14.719 1 87.25 105 GLU B O 1
ATOM 3379 N N . LYS B 1 106 ? -12.07 7.039 16.422 1 86.31 106 LYS B N 1
ATOM 3380 C CA . LYS B 1 106 ? -12.641 8.141 17.188 1 86.31 106 LYS B CA 1
ATOM 3381 C C . LYS B 1 106 ? -11.57 9.172 17.547 1 86.31 106 LYS B C 1
ATOM 3383 O O . LYS B 1 106 ? -11.789 10.375 17.422 1 86.31 106 LYS B O 1
ATOM 3388 N N . GLU B 1 107 ? -10.539 8.641 17.969 1 82.81 107 GLU B N 1
ATOM 3389 C CA . GLU B 1 107 ? -9.43 9.516 18.344 1 82.81 107 GLU B CA 1
ATOM 3390 C C . GLU B 1 107 ? -8.938 10.312 17.141 1 82.81 107 GLU B C 1
ATOM 3392 O O . GLU B 1 107 ? -8.703 11.523 17.25 1 82.81 107 GLU B O 1
ATOM 3397 N N . ILE B 1 108 ? -8.812 9.617 16.047 1 84.56 108 ILE B N 1
ATOM 3398 C CA . ILE B 1 108 ? -8.352 10.258 14.82 1 84.56 108 ILE B CA 1
ATOM 3399 C C . ILE B 1 108 ? -9.352 11.328 14.391 1 84.56 108 ILE B C 1
ATOM 3401 O O . ILE B 1 108 ? -8.969 12.453 14.062 1 84.56 108 ILE B O 1
ATOM 3405 N N . PHE B 1 109 ? -10.578 11 14.469 1 87.75 109 PHE B N 1
ATOM 3406 C CA . PHE B 1 109 ? -11.641 11.922 14.07 1 87.75 109 PHE B CA 1
ATOM 3407 C C . PHE B 1 109 ? -11.586 13.203 14.898 1 87.75 109 PHE B C 1
ATOM 3409 O O . PHE B 1 109 ? -11.609 14.305 14.359 1 87.75 109 PHE B O 1
ATOM 3416 N N . ASN B 1 110 ? -11.461 13.039 16.156 1 83.62 110 ASN B N 1
ATOM 3417 C CA . ASN B 1 110 ? -11.398 14.172 17.078 1 83.62 110 ASN B CA 1
ATOM 3418 C C . ASN B 1 110 ? -10.148 15.016 16.844 1 83.62 110 ASN B C 1
ATOM 3420 O O . ASN B 1 110 ? -10.195 16.25 16.906 1 83.62 110 ASN B O 1
ATOM 3424 N N . ASN B 1 111 ? -9.164 14.336 16.578 1 79 111 ASN B N 1
ATOM 3425 C CA . ASN B 1 111 ? -7.918 15.031 16.297 1 79 111 ASN B CA 1
ATOM 3426 C C . ASN B 1 111 ? -8.023 15.875 15.031 1 79 111 ASN B C 1
ATOM 3428 O O . ASN B 1 111 ? -7.52 17 14.984 1 79 111 ASN B O 1
ATOM 3432 N N . LEU B 1 112 ? -8.609 15.297 14.039 1 85.56 112 LEU B N 1
ATOM 3433 C CA . LEU B 1 112 ? -8.781 16.016 12.781 1 85.56 112 LEU B CA 1
ATOM 3434 C C . LEU B 1 112 ? -9.664 17.25 12.977 1 85.56 112 LEU B C 1
ATOM 3436 O O . LEU B 1 112 ? -9.391 18.297 12.406 1 85.56 112 LEU B O 1
ATOM 3440 N N . LEU B 1 113 ? -10.641 17.125 13.812 1 83.5 113 LEU B N 1
ATOM 3441 C CA . LEU B 1 113 ? -11.5 18.266 14.125 1 83.5 113 LEU B CA 1
ATOM 3442 C C . LEU B 1 113 ? -10.727 19.359 14.859 1 83.5 113 LEU B C 1
ATOM 3444 O O . LEU B 1 113 ? -10.891 20.547 14.57 1 83.5 113 LEU B O 1
ATOM 3448 N N . SER B 1 114 ? -9.992 18.859 15.75 1 74 114 SER B N 1
ATOM 3449 C CA . SER B 1 114 ? -9.188 19.797 16.516 1 74 114 SER B CA 1
ATOM 3450 C C . SER B 1 114 ? -8.219 20.562 15.625 1 74 114 SER B C 1
ATOM 3452 O O . SER B 1 114 ? -7.859 21.703 15.922 1 74 114 SER B O 1
ATOM 3454 N N . LYS B 1 115 ? -7.883 19.984 14.531 1 74.25 115 LYS B N 1
ATOM 3455 C CA . LYS B 1 115 ? -6.961 20.609 13.594 1 74.25 115 LYS B CA 1
ATOM 3456 C C . LYS B 1 115 ? -7.711 21.484 12.594 1 74.25 115 LYS B C 1
ATOM 3458 O O . LYS B 1 115 ? -7.105 22.062 11.688 1 74.25 115 LYS B O 1
ATOM 3463 N N . GLN B 1 116 ? -8.93 21.484 12.742 1 79.19 116 GLN B N 1
ATOM 3464 C CA . GLN B 1 116 ? -9.812 22.359 11.969 1 79.19 116 GLN B CA 1
ATOM 3465 C C . GLN B 1 116 ? -9.711 22.047 10.477 1 79.19 116 GLN B C 1
ATOM 3467 O O . GLN B 1 116 ? -9.57 22.969 9.656 1 79.19 116 GLN B O 1
ATOM 3472 N N . VAL B 1 117 ? -9.742 20.766 10.203 1 85.81 117 VAL B N 1
ATOM 3473 C CA . VAL B 1 117 ? -9.773 20.406 8.789 1 85.81 117 VAL B CA 1
ATOM 3474 C C . VAL B 1 117 ? -11.086 20.875 8.164 1 85.81 117 VAL B C 1
ATOM 3476 O O . VAL B 1 117 ? -12.094 21.031 8.859 1 85.81 117 VAL B O 1
ATOM 3479 N N . ASP B 1 118 ? -10.984 21.078 6.84 1 90.75 118 ASP B N 1
ATOM 3480 C CA . ASP B 1 118 ? -12.156 21.578 6.133 1 90.75 118 ASP B CA 1
ATOM 3481 C C . ASP B 1 118 ? -13.148 20.438 5.859 1 90.75 118 ASP B C 1
ATOM 3483 O O . ASP B 1 118 ? -14.344 20.688 5.688 1 90.75 118 ASP B O 1
ATOM 3487 N N . GLY B 1 119 ? -12.734 19.281 5.754 1 94.75 119 GLY B N 1
ATOM 3488 C CA . GLY B 1 119 ? -13.523 18.078 5.48 1 94.75 119 GLY B CA 1
ATOM 3489 C C . GLY B 1 119 ? -12.805 16.797 5.82 1 94.75 119 GLY B C 1
ATOM 3490 O O . GLY B 1 119 ? -11.586 16.797 6.008 1 94.75 119 GLY B O 1
ATOM 3491 N N . ILE B 1 120 ? -13.617 15.766 5.953 1 94.25 120 ILE B N 1
ATOM 3492 C CA . ILE B 1 120 ? -13.047 14.461 6.285 1 94.25 120 ILE B CA 1
ATOM 3493 C C . ILE B 1 120 ? -13.57 13.406 5.32 1 94.25 120 ILE B C 1
ATOM 3495 O O . ILE B 1 120 ? -14.758 13.398 4.984 1 94.25 120 ILE B O 1
ATOM 3499 N N . ILE B 1 121 ? -12.688 12.562 4.895 1 94.38 121 ILE B N 1
ATOM 3500 C CA . ILE B 1 121 ? -13.094 11.453 4.039 1 94.38 121 ILE B CA 1
ATOM 3501 C C . ILE B 1 121 ? -12.641 10.133 4.656 1 94.38 121 ILE B C 1
ATOM 3503 O O . ILE B 1 121 ? -11.492 10.008 5.09 1 94.38 121 ILE B O 1
ATOM 3507 N N . PHE B 1 122 ? -13.562 9.25 4.746 1 91.12 122 PHE B N 1
ATOM 3508 C CA . PHE B 1 122 ? -13.258 7.875 5.125 1 91.12 122 PHE B CA 1
ATOM 3509 C C . PHE B 1 122 ? -13.047 7.004 3.891 1 91.12 122 PHE B C 1
ATOM 3511 O O . PHE B 1 122 ? -13.914 6.938 3.018 1 91.12 122 PHE B O 1
ATOM 3518 N N . LEU B 1 123 ? -11.898 6.398 3.836 1 89.5 123 LEU B N 1
ATOM 3519 C CA . LEU B 1 123 ? -11.641 5.469 2.744 1 89.5 123 LEU B CA 1
ATOM 3520 C C . LEU B 1 123 ? -11.797 4.023 3.213 1 89.5 123 LEU B C 1
ATOM 3522 O O . LEU B 1 123 ? -10.875 3.451 3.793 1 89.5 123 LEU B O 1
ATOM 3526 N N . GLY B 1 124 ? -12.891 3.543 3.006 1 77.19 124 GLY B N 1
ATOM 3527 C CA . GLY B 1 124 ? -13.172 2.166 3.379 1 77.19 124 GLY B CA 1
ATOM 3528 C C . GLY B 1 124 ? -13.555 2.008 4.84 1 77.19 124 GLY B C 1
ATOM 3529 O O . GLY B 1 124 ? -13.875 2.99 5.512 1 77.19 124 GLY B O 1
ATOM 3530 N N . GLY B 1 125 ? -13.727 0.835 5.199 1 72.94 125 GLY B N 1
ATOM 3531 C CA . GLY B 1 125 ? -14.016 0.474 6.578 1 72.94 125 GLY B CA 1
ATOM 3532 C C . GLY B 1 125 ? -15.492 0.52 6.91 1 72.94 125 GLY B C 1
ATOM 3533 O O . GLY B 1 125 ? -16.328 0.583 6.012 1 72.94 125 GLY B O 1
ATOM 3534 N N . THR B 1 126 ? -15.781 0.188 8.172 1 71.38 126 THR B N 1
ATOM 3535 C CA . THR B 1 126 ? -17.125 0.235 8.719 1 71.38 126 THR B CA 1
ATOM 3536 C C . THR B 1 126 ? -17.281 1.415 9.68 1 71.38 126 THR B C 1
ATOM 3538 O O . THR B 1 126 ? -16.469 1.596 10.586 1 71.38 126 THR B O 1
ATOM 3541 N N . ILE B 1 127 ? -18.266 2.182 9.305 1 77.31 127 ILE B N 1
ATOM 3542 C CA . ILE B 1 127 ? -18.531 3.291 10.219 1 77.31 127 ILE B CA 1
ATOM 3543 C C . ILE B 1 127 ? -19.375 2.809 11.398 1 77.31 127 ILE B C 1
ATOM 3545 O O . ILE B 1 127 ? -20.5 2.344 11.211 1 77.31 127 ILE B O 1
ATOM 3549 N N . SER B 1 128 ? -18.781 2.881 12.531 1 79.12 128 SER B N 1
ATOM 3550 C CA . SER B 1 128 ? -19.516 2.486 13.727 1 79.12 128 SER B CA 1
ATOM 3551 C C . SER B 1 128 ? -20.625 3.494 14.055 1 79.12 128 SER B C 1
ATOM 3553 O O . SER B 1 128 ? -20.609 4.617 13.547 1 79.12 128 SER B O 1
ATOM 3555 N N . GLU B 1 129 ? -21.516 3.061 14.906 1 81.5 129 GLU B N 1
ATOM 3556 C CA . GLU B 1 129 ? -22.578 3.959 15.352 1 81.5 129 GLU B CA 1
ATOM 3557 C C . GLU B 1 129 ? -22.016 5.168 16.094 1 81.5 129 GLU B C 1
ATOM 3559 O O . GLU B 1 1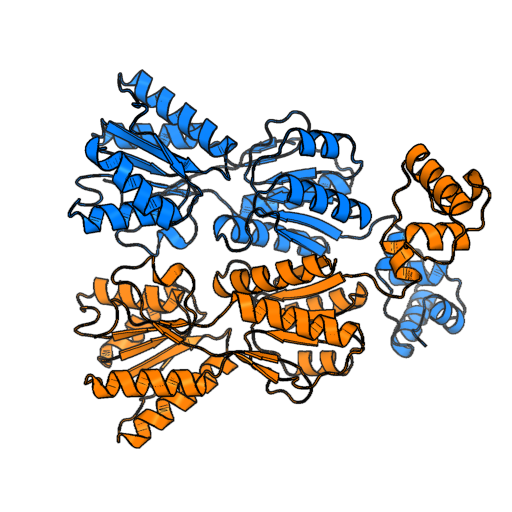29 ? -22.531 6.277 15.969 1 81.5 129 GLU B O 1
ATOM 3564 N N . GLU B 1 130 ? -20.984 4.914 16.75 1 83.56 130 GLU B N 1
ATOM 3565 C CA . GLU B 1 130 ? -20.344 5.988 17.5 1 83.56 130 GLU B CA 1
ATOM 3566 C C . GLU B 1 130 ? -19.766 7.039 16.547 1 83.56 130 GLU B C 1
ATOM 3568 O O . GLU B 1 130 ? -19.891 8.242 16.797 1 83.56 130 GLU B O 1
ATOM 3573 N N . ILE B 1 131 ? -19.172 6.57 15.547 1 84.31 131 ILE B N 1
ATOM 3574 C CA . ILE B 1 131 ? -18.594 7.484 14.578 1 84.31 131 ILE B CA 1
ATOM 3575 C C . ILE B 1 131 ? -19.688 8.227 13.828 1 84.31 131 ILE B C 1
ATOM 3577 O O . ILE B 1 131 ? -19.547 9.414 13.523 1 84.31 131 ILE B O 1
ATOM 3581 N N . LYS B 1 132 ? -20.734 7.578 13.578 1 85 132 LYS B N 1
ATOM 3582 C CA . LYS B 1 132 ? -21.875 8.203 12.922 1 85 132 LYS B CA 1
ATOM 3583 C C . LYS B 1 132 ? -22.406 9.375 13.742 1 85 132 LYS B C 1
ATOM 3585 O O . LYS B 1 132 ? -22.75 10.422 13.195 1 85 132 LYS B O 1
ATOM 3590 N N . GLU B 1 133 ? -22.453 9.141 14.953 1 85.31 133 GLU B N 1
ATOM 3591 C CA . GLU B 1 133 ? -22.922 10.188 15.852 1 85.31 133 GLU B CA 1
ATOM 3592 C C . GLU B 1 133 ? -21.984 11.391 15.828 1 85.31 133 GLU B C 1
ATOM 3594 O O . GLU B 1 133 ? -22.438 12.539 15.828 1 85.31 133 GLU B O 1
ATOM 3599 N N . LEU B 1 134 ? -20.781 11.07 15.82 1 85.44 134 LEU B N 1
ATOM 3600 C CA . LEU B 1 134 ? -19.797 12.141 15.781 1 85.44 134 LEU B CA 1
ATOM 3601 C C . LEU B 1 134 ? -19.891 12.922 14.477 1 85.44 134 LEU B C 1
ATOM 3603 O O . LEU B 1 134 ? -19.781 14.148 14.477 1 85.44 134 LEU B O 1
ATOM 3607 N N . ILE B 1 135 ? -20.109 12.203 13.422 1 86.62 135 ILE B N 1
ATOM 3608 C CA . ILE B 1 135 ? -20.25 12.828 12.109 1 86.62 135 ILE B CA 1
ATOM 3609 C C . ILE B 1 135 ? -21.453 13.766 12.102 1 86.62 135 ILE B C 1
ATOM 3611 O O . ILE B 1 135 ? -21.359 14.906 11.641 1 86.62 135 ILE B O 1
ATOM 3615 N N . ASN B 1 136 ? -22.484 13.359 12.648 1 85.06 136 ASN B N 1
ATOM 3616 C CA . ASN B 1 136 ? -23.719 14.125 12.656 1 85.06 136 ASN B CA 1
ATOM 3617 C C . ASN B 1 136 ? -23.609 15.375 13.523 1 85.06 136 ASN B C 1
ATOM 3619 O O . ASN B 1 136 ? -24.266 16.391 13.258 1 85.06 136 ASN B O 1
ATOM 3623 N N . LYS B 1 137 ? -22.781 15.258 14.438 1 84.25 137 LYS B N 1
ATOM 3624 C CA . LYS B 1 137 ? -22.609 16.375 15.367 1 84.25 137 LYS B CA 1
ATOM 3625 C C . LYS B 1 137 ? -21.547 17.359 14.859 1 84.25 137 LYS B C 1
ATOM 3627 O O . LYS B 1 137 ? -21.469 18.484 15.344 1 84.25 137 LYS B O 1
ATOM 3632 N N . SER B 1 138 ? -20.859 16.844 13.945 1 84.25 138 SER B N 1
ATOM 3633 C CA . SER B 1 138 ? -19.75 17.672 13.453 1 84.25 138 SER B CA 1
ATOM 3634 C C . SER B 1 138 ? -20.234 18.656 12.391 1 84.25 138 SER B C 1
ATOM 3636 O O . SER B 1 138 ? -21.156 18.359 11.641 1 84.25 138 SER B O 1
ATOM 3638 N N . SER B 1 139 ? -19.609 19.812 12.391 1 85.31 139 SER B N 1
ATOM 3639 C CA . SER B 1 139 ? -19.922 20.812 11.375 1 85.31 139 SER B CA 1
ATOM 3640 C C . SER B 1 139 ? -19.094 20.594 10.117 1 85.31 139 SER B C 1
ATOM 3642 O O . SER B 1 139 ? -19.328 21.234 9.086 1 85.31 139 SER B O 1
ATOM 3644 N N . VAL B 1 140 ? -18.188 19.703 10.188 1 90.38 140 VAL B N 1
ATOM 3645 C CA . VAL B 1 140 ? -17.297 19.438 9.062 1 90.38 140 VAL B CA 1
ATOM 3646 C C . VAL B 1 140 ? -17.938 18.359 8.164 1 90.38 140 VAL B C 1
ATOM 3648 O O . VAL B 1 140 ? -18.406 17.344 8.648 1 90.38 140 VAL B O 1
ATOM 3651 N N . PRO B 1 141 ? -18 18.656 6.859 1 94.19 141 PRO B N 1
ATOM 3652 C CA . PRO B 1 141 ? -18.562 17.641 5.965 1 94.19 141 PRO B CA 1
ATOM 3653 C C . PRO B 1 141 ? -17.734 16.359 5.934 1 94.19 141 PRO B C 1
ATOM 3655 O O . PRO B 1 141 ? -16.5 16.406 5.996 1 94.19 141 PRO B O 1
ATOM 3658 N N . VAL B 1 142 ? -18.516 15.227 5.773 1 93.19 142 VAL B N 1
ATOM 3659 C CA . VAL B 1 142 ? -17.875 13.906 5.754 1 93.19 142 VAL B CA 1
ATOM 3660 C C . VAL B 1 142 ? -18.375 13.109 4.551 1 93.19 142 VAL B C 1
ATOM 3662 O O . VAL B 1 142 ? -19.578 13.125 4.242 1 93.19 142 VAL B O 1
ATOM 3665 N N . VAL B 1 143 ? -17.453 12.492 3.852 1 93.62 143 VAL B N 1
ATOM 3666 C CA . VAL B 1 143 ? -17.781 11.578 2.76 1 93.62 143 VAL B CA 1
ATOM 3667 C C . VAL B 1 143 ? -17.141 10.219 3.021 1 93.62 143 VAL B C 1
ATOM 3669 O O . VAL B 1 143 ? -16.047 10.133 3.596 1 93.62 143 VAL B O 1
ATOM 3672 N N . VAL B 1 144 ? -17.844 9.203 2.674 1 91.62 144 VAL B N 1
ATOM 3673 C CA . VAL B 1 144 ? -17.312 7.848 2.791 1 91.62 144 VAL B CA 1
ATOM 3674 C C . VAL B 1 144 ? -17.141 7.242 1.401 1 91.62 144 VAL B C 1
ATOM 3676 O O . VAL B 1 144 ? -18.062 7.246 0.587 1 91.62 144 VAL B O 1
ATOM 3679 N N . SER B 1 145 ? -15.898 6.715 1.136 1 91.38 145 SER B N 1
ATOM 3680 C CA . SER B 1 145 ? -15.586 6.113 -0.155 1 91.38 145 SER B CA 1
ATOM 3681 C C . SER B 1 145 ? -15.172 4.652 0.004 1 91.38 145 SER B C 1
ATOM 3683 O O . SER B 1 145 ? -14.25 4.34 0.759 1 91.38 145 SER B O 1
ATOM 3685 N N . GLY B 1 146 ? -15.711 3.762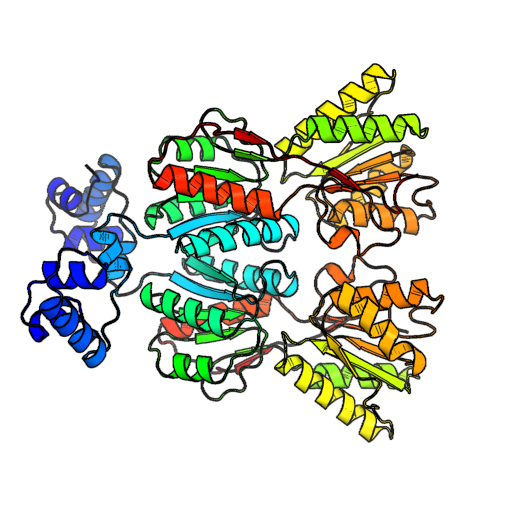 -0.781 1 84.25 146 GLY B N 1
ATOM 3686 C CA . GLY B 1 146 ? -15.367 2.35 -0.754 1 84.25 146 GLY B CA 1
ATOM 3687 C C . GLY B 1 146 ? -16.141 1.563 0.282 1 84.25 146 GLY B C 1
ATOM 3688 O O . GLY B 1 146 ? -15.836 0.399 0.544 1 84.25 146 GLY B O 1
ATOM 3689 N N . THR B 1 147 ? -16.953 2.229 1.119 1 66.38 147 THR B N 1
ATOM 3690 C CA . THR B 1 147 ? -17.828 1.551 2.072 1 66.38 147 THR B CA 1
ATOM 3691 C C . THR B 1 147 ? -19.234 2.141 2.035 1 66.38 147 THR B C 1
ATOM 3693 O O . THR B 1 147 ? -19.422 3.295 1.646 1 66.38 147 THR B O 1
ATOM 3696 N N . ASN B 1 148 ? -20.203 1.333 1.627 1 58.16 148 ASN B N 1
ATOM 3697 C CA . ASN B 1 148 ? -21.5 1.992 1.597 1 58.16 148 ASN B CA 1
ATOM 3698 C C . ASN B 1 148 ? -21.922 2.473 2.982 1 58.16 148 ASN B C 1
ATOM 3700 O O . ASN B 1 148 ? -21.766 1.748 3.969 1 58.16 148 ASN B O 1
ATOM 3704 N N . GLY B 1 149 ? -21.844 3.734 3.199 1 53.38 149 GLY B N 1
ATOM 3705 C CA . GLY B 1 149 ? -22.453 4.422 4.328 1 53.38 149 GLY B CA 1
ATOM 3706 C C . GLY B 1 149 ? -23.969 4.426 4.277 1 53.38 149 GLY B C 1
ATOM 3707 O O . GLY B 1 149 ? -24.594 5.473 4.074 1 53.38 149 GLY B O 1
ATOM 3708 N N . LYS B 1 150 ? -24.594 3.287 3.941 1 53.88 150 LYS B N 1
ATOM 3709 C CA . LYS B 1 150 ? -26.047 3.438 3.803 1 53.88 150 LYS B CA 1
ATOM 3710 C C . LYS B 1 150 ? -26.625 4.246 4.961 1 53.88 150 LYS B C 1
ATOM 3712 O O . LYS B 1 150 ? -27.844 4.336 5.109 1 53.88 150 LYS B O 1
ATOM 3717 N N . ASP B 1 151 ? -25.656 4.691 5.691 1 58.91 151 ASP B N 1
ATOM 3718 C CA . ASP B 1 151 ? -26.297 5.398 6.797 1 58.91 151 ASP B CA 1
ATOM 3719 C C . ASP B 1 151 ? -26.844 6.746 6.344 1 58.91 151 ASP B C 1
ATOM 3721 O O . ASP B 1 151 ? -26.234 7.426 5.516 1 58.91 151 ASP B O 1
ATOM 3725 N N . GLU B 1 152 ? -28.078 6.895 6.605 1 64.19 152 GLU B N 1
ATOM 3726 C CA . GLU B 1 152 ? -28.797 8.141 6.332 1 64.19 152 GLU B CA 1
ATOM 3727 C C . GLU B 1 152 ? -27.953 9.352 6.707 1 64.19 152 GLU B C 1
ATOM 3729 O O . GLU B 1 152 ? -27.359 9.398 7.785 1 64.19 152 GLU B O 1
ATOM 3734 N N . GLY B 1 153 ? -27.625 10.164 5.719 1 72.69 153 GLY B N 1
ATOM 3735 C CA . GLY B 1 153 ? -27.031 11.469 5.988 1 72.69 153 GLY B CA 1
ATOM 3736 C C . GLY B 1 153 ? -25.547 11.539 5.652 1 72.69 153 GLY B C 1
ATOM 3737 O O . GLY B 1 153 ? -24.953 12.609 5.688 1 72.69 153 GLY B O 1
ATOM 3738 N N . ILE B 1 154 ? -24.969 10.375 5.312 1 83.25 154 ILE B N 1
ATOM 3739 C CA . ILE B 1 154 ? -23.547 10.422 4.977 1 83.25 154 ILE B CA 1
ATOM 3740 C C . ILE B 1 154 ? -23.359 10.117 3.492 1 83.25 154 ILE B C 1
ATOM 3742 O O . ILE B 1 154 ? -23.828 9.086 3.002 1 83.25 154 ILE B O 1
ATOM 3746 N N . SER B 1 155 ? -22.797 11.016 2.814 1 90.06 155 SER B N 1
ATOM 3747 C CA . SER B 1 155 ? -22.547 10.836 1.388 1 90.06 155 SER B CA 1
ATOM 3748 C C . SER B 1 155 ? -21.5 9.758 1.141 1 90.06 155 SER B C 1
ATOM 3750 O O . SER B 1 155 ? -20.562 9.609 1.919 1 90.06 155 SER B O 1
ATOM 3752 N N . SER B 1 156 ? -21.781 9 0.063 1 91.56 156 SER B N 1
ATOM 3753 C CA . SER B 1 156 ? -20.906 7.848 -0.164 1 91.56 156 SER B CA 1
ATOM 3754 C C . SER B 1 156 ? -20.641 7.641 -1.651 1 91.56 156 SER B C 1
ATOM 3756 O O . SER B 1 156 ? -21.422 8.094 -2.496 1 91.56 156 SER B O 1
ATOM 3758 N N . VAL B 1 157 ? -19.5 7.082 -1.974 1 93.06 157 VAL B N 1
ATOM 3759 C CA . VAL B 1 157 ? -19.109 6.66 -3.318 1 93.06 157 VAL B CA 1
ATOM 3760 C C . VAL B 1 157 ? -18.734 5.184 -3.307 1 93.06 157 VAL B C 1
ATOM 3762 O O . VAL B 1 157 ? -17.828 4.773 -2.561 1 93.06 157 VAL B O 1
ATOM 3765 N N . ASN B 1 158 ? -19.406 4.395 -4.121 1 92.12 158 ASN B N 1
ATOM 3766 C CA . ASN B 1 158 ? -19.156 2.959 -4.164 1 92.12 158 ASN B CA 1
ATOM 3767 C C . ASN B 1 158 ? -19.594 2.35 -5.492 1 92.12 158 ASN B C 1
ATOM 3769 O O . ASN B 1 158 ? -20.047 3.064 -6.387 1 92.12 158 ASN B O 1
ATOM 3773 N N . ILE B 1 159 ? -19.422 1.021 -5.547 1 93.38 159 ILE B N 1
ATOM 3774 C CA . ILE B 1 159 ? -20.062 0.269 -6.621 1 93.38 159 ILE B CA 1
ATOM 3775 C C . ILE B 1 159 ? -21.266 -0.504 -6.074 1 93.38 159 ILE B C 1
ATOM 3777 O O . ILE B 1 159 ? -21.516 -0.499 -4.863 1 93.38 159 ILE B O 1
ATOM 3781 N N . ASP B 1 160 ? -22.047 -1.066 -6.949 1 94.31 160 ASP B N 1
ATOM 3782 C CA . ASP B 1 160 ? -23.156 -1.926 -6.551 1 94.31 160 ASP B CA 1
ATOM 3783 C C . ASP B 1 160 ? -22.703 -3.375 -6.391 1 94.31 160 ASP B C 1
ATOM 3785 O O . ASP B 1 160 ? -22.828 -4.176 -7.316 1 94.31 160 ASP B O 1
ATOM 3789 N N . PHE B 1 161 ? -22.328 -3.703 -5.176 1 93.75 161 PHE B N 1
ATOM 3790 C CA . PHE B 1 161 ? -21.766 -5.016 -4.895 1 93.75 161 PHE B CA 1
ATOM 3791 C C . PHE B 1 161 ? -22.797 -6.109 -5.09 1 93.75 161 PHE B C 1
ATOM 3793 O O . PHE B 1 161 ? -22.469 -7.227 -5.484 1 93.75 161 PHE B O 1
ATOM 3800 N N . LYS B 1 162 ? -23.969 -5.777 -4.719 1 95.94 162 LYS B N 1
ATOM 3801 C CA . LYS B 1 162 ? -25.031 -6.77 -4.863 1 95.94 162 LYS B CA 1
ATOM 3802 C C . LYS B 1 162 ? -25.203 -7.176 -6.324 1 95.94 162 LYS B C 1
ATOM 3804 O O . LYS B 1 162 ? -25.234 -8.367 -6.641 1 95.94 162 LYS B O 1
ATOM 3809 N N . THR B 1 163 ? -25.281 -6.211 -7.148 1 97.12 163 THR B N 1
ATOM 3810 C CA . THR B 1 163 ? -25.438 -6.477 -8.57 1 97.12 163 THR B CA 1
ATOM 3811 C C . THR B 1 163 ? -24.219 -7.215 -9.125 1 97.12 163 THR B C 1
ATOM 3813 O O . THR B 1 163 ? -24.359 -8.133 -9.93 1 97.12 163 THR B O 1
ATOM 3816 N N . ALA B 1 164 ? -23.062 -6.805 -8.695 1 97 164 ALA B N 1
ATOM 3817 C CA . ALA B 1 164 ? -21.844 -7.477 -9.133 1 97 164 ALA B CA 1
ATOM 3818 C C . ALA B 1 164 ? -21.844 -8.945 -8.727 1 97 164 ALA B C 1
ATOM 3820 O O . ALA B 1 164 ? -21.5 -9.82 -9.523 1 97 164 ALA B O 1
ATOM 3821 N N . ALA B 1 165 ? -22.266 -9.172 -7.527 1 97.69 165 ALA B N 1
ATOM 3822 C CA . ALA B 1 165 ? -22.328 -10.539 -7.02 1 97.69 165 ALA B CA 1
ATOM 3823 C C . ALA B 1 165 ? -23.328 -11.375 -7.809 1 97.69 165 ALA B C 1
ATOM 3825 O O . ALA B 1 165 ? -23.062 -12.547 -8.109 1 97.69 165 ALA B O 1
ATOM 3826 N N . LYS B 1 166 ? -24.422 -10.773 -8.117 1 98.5 166 LYS B N 1
ATOM 3827 C CA . LYS B 1 166 ? -25.438 -11.477 -8.906 1 98.5 166 LYS B CA 1
ATOM 3828 C C . LYS B 1 166 ? -24.906 -11.867 -10.273 1 98.5 166 LYS B C 1
ATOM 3830 O O . LYS B 1 166 ? -25.109 -12.992 -10.734 1 98.5 166 LYS B O 1
ATOM 3835 N N . GLU B 1 167 ? -24.234 -10.969 -10.875 1 98.25 167 GLU B N 1
ATOM 3836 C CA . GLU B 1 167 ? -23.688 -11.195 -12.211 1 98.25 167 GLU B CA 1
ATOM 3837 C C . GLU B 1 167 ? -22.672 -12.336 -12.211 1 98.25 167 GLU B C 1
ATOM 3839 O O . GLU B 1 167 ? -22.75 -13.242 -13.047 1 98.25 167 GLU B O 1
ATOM 3844 N N . ILE B 1 168 ? -21.781 -12.359 -11.258 1 98.06 168 ILE B N 1
ATOM 3845 C CA . ILE B 1 168 ? -20.719 -13.352 -11.188 1 98.06 168 ILE B CA 1
ATOM 3846 C C . ILE B 1 168 ? -21.312 -14.727 -10.875 1 98.06 168 ILE B C 1
ATOM 3848 O O . ILE B 1 168 ? -20.922 -15.727 -11.469 1 98.06 168 ILE B O 1
ATOM 3852 N N . THR B 1 169 ? -22.203 -14.703 -9.945 1 98.5 169 THR B N 1
ATOM 3853 C CA . THR B 1 169 ? -22.812 -15.961 -9.531 1 98.5 169 THR B CA 1
ATOM 3854 C C . THR B 1 169 ? -23.578 -16.594 -10.688 1 98.5 169 THR B C 1
ATOM 3856 O O . THR B 1 169 ? -23.469 -17.797 -10.922 1 98.5 169 THR B O 1
ATOM 3859 N N . THR B 1 170 ? -24.328 -15.781 -11.398 1 98.5 170 THR B N 1
ATOM 3860 C CA . THR B 1 170 ? -25.078 -16.25 -12.555 1 98.5 170 THR B CA 1
ATOM 3861 C C . THR B 1 170 ? -24.156 -16.875 -13.594 1 98.5 170 THR B C 1
ATOM 3863 O O . THR B 1 170 ? -24.406 -17.969 -14.102 1 98.5 170 THR B O 1
ATOM 3866 N N . GLU B 1 171 ? -23.094 -16.156 -13.883 1 98 171 GLU B N 1
ATOM 3867 C CA . GLU B 1 171 ? -22.125 -16.625 -14.867 1 98 171 GLU B CA 1
ATOM 3868 C C . GLU B 1 171 ? -21.516 -17.953 -14.453 1 98 171 GLU B C 1
ATOM 3870 O O . GLU B 1 171 ? -21.344 -18.859 -15.273 1 98 171 GLU B O 1
ATOM 3875 N N . LEU B 1 172 ? -21.172 -18.109 -13.195 1 98.12 172 LEU B N 1
ATOM 3876 C CA . LEU B 1 172 ? -20.531 -19.312 -12.695 1 98.12 172 LEU B CA 1
ATOM 3877 C C . LEU B 1 172 ? -21.5 -20.5 -12.727 1 98.12 172 LEU B C 1
ATOM 3879 O O . LEU B 1 172 ? -21.094 -21.625 -13.023 1 98.12 172 LEU B O 1
ATOM 3883 N N . ILE B 1 173 ? -22.766 -20.266 -12.438 1 98.12 173 ILE B N 1
ATOM 3884 C CA . ILE B 1 173 ? -23.781 -21.312 -12.5 1 98.12 173 ILE B CA 1
ATOM 3885 C C . ILE B 1 173 ? -23.969 -21.766 -13.938 1 98.12 173 ILE B C 1
ATOM 3887 O O . ILE B 1 173 ? -24.047 -22.969 -14.211 1 98.12 173 ILE B O 1
ATOM 3891 N N . GLU B 1 174 ? -24 -20.781 -14.812 1 97 174 GLU B N 1
ATOM 3892 C CA . GLU B 1 174 ? -24.141 -21.094 -16.234 1 97 174 GLU B CA 1
ATOM 3893 C C . GLU B 1 174 ? -22.984 -21.953 -16.719 1 97 174 GLU B C 1
ATOM 3895 O O . GLU B 1 174 ? -23.156 -22.75 -17.641 1 97 174 GLU B O 1
ATOM 3900 N N . LYS B 1 175 ? -21.922 -21.859 -16.031 1 95.69 175 LYS B N 1
ATOM 3901 C CA . LYS B 1 175 ? -20.734 -22.609 -16.422 1 95.69 175 LYS B CA 1
ATOM 3902 C C . LYS B 1 175 ? -20.625 -23.906 -15.625 1 95.69 175 LYS B C 1
ATOM 3904 O O . LYS B 1 175 ? -19.594 -24.594 -15.695 1 95.69 175 LYS B O 1
ATOM 3909 N N . GLY B 1 176 ? -21.578 -24.172 -14.773 1 95.69 176 GLY B N 1
ATOM 3910 C CA . GLY B 1 176 ? -21.703 -25.516 -14.211 1 95.69 176 GLY B CA 1
ATOM 3911 C C . GLY B 1 176 ? -21.453 -25.547 -12.719 1 95.69 176 GLY B C 1
ATOM 3912 O O . GLY B 1 176 ? -21.562 -26.609 -12.094 1 95.69 176 GLY B O 1
ATOM 3913 N N . ALA B 1 177 ? -21.125 -24.438 -12.102 1 98 177 ALA B N 1
ATOM 3914 C CA . ALA B 1 177 ? -20.875 -24.422 -10.656 1 98 177 ALA B CA 1
ATOM 3915 C C . ALA B 1 177 ? -22.172 -24.688 -9.891 1 98 177 ALA B C 1
ATOM 3917 O O . ALA B 1 177 ? -23.234 -24.172 -10.25 1 98 177 ALA B O 1
ATOM 3918 N N . LYS B 1 178 ? -22.062 -25.453 -8.828 1 97.88 178 LYS B N 1
ATOM 3919 C CA . LYS B 1 178 ? -23.25 -25.797 -8.031 1 97.88 178 LYS B CA 1
ATOM 3920 C C . LYS B 1 178 ? -23.016 -25.484 -6.555 1 97.88 178 LYS B C 1
ATOM 3922 O O . LYS B 1 178 ? -23.938 -25.078 -5.852 1 97.88 178 LYS B O 1
ATOM 3927 N N . THR B 1 179 ? -21.844 -25.797 -6.098 1 98.44 179 THR B N 1
ATOM 3928 C CA . THR B 1 179 ? -21.5 -25.547 -4.699 1 98.44 179 THR B CA 1
ATOM 3929 C C . THR B 1 179 ? -20.625 -24.312 -4.559 1 98.44 179 THR B C 1
ATOM 3931 O O . THR B 1 179 ? -19.516 -24.266 -5.078 1 98.44 179 THR B O 1
ATOM 3934 N N . PHE B 1 180 ? -21.156 -23.375 -3.811 1 98.69 180 PHE B N 1
ATOM 3935 C CA . PHE B 1 180 ? -20.484 -22.094 -3.682 1 98.69 180 PHE B CA 1
ATOM 3936 C C . PHE B 1 180 ? -19.953 -21.891 -2.262 1 98.69 180 PHE B C 1
ATOM 3938 O O . PHE B 1 180 ? -20.562 -22.375 -1.302 1 98.69 180 PHE B O 1
ATOM 3945 N N . ALA B 1 181 ? -18.828 -21.234 -2.146 1 98.75 181 ALA B N 1
ATOM 3946 C CA . ALA B 1 181 ? -18.297 -20.75 -0.875 1 98.75 181 ALA B CA 1
ATOM 3947 C C . ALA B 1 181 ? -18.031 -19.25 -0.93 1 98.75 181 ALA B C 1
ATOM 3949 O O . ALA B 1 181 ? -17.891 -18.688 -2.014 1 98.75 181 ALA B O 1
ATOM 3950 N N . PHE B 1 182 ? -18.047 -18.688 0.253 1 98.25 182 PHE B N 1
ATOM 3951 C CA . PHE B 1 182 ? -17.844 -17.25 0.365 1 98.25 182 PHE B CA 1
ATOM 3952 C C . PHE B 1 182 ? -16.797 -16.922 1.433 1 98.25 182 PHE B C 1
ATOM 3954 O O . PHE B 1 182 ? -16.859 -17.469 2.541 1 98.25 182 PHE B O 1
ATOM 3961 N N . VAL B 1 183 ? -15.844 -16.094 1.014 1 97.31 183 VAL B N 1
ATOM 3962 C CA . VAL B 1 183 ? -14.82 -15.617 1.941 1 97.31 183 VAL B CA 1
ATOM 3963 C C . VAL B 1 183 ? -14.953 -14.102 2.109 1 97.31 183 VAL B C 1
ATOM 3965 O O . VAL B 1 183 ? -14.555 -13.344 1.227 1 97.31 183 VAL B O 1
ATOM 3968 N N . GLY B 1 184 ? -15.469 -13.742 3.248 1 93.44 184 GLY B N 1
ATOM 3969 C CA . GLY B 1 184 ? -15.695 -12.336 3.547 1 93.44 184 GLY B CA 1
ATOM 3970 C C . GLY B 1 184 ? -14.484 -11.656 4.16 1 93.44 184 GLY B C 1
ATOM 3971 O O . GLY B 1 184 ? -13.367 -12.172 4.09 1 93.44 184 GLY B O 1
ATOM 3972 N N . GLY B 1 185 ? -14.695 -10.375 4.531 1 82.75 185 GLY B N 1
ATOM 3973 C CA . GLY B 1 185 ? -13.664 -9.586 5.184 1 82.75 185 GLY B CA 1
ATOM 3974 C C . GLY B 1 185 ? -14.211 -8.688 6.281 1 82.75 185 GLY B C 1
ATOM 3975 O O . GLY B 1 185 ? -15.25 -8.047 6.113 1 82.75 185 GLY B O 1
ATOM 3976 N N . ASP B 1 186 ? -13.594 -8.617 7.344 1 71.81 186 ASP B N 1
ATOM 3977 C CA . ASP B 1 186 ? -14.055 -7.867 8.508 1 71.81 186 ASP B CA 1
ATOM 3978 C C . ASP B 1 186 ? -13.93 -6.363 8.281 1 71.81 186 ASP B C 1
ATOM 3980 O O . ASP B 1 186 ? -14.664 -5.578 8.883 1 71.81 186 ASP B O 1
ATOM 3984 N N . TYR B 1 187 ? -13.078 -5.98 7.363 1 69.88 187 TYR B N 1
ATOM 3985 C CA . TYR B 1 187 ? -12.852 -4.559 7.125 1 69.88 187 TYR B CA 1
ATOM 3986 C C . TYR B 1 187 ? -13.898 -3.988 6.18 1 69.88 187 TYR B C 1
ATOM 3988 O O . TYR B 1 187 ? -14.047 -2.77 6.066 1 69.88 187 TYR B O 1
ATOM 3996 N N . SER B 1 188 ? -14.672 -4.805 5.641 1 75.62 188 SER B N 1
ATOM 3997 C CA . SER B 1 188 ? -15.625 -4.395 4.617 1 75.62 188 SER B CA 1
ATOM 3998 C C . SER B 1 188 ? -17.016 -4.988 4.879 1 75.62 188 SER B C 1
ATOM 4000 O O . SER B 1 188 ? -17.594 -5.637 4.008 1 75.62 188 SER B O 1
ATOM 4002 N N . LYS B 1 189 ? -17.578 -4.613 5.902 1 76.12 189 LYS B N 1
ATOM 4003 C CA . LYS B 1 189 ? -18.828 -5.246 6.324 1 76.12 189 LYS B CA 1
ATOM 4004 C C . LYS B 1 189 ? -19.938 -5.016 5.293 1 76.12 189 LYS B C 1
ATOM 4006 O O . LYS B 1 189 ? -20.672 -5.941 4.953 1 76.12 189 LYS B O 1
ATOM 4011 N N . LYS B 1 190 ? -20 -3.883 4.84 1 77.25 190 LYS B N 1
ATOM 4012 C CA . LYS B 1 190 ? -21.062 -3.592 3.885 1 77.25 190 LYS B CA 1
ATOM 4013 C C . LYS B 1 190 ? -20.859 -4.348 2.576 1 77.25 190 LYS B C 1
ATOM 4015 O O . LYS B 1 190 ? -21.797 -4.918 2.025 1 77.25 190 LYS B O 1
ATOM 4020 N N . ALA B 1 191 ? -19.672 -4.32 2.08 1 85.19 191 ALA B N 1
ATOM 4021 C CA . ALA B 1 191 ? -19.375 -5.074 0.864 1 85.19 191 ALA B CA 1
ATOM 4022 C C . ALA B 1 191 ? -19.703 -6.555 1.047 1 85.19 191 ALA B C 1
ATOM 4024 O O . ALA B 1 191 ? -20.312 -7.176 0.171 1 85.19 191 ALA B O 1
ATOM 4025 N N . GLN B 1 192 ? -19.328 -7.027 2.18 1 89.56 192 GLN B N 1
ATOM 4026 C CA . GLN B 1 192 ? -19.578 -8.43 2.494 1 89.56 192 GLN B CA 1
ATOM 4027 C C . GLN B 1 192 ? -21.078 -8.727 2.502 1 89.56 192 GLN B C 1
ATOM 4029 O O . GLN B 1 192 ? -21.516 -9.719 1.922 1 89.56 192 GLN B O 1
ATOM 4034 N N . GLU B 1 193 ? -21.812 -7.875 3.111 1 89.38 193 GLU B N 1
ATOM 4035 C CA . GLU B 1 193 ? -23.266 -8.086 3.207 1 89.38 193 GLU B CA 1
ATOM 4036 C C . GLU B 1 193 ? -23.922 -8.008 1.835 1 89.38 193 GLU B C 1
ATOM 4038 O O . GLU B 1 193 ? -24.781 -8.828 1.511 1 89.38 193 GLU B O 1
ATOM 4043 N N . ASP B 1 194 ? -23.531 -7.062 1.086 1 92 194 ASP B N 1
ATOM 4044 C CA . ASP B 1 194 ? -24.109 -6.875 -0.239 1 92 194 ASP B CA 1
ATOM 4045 C C . ASP B 1 194 ? -23.781 -8.047 -1.157 1 92 194 ASP B C 1
ATOM 4047 O O . ASP B 1 194 ? -24.641 -8.531 -1.896 1 92 194 ASP B O 1
ATOM 4051 N N . VAL B 1 195 ? -22.562 -8.5 -1.098 1 95 195 VAL B N 1
ATOM 4052 C CA . VAL B 1 195 ? -22.141 -9.625 -1.929 1 95 195 VAL B CA 1
ATOM 4053 C C . VAL B 1 195 ? -22.891 -10.891 -1.509 1 95 195 VAL B C 1
ATOM 4055 O O . VAL B 1 195 ? -23.391 -11.633 -2.355 1 95 195 VAL B O 1
ATOM 4058 N N . LEU B 1 196 ? -22.953 -11.055 -0.219 1 95.44 196 LEU B N 1
ATOM 4059 C CA . LEU B 1 196 ? -23.672 -12.227 0.296 1 95.44 196 LEU B CA 1
ATOM 4060 C C . LEU B 1 196 ? -25.125 -12.211 -0.136 1 95.44 196 LEU B C 1
ATOM 4062 O O . LEU B 1 196 ? -25.688 -13.242 -0.51 1 95.44 196 LEU B O 1
ATOM 4066 N N . THR B 1 197 ? -25.719 -11.078 -0.034 1 96.25 197 THR B N 1
ATOM 4067 C CA . THR B 1 197 ? -27.109 -10.93 -0.436 1 96.25 197 THR B CA 1
ATOM 4068 C C . THR B 1 197 ? -27.297 -11.273 -1.913 1 96.25 197 THR B C 1
ATOM 4070 O O . THR B 1 197 ? -28.188 -12.031 -2.277 1 96.25 197 THR B O 1
ATOM 4073 N N . GLY B 1 198 ? -26.438 -10.703 -2.748 1 97.94 198 GLY B N 1
ATOM 4074 C CA . GLY B 1 198 ? -26.516 -10.992 -4.172 1 97.94 198 GLY B CA 1
ATOM 4075 C C . GLY B 1 198 ? -26.266 -12.453 -4.496 1 97.94 198 GLY B C 1
ATOM 4076 O O . GLY B 1 198 ? -26.969 -13.039 -5.312 1 97.94 198 GLY B O 1
ATOM 4077 N N . LEU B 1 199 ? -25.297 -13.047 -3.82 1 98.38 199 LEU B N 1
ATOM 4078 C CA . LEU B 1 199 ? -24.969 -14.453 -3.986 1 98.38 199 LEU B CA 1
ATOM 4079 C C . LEU B 1 199 ? -26.141 -15.344 -3.609 1 98.38 199 LEU B C 1
ATOM 4081 O O . LEU B 1 199 ? -26.562 -16.203 -4.395 1 98.38 199 LEU B O 1
ATOM 4085 N N . LYS B 1 200 ? -26.703 -15.102 -2.498 1 98.25 200 LYS B N 1
ATOM 4086 C CA . LYS B 1 200 ? -27.797 -15.922 -1.982 1 98.25 200 LYS B CA 1
ATOM 4087 C C . LYS B 1 200 ? -29.031 -15.805 -2.865 1 98.25 200 LYS B C 1
ATOM 4089 O O . LYS B 1 200 ? -29.734 -16.781 -3.102 1 98.25 200 LYS B O 1
ATOM 4094 N N . GLU B 1 201 ? -29.312 -14.602 -3.281 1 98.31 201 GLU B N 1
ATOM 4095 C CA . GLU B 1 201 ? -30.484 -14.383 -4.133 1 98.31 201 GLU B CA 1
ATOM 4096 C C . GLU B 1 201 ? -30.391 -15.211 -5.41 1 98.31 201 GLU B C 1
ATOM 4098 O O . GLU B 1 201 ? -31.375 -15.844 -5.812 1 98.31 201 GLU B O 1
ATOM 4103 N N . VAL B 1 202 ? -29.266 -15.188 -6.051 1 98.62 202 VAL B N 1
ATOM 4104 C CA . VAL B 1 202 ? -29.094 -15.922 -7.301 1 98.62 202 VAL B CA 1
ATOM 4105 C C . VAL B 1 202 ? -29.094 -17.422 -7.031 1 98.62 202 VAL B C 1
ATOM 4107 O O . VAL B 1 202 ? -29.688 -18.188 -7.801 1 98.62 202 VAL B O 1
ATOM 4110 N N . LEU B 1 203 ? -28.438 -17.859 -5.922 1 98.5 203 LEU B N 1
ATOM 4111 C CA . LEU B 1 203 ? -28.453 -19.266 -5.574 1 98.5 203 LEU B CA 1
ATOM 4112 C C . LEU B 1 203 ? -29.891 -19.766 -5.348 1 98.5 203 LEU B C 1
ATOM 4114 O O . LEU B 1 203 ? -30.281 -20.797 -5.887 1 98.5 203 LEU B O 1
ATOM 4118 N N . ASP B 1 204 ? -30.641 -19.016 -4.648 1 98 204 ASP B N 1
ATOM 4119 C CA . ASP B 1 204 ? -32.031 -19.359 -4.355 1 98 204 ASP B CA 1
ATOM 4120 C C . ASP B 1 204 ? -32.844 -19.5 -5.637 1 98 204 ASP B C 1
ATOM 4122 O O . ASP B 1 204 ? -33.625 -20.453 -5.797 1 98 204 ASP B O 1
ATOM 4126 N N . SER B 1 205 ? -32.688 -18.609 -6.504 1 97.88 205 SER B N 1
ATOM 4127 C CA . SER B 1 205 ? -33.406 -18.609 -7.762 1 97.88 205 SER B CA 1
ATOM 4128 C C . SER B 1 205 ? -33.062 -19.812 -8.625 1 97.88 205 SER B C 1
ATOM 4130 O O . SER B 1 205 ? -33.812 -20.156 -9.555 1 97.88 205 SER B O 1
ATOM 4132 N N . ASN B 1 206 ? -31.969 -20.438 -8.375 1 98.06 206 ASN B N 1
ATOM 4133 C CA . ASN B 1 206 ? -31.531 -21.609 -9.125 1 98.06 206 ASN B CA 1
ATOM 4134 C C . ASN B 1 206 ? -31.625 -22.875 -8.297 1 98.06 206 ASN B C 1
ATOM 4136 O O . ASN B 1 206 ? -31.031 -23.891 -8.641 1 98.06 206 ASN B O 1
ATOM 4140 N N . HIS B 1 207 ? -32.281 -22.75 -7.148 1 97.88 207 HIS B N 1
ATOM 4141 C CA . HIS B 1 207 ? -32.531 -23.859 -6.25 1 97.88 207 HIS B CA 1
ATOM 4142 C C . HIS B 1 207 ? -31.25 -24.438 -5.68 1 97.88 207 HIS B C 1
ATOM 4144 O O . HIS B 1 207 ? -31.094 -25.656 -5.582 1 97.88 207 HIS B O 1
ATOM 4150 N N . LEU B 1 208 ? -30.281 -23.562 -5.473 1 98.06 208 LEU B N 1
ATOM 4151 C CA . LEU B 1 208 ? -29.047 -23.875 -4.777 1 98.06 208 LEU B CA 1
ATOM 4152 C C . LEU B 1 208 ? -28.984 -23.156 -3.43 1 98.06 208 LEU B C 1
ATOM 4154 O O . LEU B 1 208 ? -29.797 -22.281 -3.152 1 98.06 208 LEU B O 1
ATOM 4158 N N . GLU B 1 209 ? -28.094 -23.641 -2.562 1 96.69 209 GLU B N 1
ATOM 4159 C CA . GLU B 1 209 ? -28 -23.047 -1.235 1 96.69 209 GLU B CA 1
ATOM 4160 C C . GLU B 1 209 ? -26.531 -22.797 -0.856 1 96.69 209 GLU B C 1
ATOM 4162 O O . GLU B 1 209 ? -25.641 -23.547 -1.262 1 96.69 209 GLU B O 1
ATOM 4167 N N . LEU B 1 210 ? -26.375 -21.766 -0.151 1 97.94 210 LEU B N 1
ATOM 4168 C CA . LEU B 1 210 ? -25.078 -21.516 0.483 1 97.94 210 LEU B CA 1
ATOM 4169 C C . LEU B 1 210 ? -25.078 -22.031 1.916 1 97.94 210 LEU B C 1
ATOM 4171 O O . LEU B 1 210 ? -25.703 -21.453 2.797 1 97.94 210 LEU B O 1
ATOM 4175 N N . LYS B 1 211 ? -24.328 -23.062 2.115 1 96.81 211 LYS B N 1
ATOM 4176 C CA . LYS B 1 211 ? -24.266 -23.656 3.447 1 96.81 211 LYS B CA 1
ATOM 4177 C C . LYS B 1 211 ? -23.422 -22.797 4.391 1 96.81 211 LYS B C 1
ATOM 4179 O O . LYS B 1 211 ? -22.422 -22.203 3.982 1 96.81 211 LYS B O 1
ATOM 4184 N N . ASN B 1 212 ? -23.75 -22.781 5.605 1 95.56 212 ASN B N 1
ATOM 4185 C CA . ASN B 1 212 ? -23.078 -21.969 6.605 1 95.56 212 ASN B CA 1
ATOM 4186 C C . ASN B 1 212 ? -21.609 -22.375 6.766 1 95.56 212 ASN B C 1
ATOM 4188 O O . ASN B 1 212 ? -20.75 -21.531 7.043 1 95.56 212 ASN B O 1
ATOM 4192 N N . GLU B 1 213 ? -21.344 -23.656 6.562 1 96.38 213 GLU B N 1
ATOM 4193 C CA . GLU B 1 213 ? -19.984 -24.172 6.723 1 96.38 213 GLU B CA 1
ATOM 4194 C C . GLU B 1 213 ? -19.078 -23.719 5.57 1 96.38 213 GLU B C 1
ATOM 4196 O O . GLU B 1 213 ? -17.859 -23.844 5.648 1 96.38 213 GLU B O 1
ATOM 4201 N N . LEU B 1 214 ? -19.75 -23.156 4.52 1 98.25 214 LEU B N 1
ATOM 4202 C CA . LEU B 1 214 ? -19 -22.703 3.355 1 98.25 214 LEU B CA 1
ATOM 4203 C C . LEU B 1 214 ? -18.875 -21.188 3.34 1 98.25 214 LEU B C 1
ATOM 4205 O O . LEU B 1 214 ? -18.719 -20.578 2.275 1 98.25 214 LEU B O 1
ATOM 4209 N N . ILE B 1 215 ? -19.031 -20.625 4.535 1 97.38 215 ILE B N 1
ATOM 4210 C CA . ILE B 1 215 ? -18.781 -19.203 4.75 1 97.38 215 ILE B CA 1
ATOM 4211 C C . ILE B 1 215 ? -17.609 -19.016 5.711 1 97.38 215 ILE B C 1
ATOM 4213 O O . ILE B 1 215 ? -17.594 -19.609 6.797 1 97.38 215 ILE B O 1
ATOM 4217 N N . PHE B 1 216 ? -16.594 -18.25 5.25 1 96.75 216 PHE B N 1
ATOM 4218 C CA . PHE B 1 216 ? -15.43 -17.938 6.062 1 96.75 216 PHE B CA 1
ATOM 4219 C C . PHE B 1 216 ? -15.219 -16.438 6.145 1 96.75 216 PHE B C 1
ATOM 4221 O O . PHE B 1 216 ? -15.32 -15.727 5.141 1 96.75 216 PHE B O 1
ATOM 4228 N N . ASN B 1 217 ? -15.047 -15.93 7.32 1 92.44 217 ASN B N 1
ATOM 4229 C CA . ASN B 1 217 ? -14.727 -14.523 7.527 1 92.44 217 ASN B CA 1
ATOM 4230 C C . ASN B 1 217 ? -13.336 -14.344 8.133 1 92.44 217 ASN B C 1
ATOM 4232 O O . ASN B 1 217 ? -13.062 -14.844 9.219 1 92.44 217 ASN B O 1
ATOM 4236 N N . GLY B 1 218 ? -12.492 -13.711 7.348 1 88.19 218 GLY B N 1
ATOM 4237 C CA . GLY B 1 218 ? -11.148 -13.43 7.82 1 88.19 218 GLY B CA 1
ATOM 4238 C C . GLY B 1 218 ? -10.812 -11.953 7.836 1 88.19 218 GLY B C 1
ATOM 4239 O O . GLY B 1 218 ? -11.703 -11.109 7.73 1 88.19 218 GLY B O 1
ATOM 4240 N N . ASN B 1 219 ? -9.516 -11.586 8.039 1 83 219 ASN B N 1
ATOM 4241 C CA . ASN B 1 219 ? -9.047 -10.203 8.109 1 83 219 ASN B CA 1
ATOM 4242 C C . ASN B 1 219 ? -8.445 -9.742 6.789 1 83 219 ASN B C 1
ATOM 4244 O O . ASN B 1 219 ? -7.512 -8.938 6.777 1 83 219 ASN B O 1
ATOM 4248 N N . GLU B 1 220 ? -8.82 -10.375 5.723 1 88.44 220 GLU B N 1
ATOM 4249 C CA . GLU B 1 220 ? -8.516 -9.961 4.355 1 88.44 220 GLU B CA 1
ATOM 4250 C C . GLU B 1 220 ? -7.027 -10.078 4.059 1 88.44 220 GLU B C 1
ATOM 4252 O O . GLU B 1 220 ? -6.492 -9.344 3.229 1 88.44 220 GLU B O 1
ATOM 4257 N N . THR B 1 221 ? -6.355 -10.969 4.797 1 90.94 221 THR B N 1
ATOM 4258 C CA . THR B 1 221 ? -4.926 -11.164 4.566 1 90.94 221 THR B CA 1
ATOM 4259 C C . THR B 1 221 ? -4.68 -12.43 3.746 1 90.94 221 THR B C 1
ATOM 4261 O O . THR B 1 221 ? -5.562 -13.281 3.619 1 90.94 221 THR B O 1
ATOM 4264 N N . TYR B 1 222 ? -3.498 -12.5 3.215 1 95.5 222 TYR B N 1
ATOM 4265 C CA . TYR B 1 222 ? -3.057 -13.688 2.502 1 95.5 222 TYR B CA 1
ATOM 4266 C C . TYR B 1 222 ? -3.172 -14.93 3.385 1 95.5 222 TYR B C 1
ATOM 4268 O O . TYR B 1 222 ? -3.684 -15.961 2.951 1 95.5 222 TYR B O 1
ATOM 4276 N N . LYS B 1 223 ? -2.699 -14.852 4.605 1 95.44 223 LYS B N 1
ATOM 4277 C CA . LYS B 1 223 ? -2.746 -15.961 5.551 1 95.44 223 LYS B CA 1
ATOM 4278 C C . LYS B 1 223 ? -4.184 -16.375 5.832 1 95.44 223 LYS B C 1
ATOM 4280 O O . LYS B 1 223 ? -4.465 -17.562 6.016 1 95.44 223 LYS B O 1
ATOM 4285 N N . ASP B 1 224 ? -5.027 -15.445 5.836 1 95.5 224 ASP B N 1
ATOM 4286 C CA . ASP B 1 224 ? -6.441 -15.766 6.016 1 95.5 224 ASP B CA 1
ATOM 4287 C C . ASP B 1 224 ? -6.98 -16.547 4.824 1 95.5 224 ASP B C 1
ATOM 4289 O O . ASP B 1 224 ? -7.859 -17.406 4.984 1 95.5 224 ASP B O 1
ATOM 4293 N N . GLY B 1 225 ? -6.465 -16.234 3.641 1 97.38 225 GLY B N 1
ATOM 4294 C CA . GLY B 1 225 ? -6.844 -17.016 2.473 1 97.38 225 GLY B CA 1
ATOM 4295 C C . GLY B 1 225 ? -6.457 -18.484 2.584 1 97.38 225 GLY B C 1
ATOM 4296 O O . GLY B 1 225 ? -7.246 -19.359 2.242 1 97.38 225 GLY B O 1
ATOM 4297 N N . LEU B 1 226 ? -5.254 -18.734 3.148 1 97.62 226 LEU B N 1
ATOM 4298 C CA . LEU B 1 226 ? -4.801 -20.094 3.373 1 97.62 226 LEU B CA 1
ATOM 4299 C C . LEU B 1 226 ? -5.711 -20.812 4.363 1 97.62 226 LEU B C 1
ATOM 4301 O O . LEU B 1 226 ? -6.137 -21.953 4.117 1 97.62 226 LEU B O 1
ATOM 4305 N N . ARG B 1 227 ? -6.031 -20.141 5.402 1 97.56 227 ARG B N 1
ATOM 4306 C CA . ARG B 1 227 ? -6.891 -20.703 6.434 1 97.56 227 ARG B CA 1
ATOM 4307 C C . ARG B 1 227 ? -8.305 -20.938 5.906 1 97.56 227 ARG B C 1
ATOM 4309 O O . ARG B 1 227 ? -8.953 -21.922 6.262 1 97.56 227 ARG B O 1
ATOM 4316 N N . ALA B 1 228 ? -8.734 -20 5.141 1 98.06 228 ALA B N 1
ATOM 4317 C CA . ALA B 1 228 ? -10.07 -20.125 4.555 1 98.06 228 ALA B CA 1
ATOM 4318 C C . ALA B 1 228 ? -10.18 -21.406 3.729 1 98.06 228 ALA B C 1
ATOM 4320 O O . ALA B 1 228 ? -11.156 -22.141 3.857 1 98.06 228 ALA B O 1
ATOM 4321 N N . PHE B 1 229 ? -9.211 -21.656 2.922 1 98.5 229 PHE B N 1
ATOM 4322 C CA . PHE B 1 229 ? -9.266 -22.844 2.094 1 98.5 229 PHE B CA 1
ATOM 4323 C C . PHE B 1 229 ? -9.312 -24.109 2.957 1 98.5 229 PHE B C 1
ATOM 4325 O O . PHE B 1 229 ? -10.062 -25.031 2.664 1 98.5 229 PHE B O 1
ATOM 4332 N N . GLU B 1 230 ? -8.5 -24.125 3.961 1 97.81 230 GLU B N 1
ATOM 4333 C CA . GLU B 1 230 ? -8.484 -25.25 4.883 1 97.81 230 GLU B CA 1
ATOM 4334 C C . GLU B 1 230 ? -9.859 -25.5 5.484 1 97.81 230 GLU B C 1
ATOM 4336 O O . GLU B 1 230 ? -10.281 -26.641 5.641 1 97.81 230 GLU B O 1
ATOM 4341 N N . SER B 1 231 ? -10.516 -24.484 5.77 1 97.75 231 SER B N 1
ATOM 4342 C CA . SER B 1 231 ? -11.836 -24.562 6.391 1 97.75 231 SER B CA 1
ATOM 4343 C C . SER B 1 231 ? -12.891 -24.984 5.379 1 97.75 231 SER B C 1
ATOM 4345 O O . SER B 1 231 ? -13.867 -25.656 5.73 1 97.75 231 SER B O 1
ATOM 4347 N N . LEU B 1 232 ? -12.742 -24.625 4.133 1 98.25 232 LEU B N 1
ATOM 4348 C CA . LEU B 1 232 ? -13.797 -24.75 3.131 1 98.25 232 LEU B CA 1
ATOM 4349 C C . LEU B 1 232 ? -13.617 -26.016 2.312 1 98.25 232 LEU B C 1
ATOM 4351 O O . LEU B 1 232 ? -14.555 -26.5 1.673 1 98.25 232 LEU B O 1
ATOM 4355 N N . LYS B 1 233 ? -12.43 -26.594 2.299 1 96.94 233 LYS B N 1
ATOM 4356 C CA . LYS B 1 233 ? -12.07 -27.609 1.328 1 96.94 233 LYS B CA 1
ATOM 4357 C C . LYS B 1 233 ? -12.945 -28.859 1.49 1 96.94 233 LYS B C 1
ATOM 4359 O O . LYS B 1 233 ? -13.227 -29.547 0.514 1 96.94 233 LYS B O 1
ATOM 4364 N N . SER B 1 234 ? -13.375 -29.172 2.693 1 96.56 234 SER B N 1
ATOM 4365 C CA . SER B 1 234 ? -14.172 -30.359 2.939 1 96.56 234 SER B CA 1
ATOM 4366 C C . SER B 1 234 ? -15.516 -30.297 2.211 1 96.56 234 SER B C 1
ATOM 4368 O O . SER B 1 234 ? -16.094 -31.328 1.861 1 96.56 234 SER B O 1
ATOM 4370 N N . GLY B 1 235 ? -15.984 -29.094 1.916 1 97 235 GLY B N 1
ATOM 4371 C CA . GLY B 1 235 ? -17.25 -28.906 1.21 1 97 235 GLY B CA 1
ATOM 4372 C C . GLY B 1 235 ? -17.109 -29.016 -0.297 1 97 235 GLY B C 1
ATOM 4373 O O . GLY B 1 235 ? -18.109 -29.047 -1.017 1 97 235 GLY B O 1
ATOM 4374 N N . LYS B 1 236 ? -15.93 -29.094 -0.734 1 96.81 236 LYS B N 1
ATOM 4375 C CA . LYS B 1 236 ? -15.602 -29.234 -2.148 1 96.81 236 LYS B CA 1
ATOM 4376 C C . LYS B 1 236 ? -16.344 -28.203 -2.996 1 96.81 236 LYS B C 1
ATOM 4378 O O . LYS B 1 236 ? -17.031 -28.562 -3.957 1 96.81 236 LYS B O 1
ATOM 4383 N N . PRO B 1 237 ? -16.094 -26.969 -2.719 1 98.25 237 PRO B N 1
ATOM 4384 C CA . PRO B 1 237 ? -16.766 -25.953 -3.535 1 98.25 237 PRO B CA 1
ATOM 4385 C C . PRO B 1 237 ? -16.297 -25.953 -4.984 1 98.25 237 PRO B C 1
ATOM 4387 O O . PRO B 1 237 ? -15.117 -26.172 -5.25 1 98.25 237 PRO B O 1
ATOM 4390 N N . ASP B 1 238 ? -17.266 -25.641 -5.852 1 98.06 238 ASP B N 1
ATOM 4391 C CA . ASP B 1 238 ? -16.969 -25.438 -7.266 1 98.06 238 ASP B CA 1
ATOM 4392 C C . ASP B 1 238 ? -16.453 -24.031 -7.52 1 98.06 238 ASP B C 1
ATOM 4394 O O . ASP B 1 238 ? -15.758 -23.781 -8.5 1 98.06 238 ASP B O 1
ATOM 4398 N N . ALA B 1 239 ? -16.938 -23.141 -6.641 1 98.62 239 ALA B N 1
ATOM 4399 C CA . ALA B 1 239 ? -16.609 -21.734 -6.812 1 98.62 239 ALA B CA 1
ATOM 4400 C C . ALA B 1 239 ? -16.5 -21.031 -5.465 1 98.62 239 ALA B C 1
ATOM 4402 O O . ALA B 1 239 ? -17.281 -21.297 -4.551 1 98.62 239 ALA B O 1
ATOM 4403 N N . ILE B 1 240 ? -15.5 -20.203 -5.344 1 98.75 240 ILE B N 1
ATOM 4404 C CA . ILE B 1 240 ? -15.305 -19.391 -4.145 1 98.75 240 ILE B CA 1
ATOM 4405 C C . ILE B 1 240 ? -15.305 -17.906 -4.516 1 98.75 240 ILE B C 1
ATOM 4407 O O . ILE B 1 240 ? -14.547 -17.484 -5.391 1 98.75 240 ILE B O 1
ATOM 4411 N N . LEU B 1 241 ? -16.203 -17.188 -3.936 1 98.44 241 LEU B N 1
ATOM 4412 C CA . LEU B 1 241 ? -16.188 -15.727 -4.012 1 98.44 241 LEU B CA 1
ATOM 4413 C C . LEU B 1 241 ? -15.445 -15.125 -2.818 1 98.44 241 LEU B C 1
ATOM 4415 O O . LEU B 1 241 ? -15.805 -15.391 -1.668 1 98.44 241 LEU B O 1
ATOM 4419 N N . SER B 1 242 ? -14.422 -14.375 -3.078 1 97.25 242 SER B N 1
ATOM 4420 C CA . SER B 1 242 ? -13.625 -13.75 -2.025 1 97.25 242 SER B CA 1
ATOM 4421 C C . SER B 1 242 ? -13.641 -12.234 -2.146 1 97.25 242 SER B C 1
ATOM 4423 O O . SER B 1 242 ? -13.391 -11.688 -3.223 1 97.25 242 SER B O 1
ATOM 4425 N N . ILE B 1 243 ? -13.828 -11.562 -1.096 1 93.62 243 ILE B N 1
ATOM 4426 C CA . ILE B 1 243 ? -13.883 -10.109 -1.125 1 93.62 243 ILE B CA 1
ATOM 4427 C C . ILE B 1 243 ? -12.5 -9.539 -1.455 1 93.62 243 ILE B C 1
ATOM 4429 O O . ILE B 1 243 ? -12.367 -8.711 -2.354 1 93.62 243 ILE B O 1
ATOM 4433 N N . SER B 1 244 ? -11.5 -10.047 -0.843 1 93.19 244 SER B N 1
ATOM 4434 C CA . SER B 1 244 ? -10.148 -9.5 -0.917 1 93.19 244 SER B CA 1
ATOM 4435 C C . SER B 1 244 ? -9.297 -10.258 -1.934 1 93.19 244 SER B C 1
ATOM 4437 O O . SER B 1 244 ? -9.359 -11.484 -2.008 1 93.19 244 SER B O 1
ATOM 4439 N N . ASP B 1 245 ? -8.508 -9.469 -2.672 1 95.75 245 ASP B N 1
ATOM 4440 C CA . ASP B 1 245 ? -7.582 -10.094 -3.611 1 95.75 245 ASP B CA 1
ATOM 4441 C C . ASP B 1 245 ? -6.516 -10.906 -2.875 1 95.75 245 ASP B C 1
ATOM 4443 O O . ASP B 1 245 ? -6.129 -11.984 -3.324 1 95.75 245 ASP B O 1
ATOM 4447 N N . GLU B 1 246 ? -6.07 -10.391 -1.767 1 94.94 246 GLU B N 1
ATOM 4448 C CA . GLU B 1 246 ? -5.039 -11.086 -1.004 1 94.94 246 GLU B CA 1
ATOM 4449 C C . GLU B 1 246 ? -5.543 -12.438 -0.502 1 94.94 246 GLU B C 1
ATOM 4451 O O . GLU B 1 246 ? -4.832 -13.438 -0.589 1 94.94 246 GLU B O 1
ATOM 4456 N N . GLN B 1 247 ? -6.699 -12.438 0.002 1 96.19 247 GLN B N 1
ATOM 4457 C CA . GLN B 1 247 ? -7.301 -13.695 0.437 1 96.19 247 GLN B CA 1
ATOM 4458 C C . GLN B 1 247 ? -7.469 -14.656 -0.734 1 96.19 247 GLN B C 1
ATOM 4460 O O . GLN B 1 247 ? -7.238 -15.859 -0.594 1 96.19 247 GLN B O 1
ATOM 4465 N N . ALA B 1 248 ? -7.906 -14.102 -1.85 1 98.19 248 ALA B N 1
ATOM 4466 C CA . ALA B 1 248 ? -8.109 -14.93 -3.035 1 98.19 248 ALA B CA 1
ATOM 4467 C C . ALA B 1 248 ? -6.809 -15.586 -3.479 1 98.19 248 ALA B C 1
ATOM 4469 O O . ALA B 1 248 ? -6.797 -16.75 -3.871 1 98.19 248 ALA B O 1
ATOM 4470 N N . ILE B 1 249 ? -5.742 -14.828 -3.393 1 98.12 249 ILE B N 1
ATOM 4471 C CA . ILE B 1 249 ? -4.438 -15.375 -3.738 1 98.12 249 ILE B CA 1
ATOM 4472 C C . ILE B 1 249 ? -4.078 -16.5 -2.771 1 98.12 249 ILE B C 1
ATOM 4474 O O . ILE B 1 249 ? -3.588 -17.562 -3.186 1 98.12 249 ILE B O 1
ATOM 4478 N N . GLY B 1 250 ? -4.328 -16.281 -1.478 1 98.25 250 GLY B N 1
ATOM 4479 C CA . GLY B 1 250 ? -4.137 -17.344 -0.5 1 98.25 250 GLY B CA 1
ATOM 4480 C C . GLY B 1 250 ? -4.934 -18.594 -0.813 1 98.25 250 GLY B C 1
ATOM 4481 O O . GLY B 1 250 ? -4.422 -19.719 -0.683 1 98.25 250 GLY B O 1
ATOM 4482 N N . LEU B 1 251 ? -6.145 -18.422 -1.251 1 98.62 251 LEU B N 1
ATOM 4483 C CA . LEU B 1 251 ? -7.012 -19.531 -1.644 1 98.62 251 LEU B CA 1
ATOM 4484 C C . LEU B 1 251 ? -6.418 -20.297 -2.824 1 98.62 251 LEU B C 1
ATOM 4486 O O . LEU B 1 251 ? -6.387 -21.516 -2.818 1 98.62 251 LEU B O 1
ATOM 4490 N N . VAL B 1 252 ? -5.953 -19.578 -3.84 1 98.5 252 VAL B N 1
ATOM 4491 C CA . VAL B 1 252 ? -5.371 -20.188 -5.031 1 98.5 252 VAL B CA 1
ATOM 4492 C C . VAL B 1 252 ? -4.16 -21.031 -4.641 1 98.5 252 VAL B C 1
ATOM 4494 O O . VAL B 1 252 ? -4.051 -22.188 -5.039 1 98.5 252 VAL B O 1
ATOM 4497 N N . HIS B 1 253 ? -3.311 -20.469 -3.812 1 97.81 253 HIS B N 1
ATOM 4498 C CA . HIS B 1 253 ? -2.078 -21.141 -3.438 1 97.81 253 HIS B CA 1
ATOM 4499 C C . HIS B 1 253 ? -2.367 -22.359 -2.562 1 97.81 253 HIS B C 1
ATOM 4501 O O . HIS B 1 253 ? -1.748 -23.422 -2.729 1 97.81 253 HIS B O 1
ATOM 4507 N N . ALA B 1 254 ? -3.258 -22.188 -1.621 1 98.06 254 ALA B N 1
ATOM 4508 C CA . ALA B 1 254 ? -3.621 -23.297 -0.754 1 98.06 254 ALA B CA 1
ATOM 4509 C C . ALA B 1 254 ? -4.219 -24.453 -1.561 1 98.06 254 ALA B C 1
ATOM 4511 O O . ALA B 1 254 ? -3.914 -25.625 -1.311 1 98.06 254 ALA B O 1
ATOM 4512 N N . ALA B 1 255 ? -5.059 -24.141 -2.533 1 98.19 255 ALA B N 1
ATOM 4513 C CA . ALA B 1 255 ? -5.625 -25.156 -3.42 1 98.19 255 ALA B CA 1
ATOM 4514 C C . ALA B 1 255 ? -4.527 -25.891 -4.188 1 98.19 255 ALA B C 1
ATOM 4516 O O . ALA B 1 255 ? -4.492 -27.125 -4.211 1 98.19 255 ALA B O 1
ATOM 4517 N N . GLN B 1 256 ? -3.635 -25.109 -4.719 1 96 256 GLN B N 1
ATOM 4518 C CA . GLN B 1 256 ? -2.539 -25.672 -5.492 1 96 256 GLN B CA 1
ATOM 4519 C C . GLN B 1 256 ? -1.655 -26.562 -4.625 1 96 256 GLN B C 1
ATOM 4521 O O . GLN B 1 256 ? -1.237 -27.641 -5.055 1 96 256 GLN B O 1
ATOM 4526 N N . ASP B 1 257 ? -1.431 -26.125 -3.449 1 95.88 257 ASP B N 1
ATOM 4527 C CA . ASP B 1 257 ? -0.602 -26.875 -2.516 1 95.88 257 ASP B CA 1
ATOM 4528 C C . ASP B 1 257 ? -1.222 -28.234 -2.209 1 95.88 257 ASP B C 1
ATOM 4530 O O . ASP B 1 257 ? -0.508 -29.203 -1.908 1 95.88 257 ASP B O 1
ATOM 4534 N N . GLU B 1 258 ? -2.471 -28.344 -2.387 1 96.19 258 GLU B N 1
ATOM 4535 C CA . GLU B 1 258 ? -3.184 -29.578 -2.064 1 96.19 258 GLU B CA 1
ATOM 4536 C C . GLU B 1 258 ? -3.5 -30.375 -3.324 1 96.19 258 GLU B C 1
ATOM 4538 O O . GLU B 1 258 ? -4.227 -31.359 -3.27 1 96.19 258 GLU B O 1
ATOM 4543 N N . GLY B 1 259 ? -3.047 -29.922 -4.398 1 96.38 259 GLY B N 1
ATOM 4544 C CA . GLY B 1 259 ? -3.23 -30.641 -5.648 1 96.38 259 GLY B CA 1
ATOM 4545 C C . GLY B 1 259 ? -4.578 -30.391 -6.297 1 96.38 259 GLY B C 1
ATOM 4546 O O . GLY B 1 259 ? -5.02 -31.156 -7.156 1 96.38 259 GLY B O 1
ATOM 4547 N N . VAL B 1 260 ? -5.293 -29.375 -5.816 1 97.56 260 VAL B N 1
ATOM 4548 C CA . VAL B 1 260 ? -6.562 -28.969 -6.41 1 97.56 260 VAL B CA 1
ATOM 4549 C C . VAL B 1 260 ? -6.312 -28.016 -7.574 1 97.56 260 VAL B C 1
ATOM 4551 O O . VAL B 1 260 ? -5.633 -27 -7.414 1 97.56 260 VAL B O 1
ATOM 4554 N N . ASN B 1 261 ? -6.887 -28.281 -8.719 1 97.25 261 ASN B N 1
ATOM 4555 C CA . ASN B 1 261 ? -6.641 -27.484 -9.906 1 97.25 261 ASN B CA 1
ATOM 4556 C C . ASN B 1 261 ? -7.559 -26.266 -9.961 1 97.25 261 ASN B C 1
ATOM 4558 O O . ASN B 1 261 ? -8.766 -26.375 -9.742 1 97.25 261 ASN B O 1
ATOM 4562 N N . VAL B 1 262 ? -7.023 -25.156 -10.211 1 98 262 VAL B N 1
ATOM 4563 C CA . VAL B 1 262 ? -7.75 -23.906 -10.453 1 98 262 VAL B CA 1
ATOM 4564 C C . VAL B 1 262 ? -7.609 -23.516 -11.922 1 98 262 VAL B C 1
ATOM 4566 O O . VAL B 1 262 ? -6.496 -23.297 -12.406 1 98 262 VAL B O 1
ATOM 4569 N N . PRO B 1 263 ? -8.703 -23.469 -12.656 1 97.75 263 PRO B N 1
ATOM 4570 C CA . PRO B 1 263 ? -10.102 -23.359 -12.234 1 97.75 263 PRO B CA 1
ATOM 4571 C C . PRO B 1 263 ? -10.859 -24.688 -12.352 1 97.75 263 PRO B C 1
ATOM 4573 O O . PRO B 1 263 ? -12.062 -24.734 -12.094 1 97.75 263 PRO B O 1
ATOM 4576 N N . GLU B 1 264 ? -10.203 -25.719 -12.797 1 97.56 264 GLU B N 1
ATOM 4577 C CA . GLU B 1 264 ? -10.891 -26.953 -13.188 1 97.56 264 GLU B CA 1
ATOM 4578 C C . GLU B 1 264 ? -11.68 -27.547 -12.016 1 97.56 264 GLU B C 1
ATOM 4580 O O . GLU B 1 264 ? -12.836 -27.938 -12.18 1 97.56 264 GLU B O 1
ATOM 4585 N N . ASP B 1 265 ? -11.055 -27.594 -10.844 1 97.5 265 ASP B N 1
ATOM 4586 C CA . ASP B 1 265 ? -11.688 -28.203 -9.68 1 97.5 265 ASP B CA 1
ATOM 4587 C C . ASP B 1 265 ? -12.422 -27.141 -8.852 1 97.5 265 ASP B C 1
ATOM 4589 O O . ASP B 1 265 ? -13.422 -27.453 -8.195 1 97.5 265 ASP B O 1
ATOM 4593 N N . VAL B 1 266 ? -11.875 -25.953 -8.812 1 98.38 266 VAL B N 1
ATOM 4594 C CA . VAL B 1 266 ? -12.492 -24.875 -8.047 1 98.38 266 VAL B CA 1
ATOM 4595 C C . VAL B 1 266 ? -12.195 -23.531 -8.711 1 98.38 266 VAL B C 1
ATOM 4597 O O . VAL B 1 266 ? -11.039 -23.234 -9.031 1 98.38 266 VAL B O 1
ATOM 4600 N N . GLN B 1 267 ? -13.266 -22.781 -8.992 1 98.69 267 GLN B N 1
ATOM 4601 C CA . GLN B 1 267 ? -13.125 -21.438 -9.516 1 98.69 267 GLN B CA 1
ATOM 4602 C C . GLN B 1 267 ? -13.023 -20.422 -8.383 1 98.69 267 GLN B C 1
ATOM 4604 O O . GLN B 1 267 ? -13.672 -20.562 -7.348 1 98.69 267 GLN B O 1
ATOM 4609 N N . ILE B 1 268 ? -12.141 -19.422 -8.539 1 98.75 268 ILE B N 1
ATOM 4610 C CA . ILE B 1 268 ? -11.938 -18.406 -7.52 1 98.75 268 ILE B CA 1
ATOM 4611 C C . ILE B 1 268 ? -12.047 -17.016 -8.148 1 98.75 268 ILE B C 1
ATOM 4613 O O . ILE B 1 268 ? -11.414 -16.734 -9.164 1 98.75 268 ILE B O 1
ATOM 4617 N N . ILE B 1 269 ? -12.836 -16.172 -7.598 1 98.56 269 ILE B N 1
ATOM 4618 C CA . ILE B 1 269 ? -13.023 -14.812 -8.094 1 98.56 269 ILE B CA 1
ATOM 4619 C C . ILE B 1 269 ? -13.016 -13.828 -6.918 1 98.56 269 ILE B C 1
ATOM 4621 O O . ILE B 1 269 ? -13.57 -14.125 -5.855 1 98.56 269 ILE B O 1
ATOM 4625 N N . SER B 1 270 ? -12.359 -12.68 -7.078 1 97.56 270 SER B N 1
ATOM 4626 C CA . SER B 1 270 ? -12.305 -11.672 -6.023 1 97.56 270 SER B CA 1
ATOM 4627 C C . SER B 1 270 ? -13.078 -10.422 -6.418 1 97.56 270 SER B C 1
ATOM 4629 O O . SER B 1 270 ? -13.688 -10.375 -7.488 1 97.56 270 SER B O 1
ATOM 4631 N N . PHE B 1 271 ? -13.133 -9.359 -5.52 1 94.06 271 PHE B N 1
ATOM 4632 C CA . PHE B 1 271 ? -14 -8.211 -5.758 1 94.06 271 PHE B CA 1
ATOM 4633 C C . PHE B 1 271 ? -13.203 -6.914 -5.719 1 94.06 271 PHE B C 1
ATOM 4635 O O . PHE B 1 271 ? -13.781 -5.824 -5.762 1 94.06 271 PHE B O 1
ATOM 4642 N N . ASN B 1 272 ? -11.906 -6.875 -5.676 1 90.38 272 ASN B N 1
ATOM 4643 C CA . ASN B 1 272 ? -11.18 -5.621 -5.527 1 90.38 272 ASN B CA 1
ATOM 4644 C C . ASN B 1 272 ? -10.438 -5.25 -6.805 1 90.38 272 ASN B C 1
ATOM 4646 O O . ASN B 1 272 ? -10.391 -4.074 -7.18 1 90.38 272 ASN B O 1
ATOM 4650 N N . ASN B 1 273 ? -9.883 -6.172 -7.398 1 94.56 273 ASN B N 1
ATOM 4651 C CA . ASN B 1 273 ? -9.102 -6.027 -8.625 1 94.56 273 ASN B CA 1
ATOM 4652 C C . ASN B 1 273 ? -7.918 -5.082 -8.422 1 94.56 273 ASN B C 1
ATOM 4654 O O . ASN B 1 273 ? -7.734 -4.141 -9.195 1 94.56 273 ASN B O 1
ATOM 4658 N N . THR B 1 274 ? -7.207 -5.266 -7.375 1 93.19 274 THR B N 1
ATOM 4659 C CA . THR B 1 274 ? -5.93 -4.57 -7.234 1 93.19 274 THR B CA 1
ATOM 4660 C C . THR B 1 274 ? -4.891 -5.152 -8.188 1 93.19 274 THR B C 1
ATOM 4662 O O . THR B 1 274 ? -5.156 -6.141 -8.875 1 93.19 274 THR B O 1
ATOM 4665 N N . ARG B 1 275 ? -3.756 -4.539 -8.203 1 90.81 275 ARG B N 1
ATOM 4666 C CA . ARG B 1 275 ? -2.713 -5.023 -9.109 1 90.81 275 ARG B CA 1
ATOM 4667 C C . ARG B 1 275 ? -2.299 -6.445 -8.75 1 90.81 275 ARG B C 1
ATOM 4669 O O . ARG B 1 275 ? -1.714 -7.152 -9.578 1 90.81 275 ARG B O 1
ATOM 4676 N N . LEU B 1 276 ? -2.688 -6.938 -7.633 1 94.88 276 LEU B N 1
ATOM 4677 C CA . LEU B 1 276 ? -2.332 -8.273 -7.156 1 94.88 276 LEU B CA 1
ATOM 4678 C C . LEU B 1 276 ? -2.932 -9.344 -8.055 1 94.88 276 LEU B C 1
ATOM 4680 O O . LEU B 1 276 ? -2.398 -10.453 -8.148 1 94.88 276 LEU B O 1
ATOM 4684 N N . VAL B 1 277 ? -3.967 -9.031 -8.773 1 96.25 277 VAL B N 1
ATOM 4685 C CA . VAL B 1 277 ? -4.703 -10.031 -9.547 1 96.25 277 VAL B CA 1
ATOM 4686 C C . VAL B 1 277 ? -3.836 -10.531 -10.695 1 96.25 277 VAL B C 1
ATOM 4688 O O . VAL B 1 277 ? -4.031 -11.648 -11.195 1 96.25 277 VAL B O 1
ATOM 4691 N N . GLU B 1 278 ? -2.9 -9.703 -11.07 1 94.56 278 GLU B N 1
ATOM 4692 C CA . GLU B 1 278 ? -2.02 -10.078 -12.172 1 94.56 278 GLU B CA 1
ATOM 4693 C C . GLU B 1 278 ? -0.758 -10.773 -11.656 1 94.56 278 GLU B C 1
ATOM 4695 O O . GLU B 1 278 ? -0.017 -11.375 -12.438 1 94.56 278 GLU B O 1
ATOM 4700 N N . MET B 1 279 ? -0.57 -10.789 -10.383 1 95.75 279 MET B N 1
ATOM 4701 C CA . MET B 1 279 ? 0.687 -11.258 -9.812 1 95.75 279 MET B CA 1
ATOM 4702 C C . MET B 1 279 ? 0.526 -12.664 -9.227 1 95.75 279 MET B C 1
ATOM 4704 O O . MET B 1 279 ? 1.229 -13.031 -8.289 1 95.75 279 MET B O 1
ATOM 4708 N N . VAL B 1 280 ? -0.412 -13.32 -9.719 1 96.5 280 VAL B N 1
ATOM 4709 C CA . VAL B 1 280 ? -0.68 -14.695 -9.312 1 96.5 280 VAL B CA 1
ATOM 4710 C C . VAL B 1 280 ? -0.927 -15.555 -10.547 1 96.5 280 VAL B C 1
ATOM 4712 O O . VAL B 1 280 ? -1.37 -15.055 -11.586 1 96.5 280 VAL B O 1
ATOM 4715 N N . ARG B 1 281 ? -0.53 -16.875 -10.453 1 94.5 281 ARG B N 1
ATOM 4716 C CA . ARG B 1 281 ? -0.787 -17.828 -11.531 1 94.5 281 ARG B CA 1
ATOM 4717 C C . ARG B 1 281 ? -1.669 -18.969 -11.039 1 94.5 281 ARG B C 1
ATOM 4719 O O . ARG B 1 281 ? -1.338 -19.641 -10.062 1 94.5 281 ARG B O 1
ATOM 4726 N N . PRO B 1 282 ? -2.742 -19.312 -11.75 1 96.31 282 PRO B N 1
ATOM 4727 C CA . PRO B 1 282 ? -3.27 -18.5 -12.844 1 96.31 282 PRO B CA 1
ATOM 4728 C C . PRO B 1 282 ? -3.725 -17.109 -12.391 1 96.31 282 PRO B C 1
ATOM 4730 O O . PRO B 1 282 ? -3.953 -16.891 -11.195 1 96.31 282 PRO B O 1
ATOM 4733 N N . GLN B 1 283 ? -3.803 -16.203 -13.297 1 97.25 283 GLN B N 1
ATOM 4734 C CA . GLN B 1 283 ? -4.227 -14.852 -12.953 1 97.25 283 GLN B CA 1
ATOM 4735 C C . GLN B 1 283 ? -5.656 -14.844 -12.414 1 97.25 283 GLN B C 1
ATOM 4737 O O . GLN B 1 283 ? -6.508 -15.594 -12.898 1 97.25 283 GLN B O 1
ATOM 4742 N N . LEU B 1 284 ? -5.906 -13.961 -11.539 1 98.25 284 LEU B N 1
ATOM 4743 C CA . LEU B 1 284 ? -7.117 -13.992 -10.727 1 98.25 284 LEU B CA 1
ATOM 4744 C C . LEU B 1 284 ? -8.258 -13.258 -11.422 1 98.25 284 LEU B C 1
ATOM 4746 O O . LEU B 1 284 ? -8.102 -12.109 -11.836 1 98.25 284 LEU B O 1
ATOM 4750 N N . SER B 1 285 ? -9.43 -13.93 -11.625 1 98.62 285 SER B N 1
ATOM 4751 C CA . SER B 1 285 ? -10.672 -13.281 -12.031 1 98.62 285 SER B CA 1
ATOM 4752 C C . SER B 1 285 ? -11.188 -12.352 -10.938 1 98.62 285 SER B C 1
ATOM 4754 O O . SER B 1 285 ? -11.086 -12.664 -9.75 1 98.62 285 SER B O 1
ATOM 4756 N N . SER B 1 286 ? -11.711 -11.211 -11.391 1 98.38 286 SER B N 1
ATOM 4757 C CA . SER B 1 286 ? -12.102 -10.258 -10.359 1 98.38 286 SER B CA 1
ATOM 4758 C C . SER B 1 286 ? -13.156 -9.281 -10.875 1 98.38 286 SER B C 1
ATOM 4760 O O . SER B 1 286 ? -13.219 -9.008 -12.07 1 98.38 286 SER B O 1
ATOM 4762 N N . VAL B 1 287 ? -14.016 -8.852 -9.938 1 97.5 287 VAL B N 1
ATOM 4763 C CA . VAL B 1 287 ? -14.828 -7.66 -10.164 1 97.5 287 VAL B CA 1
ATOM 4764 C C . VAL B 1 287 ? -13.938 -6.418 -10.141 1 97.5 287 VAL B C 1
ATOM 4766 O O . VAL B 1 287 ? -13.148 -6.23 -9.203 1 97.5 287 VAL B O 1
ATOM 4769 N N . ILE B 1 288 ? -14.008 -5.66 -11.164 1 96.56 288 ILE B N 1
ATOM 4770 C CA . ILE B 1 288 ? -13.219 -4.441 -11.258 1 96.56 288 ILE B CA 1
ATOM 4771 C C . ILE B 1 288 ? -13.984 -3.275 -10.641 1 96.56 288 ILE B C 1
ATOM 4773 O O . ILE B 1 288 ? -14.992 -2.828 -11.195 1 96.56 288 ILE B O 1
ATOM 4777 N N . GLN B 1 289 ? -13.477 -2.891 -9.438 1 93.81 289 GLN B N 1
ATOM 4778 C CA . GLN B 1 289 ? -13.891 -1.615 -8.852 1 93.81 289 GLN B CA 1
ATOM 4779 C C . GLN B 1 289 ? -12.992 -0.478 -9.344 1 93.81 289 GLN B C 1
ATOM 4781 O O . GLN B 1 289 ? -11.766 -0.583 -9.297 1 93.81 289 GLN B O 1
ATOM 4786 N N . PRO B 1 290 ? -13.57 0.525 -9.922 1 94.31 290 PRO B N 1
ATOM 4787 C CA . PRO B 1 290 ? -12.711 1.661 -10.266 1 94.31 290 PRO B CA 1
ATOM 4788 C C . PRO B 1 290 ? -12.18 2.395 -9.039 1 94.31 290 PRO B C 1
ATOM 4790 O O . PRO B 1 290 ? -12.625 3.504 -8.734 1 94.31 290 PRO B O 1
ATOM 4793 N N . LEU B 1 291 ? -11.172 1.85 -8.367 1 93.06 291 LEU B N 1
ATOM 4794 C CA . LEU B 1 291 ? -10.672 2.299 -7.074 1 93.06 291 LEU B CA 1
ATOM 4795 C C . LEU B 1 291 ? -10.172 3.736 -7.152 1 93.06 291 LEU B C 1
ATOM 4797 O O . LEU B 1 291 ? -10.5 4.562 -6.301 1 93.06 291 LEU B O 1
ATOM 4801 N N . TYR B 1 292 ? -9.375 4.02 -8.18 1 91.25 292 TYR B N 1
ATOM 4802 C CA . TYR B 1 292 ? -8.891 5.383 -8.383 1 91.25 292 TYR B CA 1
ATOM 4803 C C . TYR B 1 292 ? -10.055 6.363 -8.469 1 91.25 292 TYR B C 1
ATOM 4805 O O . TYR B 1 292 ? -10.039 7.41 -7.816 1 91.25 292 TYR B O 1
ATOM 4813 N N . ASP B 1 293 ? -11.039 5.969 -9.188 1 95.5 293 ASP B N 1
ATOM 4814 C CA . ASP B 1 293 ? -12.188 6.84 -9.398 1 95.5 293 ASP B CA 1
ATOM 4815 C C . ASP B 1 293 ? -13.016 6.988 -8.125 1 95.5 293 ASP B C 1
ATOM 4817 O O . ASP B 1 293 ? -13.594 8.047 -7.871 1 95.5 293 ASP B O 1
ATOM 4821 N N . ILE B 1 294 ? -13.125 5.953 -7.406 1 94.94 294 ILE B N 1
ATOM 4822 C CA . ILE B 1 294 ? -13.867 6.02 -6.156 1 94.94 294 ILE B CA 1
ATOM 4823 C C . ILE B 1 294 ? -13.242 7.055 -5.23 1 94.94 294 ILE B C 1
ATOM 4825 O O . ILE B 1 294 ? -13.945 7.895 -4.656 1 94.94 294 ILE B O 1
ATOM 4829 N N . GLY B 1 295 ? -11.93 6.984 -5.121 1 94.62 295 GLY B N 1
ATOM 4830 C CA . GLY B 1 295 ? -11.234 7.984 -4.328 1 94.62 295 GLY B CA 1
ATOM 4831 C C . GLY B 1 295 ? -11.367 9.391 -4.887 1 94.62 295 GLY B C 1
ATOM 4832 O O . GLY B 1 295 ? -11.625 10.336 -4.141 1 94.62 295 GLY B O 1
ATOM 4833 N N . ALA B 1 296 ? -11.203 9.492 -6.211 1 95.38 296 ALA B N 1
ATOM 4834 C CA . ALA B 1 296 ? -11.266 10.781 -6.895 1 95.38 296 ALA B CA 1
ATOM 4835 C C . ALA B 1 296 ? -12.641 11.414 -6.754 1 95.38 296 ALA B C 1
ATOM 4837 O O . ALA B 1 296 ? -12.766 12.586 -6.391 1 95.38 296 ALA B O 1
ATOM 4838 N N . VAL B 1 297 ? -13.695 10.633 -7.012 1 96.12 297 VAL B N 1
ATOM 4839 C CA . VAL B 1 297 ? -15.07 11.117 -6.949 1 96.12 297 VAL B CA 1
ATOM 4840 C C . VAL B 1 297 ? -15.43 11.461 -5.508 1 96.12 297 VAL B C 1
ATOM 4842 O O . VAL B 1 297 ? -16.141 12.438 -5.258 1 96.12 297 VAL B O 1
ATOM 4845 N N . GLY B 1 298 ? -14.922 10.633 -4.586 1 95.62 298 GLY B N 1
ATOM 4846 C CA . GLY B 1 298 ? -15.133 10.945 -3.182 1 95.62 298 GLY B CA 1
ATOM 4847 C C . GLY B 1 298 ? -14.586 12.297 -2.781 1 95.62 298 GLY B C 1
ATOM 4848 O O . GLY B 1 298 ? -15.266 13.078 -2.104 1 95.62 298 GLY B O 1
ATOM 4849 N N . MET B 1 299 ? -13.422 12.609 -3.229 1 95.56 299 MET B N 1
ATOM 4850 C CA . MET B 1 299 ? -12.797 13.898 -2.924 1 95.56 299 MET B CA 1
ATOM 4851 C C . MET B 1 299 ? -13.539 15.039 -3.611 1 95.56 299 MET B C 1
ATOM 4853 O O . MET B 1 299 ? -13.688 16.125 -3.041 1 95.56 299 MET B O 1
ATOM 4857 N N . ARG B 1 300 ? -13.953 14.797 -4.809 1 95.56 300 ARG B N 1
ATOM 4858 C CA . ARG B 1 300 ? -14.727 15.812 -5.527 1 95.56 300 ARG B CA 1
ATOM 4859 C C . ARG B 1 300 ? -16.031 16.109 -4.805 1 95.56 300 ARG B C 1
ATOM 4861 O O . ARG B 1 300 ? -16.438 17.281 -4.703 1 95.56 300 ARG B O 1
ATOM 4868 N N . LEU B 1 301 ? -16.688 15.109 -4.387 1 95.62 301 LEU B N 1
ATOM 4869 C CA . LEU B 1 301 ? -17.922 15.273 -3.623 1 95.62 301 LEU B CA 1
ATOM 4870 C C . LEU B 1 301 ? -17.672 16.078 -2.348 1 95.62 301 LEU B C 1
ATOM 4872 O O . LEU B 1 301 ? -18.453 16.969 -2.006 1 95.62 301 LEU B O 1
ATOM 4876 N N . LEU B 1 302 ? -16.594 15.742 -1.662 1 95.75 302 LEU B N 1
ATOM 4877 C CA . LEU B 1 302 ? -16.219 16.469 -0.448 1 95.75 302 LEU B CA 1
ATOM 4878 C C . LEU B 1 302 ? -15.961 17.938 -0.744 1 95.75 302 LEU B C 1
ATOM 4880 O O . LEU B 1 302 ? -16.359 18.812 0.031 1 95.75 302 LEU B O 1
ATOM 4884 N N . THR B 1 303 ? -15.336 18.172 -1.845 1 93.94 303 THR B N 1
ATOM 4885 C CA . THR B 1 303 ? -15.047 19.547 -2.238 1 93.94 303 THR B CA 1
ATOM 4886 C C . THR B 1 303 ? -16.344 20.328 -2.482 1 93.94 303 THR B C 1
ATOM 4888 O O . THR B 1 303 ? -16.438 21.5 -2.131 1 93.94 303 THR B O 1
ATOM 4891 N N . LYS B 1 304 ? -17.25 19.703 -3.062 1 94.19 304 LYS B N 1
ATOM 4892 C CA . LYS B 1 304 ? -18.547 20.359 -3.285 1 94.19 304 LYS B CA 1
ATOM 4893 C C . LYS B 1 304 ? -19.203 20.734 -1.962 1 94.19 304 LYS B C 1
ATOM 4895 O O . LYS B 1 304 ? -19.766 21.828 -1.832 1 94.19 304 LYS B O 1
ATOM 4900 N N . TYR B 1 305 ? -19.109 19.859 -1.028 1 93.38 305 TYR B N 1
ATOM 4901 C CA . TYR B 1 305 ? -19.656 20.141 0.295 1 93.38 305 TYR B CA 1
ATOM 4902 C C . TYR B 1 305 ? -18.922 21.312 0.943 1 93.38 305 TYR B C 1
ATOM 4904 O O . TYR B 1 305 ? -19.562 22.219 1.509 1 93.38 305 TYR B O 1
ATOM 4912 N N . MET B 1 306 ? -17.656 21.266 0.843 1 92.06 306 MET B N 1
ATOM 4913 C CA . MET B 1 306 ? -16.844 22.297 1.466 1 92.06 306 MET B CA 1
ATOM 4914 C C . MET B 1 306 ? -17.109 23.656 0.823 1 92.06 306 MET B C 1
ATOM 4916 O O . MET B 1 306 ? -17 24.688 1.486 1 92.06 306 MET B O 1
ATOM 4920 N N . ASN B 1 307 ? -17.5 23.641 -0.358 1 90.5 307 ASN B N 1
ATOM 4921 C CA . ASN B 1 307 ? -17.797 24.875 -1.079 1 90.5 307 ASN B CA 1
ATOM 4922 C C . ASN B 1 307 ? -19.281 25.203 -1.029 1 90.5 307 ASN B C 1
ATOM 4924 O O . ASN B 1 307 ? -19.734 26.125 -1.707 1 90.5 307 ASN B O 1
ATOM 4928 N N . GLU B 1 308 ? -20.031 24.469 -0.4 1 90.62 308 GLU B N 1
ATOM 4929 C CA . GLU B 1 308 ? -21.469 24.656 -0.233 1 90.62 308 GLU B CA 1
ATOM 4930 C C . GLU B 1 308 ? -22.188 24.656 -1.581 1 90.62 308 GLU B C 1
ATOM 4932 O O . GLU B 1 308 ? -23.062 25.484 -1.819 1 90.62 308 GLU B O 1
ATOM 4937 N N . GLU B 1 309 ? -21.625 23.828 -2.377 1 91.19 309 GLU B N 1
ATOM 4938 C CA . GLU B 1 309 ? -22.297 23.656 -3.668 1 91.19 309 GLU B CA 1
ATOM 4939 C C . GLU B 1 309 ? -23.469 22.688 -3.557 1 91.19 309 GLU B C 1
ATOM 4941 O O . GLU B 1 309 ? -23.547 21.891 -2.623 1 91.19 309 GLU B O 1
ATOM 4946 N N . GLU B 1 310 ? -24.375 22.844 -4.469 1 89.44 310 GLU B N 1
ATOM 4947 C CA . GLU B 1 310 ? -25.516 21.922 -4.516 1 89.44 310 GLU B CA 1
ATOM 4948 C C . GLU B 1 310 ? -25.062 20.516 -4.879 1 89.44 310 GLU B C 1
ATOM 4950 O O . GLU B 1 310 ? -24.219 20.328 -5.754 1 89.44 310 GLU B O 1
ATOM 4955 N N . ILE B 1 311 ? -25.594 19.641 -4.125 1 89.88 311 ILE B N 1
ATOM 4956 C CA . ILE B 1 311 ? -25.281 18.234 -4.367 1 89.88 311 ILE B CA 1
ATOM 4957 C C . ILE B 1 311 ? -26.531 17.484 -4.836 1 89.88 311 ILE B C 1
ATOM 4959 O O . ILE B 1 311 ? -27.516 17.391 -4.098 1 89.88 311 ILE B O 1
ATOM 4963 N N . ASP B 1 312 ? -26.453 16.938 -6.039 1 88.12 312 ASP B N 1
ATOM 4964 C CA . ASP B 1 312 ? -27.594 16.25 -6.637 1 88.12 312 ASP B CA 1
ATOM 4965 C C . ASP B 1 312 ? -27.641 14.789 -6.18 1 88.12 312 ASP B C 1
ATOM 4967 O O . ASP B 1 312 ? -28.719 14.25 -5.926 1 88.12 312 ASP B O 1
ATOM 4971 N N . GLU B 1 313 ? -26.5 14.188 -6.074 1 90 313 GLU B N 1
ATOM 4972 C CA . GLU B 1 313 ? -26.406 12.773 -5.723 1 90 313 GLU B CA 1
ATOM 4973 C C . GLU B 1 313 ? -25.406 12.539 -4.598 1 90 313 GLU B C 1
ATOM 4975 O O . GLU B 1 313 ? -24.219 12.344 -4.855 1 90 313 GLU B O 1
ATOM 4980 N N . PRO B 1 314 ? -25.922 12.438 -3.395 1 90.31 314 PRO B N 1
ATOM 4981 C CA . PRO B 1 314 ? -25.016 12.227 -2.266 1 90.31 314 PRO B CA 1
ATOM 4982 C C . PRO B 1 314 ? -24.438 10.812 -2.229 1 90.31 314 PRO B C 1
ATOM 4984 O O . PRO B 1 314 ? -23.391 10.586 -1.622 1 90.31 314 PRO B O 1
ATOM 4987 N N . ASN B 1 315 ? -25.25 9.969 -2.773 1 91.06 315 ASN B N 1
ATOM 4988 C CA . ASN B 1 315 ? -24.781 8.586 -2.885 1 91.06 315 ASN B CA 1
ATOM 4989 C C . ASN B 1 315 ? -24.484 8.211 -4.332 1 91.06 315 ASN B C 1
ATOM 4991 O O . ASN B 1 315 ? -25.391 7.953 -5.117 1 91.06 315 ASN B O 1
ATOM 4995 N N . VAL B 1 316 ? -23.188 8.164 -4.656 1 93.25 316 VAL B N 1
ATOM 4996 C CA . VAL B 1 316 ? -22.766 7.934 -6.031 1 93.25 316 VAL B CA 1
ATOM 4997 C C . VAL B 1 316 ? -22.406 6.461 -6.223 1 93.25 316 VAL B C 1
ATOM 4999 O O . VAL B 1 316 ? -21.594 5.91 -5.465 1 93.25 316 VAL B O 1
ATOM 5002 N N . ILE B 1 317 ? -23 5.848 -7.148 1 94.12 317 ILE B N 1
ATOM 5003 C CA . ILE B 1 317 ? -22.688 4.469 -7.512 1 94.12 317 ILE B CA 1
ATOM 5004 C C . ILE B 1 317 ? -21.953 4.441 -8.852 1 94.12 317 ILE B C 1
ATOM 5006 O O . ILE B 1 317 ? -22.531 4.809 -9.883 1 94.12 317 ILE B O 1
ATOM 5010 N N . LEU B 1 318 ? -20.703 4.031 -8.836 1 95.56 318 LEU B N 1
ATOM 5011 C CA . LEU B 1 318 ? -19.922 3.939 -10.055 1 95.56 318 LEU B CA 1
ATOM 5012 C C . LEU B 1 318 ? -20.078 2.57 -10.703 1 95.56 318 LEU B C 1
ATOM 5014 O O . LEU B 1 318 ? -20.344 1.577 -10.023 1 95.56 318 LEU B O 1
ATOM 5018 N N . PRO B 1 319 ? -19.953 2.559 -11.969 1 96.25 319 PRO B N 1
ATOM 5019 C CA . PRO B 1 319 ? -20.078 1.275 -12.664 1 96.25 319 PRO B CA 1
ATOM 5020 C C . PRO B 1 319 ? -18.922 0.327 -12.375 1 96.25 319 PRO B C 1
ATOM 5022 O O . PRO B 1 319 ? -17.781 0.769 -12.234 1 96.25 319 PRO B O 1
ATOM 5025 N N . HIS B 1 320 ? -19.266 -0.918 -12.234 1 96.12 320 HIS B N 1
ATOM 5026 C CA . HIS B 1 320 ? -18.266 -1.973 -12.109 1 96.12 320 HIS B CA 1
ATOM 5027 C C . HIS B 1 320 ? -18.172 -2.785 -13.398 1 96.12 320 HIS B C 1
ATOM 5029 O O . HIS B 1 320 ? -19 -2.627 -14.305 1 96.12 320 HIS B O 1
ATOM 5035 N N . ARG B 1 321 ? -17.094 -3.496 -13.562 1 96.88 321 ARG B N 1
ATOM 5036 C CA . ARG B 1 321 ? -16.906 -4.492 -14.609 1 96.88 321 ARG B CA 1
ATOM 5037 C C . ARG B 1 321 ? -16.375 -5.801 -14.031 1 96.88 321 ARG B C 1
ATOM 5039 O O . ARG B 1 321 ? -15.93 -5.84 -12.875 1 96.88 321 ARG B O 1
ATOM 5046 N N . ILE B 1 322 ? -16.578 -6.824 -14.852 1 97.88 322 ILE B N 1
ATOM 5047 C CA . ILE B 1 322 ? -16.031 -8.109 -14.445 1 97.88 322 ILE B CA 1
ATOM 5048 C C . ILE B 1 322 ? -14.953 -8.547 -15.438 1 97.88 322 ILE B C 1
ATOM 5050 O O . ILE B 1 322 ? -15.156 -8.477 -16.656 1 97.88 322 ILE B O 1
ATOM 5054 N N . GLU B 1 323 ? -13.82 -8.883 -14.969 1 97.88 323 GLU B N 1
ATOM 5055 C CA . GLU B 1 323 ? -12.75 -9.43 -15.797 1 97.88 323 GLU B CA 1
ATOM 5056 C C . GLU B 1 323 ? -12.469 -10.891 -15.438 1 97.88 323 GLU B C 1
ATOM 5058 O O . GLU B 1 323 ? -12.047 -11.188 -14.32 1 97.88 323 GLU B O 1
ATOM 5063 N N . TYR B 1 324 ? -12.758 -11.734 -16.375 1 98 324 TYR B N 1
ATOM 5064 C CA . TYR B 1 324 ? -12.477 -13.148 -16.203 1 98 324 TYR B CA 1
ATOM 5065 C C . TYR B 1 324 ? -11.078 -13.5 -16.688 1 98 324 TYR B C 1
ATOM 5067 O O . TYR B 1 324 ? -10.727 -13.195 -17.828 1 98 324 TYR B O 1
ATOM 5075 N N . ARG B 1 325 ? -10.312 -14.133 -15.75 1 97.62 325 ARG B N 1
ATOM 5076 C CA . ARG B 1 325 ? -8.945 -14.508 -16.078 1 97.62 325 ARG B CA 1
ATOM 5077 C C . ARG B 1 325 ? -8.727 -16 -15.898 1 97.62 325 ARG B C 1
ATOM 5079 O O . ARG B 1 325 ? -9.547 -16.812 -16.344 1 97.62 325 ARG B O 1
ATOM 5086 N N . GLY B 1 326 ? -7.617 -16.359 -15.273 1 97.69 326 GLY B N 1
ATOM 5087 C CA . GLY B 1 326 ? -7.23 -17.766 -15.289 1 97.69 326 GLY B CA 1
ATOM 5088 C C . GLY B 1 326 ? -7.852 -18.562 -14.164 1 97.69 326 GLY B C 1
ATOM 5089 O O . GLY B 1 326 ? -7.836 -19.797 -14.188 1 97.69 326 GLY B O 1
ATOM 5090 N N . THR B 1 327 ? -8.5 -17.906 -13.188 1 98.5 327 THR B N 1
ATOM 5091 C CA . THR B 1 327 ? -9.008 -18.641 -12.039 1 98.5 327 THR B CA 1
ATOM 5092 C C . THR B 1 327 ? -10.484 -18.984 -12.227 1 98.5 327 THR B C 1
ATOM 5094 O O . THR B 1 327 ? -11.133 -19.484 -11.312 1 98.5 327 THR B O 1
ATOM 5097 N N . THR B 1 328 ? -11.031 -18.734 -13.398 1 98.19 328 THR B N 1
ATOM 5098 C CA . THR B 1 328 ? -12.391 -19.141 -13.734 1 98.19 328 THR B CA 1
ATOM 5099 C C . THR B 1 328 ? -12.438 -19.828 -15.094 1 98.19 328 THR B C 1
ATOM 5101 O O . THR B 1 328 ? -11.523 -19.672 -15.906 1 98.19 328 THR B O 1
ATOM 5104 N N . LYS B 1 329 ? -13.555 -20.609 -15.297 1 95.81 329 LYS B N 1
ATOM 5105 C CA . LYS B 1 329 ? -13.727 -21.375 -16.531 1 95.81 329 LYS B CA 1
ATOM 5106 C C . LYS B 1 329 ? -14.32 -20.5 -17.641 1 95.81 329 LYS B C 1
ATOM 5108 O O . LYS B 1 329 ? -15.133 -19.609 -17.359 1 95.81 329 LYS B O 1
#

Radius of gyration: 27.51 Å; Cα contacts (8 Å, |Δi|>4): 1367; chains: 2; bounding box: 70×82×66 Å